Protein AF-0000000074760807 (afdb_homodimer)

Structure (mmCIF, N/CA/C/O backbone):
data_AF-0000000074760807-model_v1
#
loop_
_entity.id
_entity.type
_entity.pdbx_description
1 polymer 'Glutathione S-transferase'
#
loop_
_atom_site.group_PDB
_atom_site.id
_atom_site.type_symbol
_atom_site.label_atom_id
_atom_site.label_alt_id
_atom_site.label_comp_id
_atom_site.label_asym_id
_atom_site.label_entity_id
_atom_site.label_seq_id
_atom_site.pdbx_PDB_ins_code
_atom_site.Cartn_x
_atom_site.Cartn_y
_atom_site.Cartn_z
_atom_site.occupancy
_atom_site.B_iso_or_equiv
_atom_site.auth_seq_id
_atom_site.auth_comp_id
_atom_site.auth_asym_id
_atom_site.auth_atom_id
_atom_site.pdbx_PDB_model_num
ATOM 1 N N . MET A 1 1 ? -28.828 2.734 2.912 1 84.5 1 MET A N 1
ATOM 2 C CA . MET A 1 1 ? -27.984 3.568 3.76 1 84.5 1 MET A CA 1
ATOM 3 C C . MET A 1 1 ? -26.719 2.818 4.176 1 84.5 1 MET A C 1
ATOM 5 O O . MET A 1 1 ? -26.766 1.621 4.465 1 84.5 1 MET A O 1
ATOM 9 N N . LEU A 1 2 ? -25.578 3.553 4.18 1 92.81 2 LEU A N 1
ATOM 10 C CA . LEU A 1 2 ? -24.328 2.916 4.582 1 92.81 2 LEU A CA 1
ATOM 11 C C . LEU A 1 2 ? -24.297 2.686 6.09 1 92.81 2 LEU A C 1
ATOM 13 O O . LEU A 1 2 ? -24.891 3.453 6.852 1 92.81 2 LEU A O 1
ATOM 17 N N . PRO A 1 3 ? -23.641 1.634 6.52 1 93.88 3 PRO A N 1
ATOM 18 C CA . PRO A 1 3 ? -23.453 1.49 7.965 1 93.88 3 PRO A CA 1
ATOM 19 C C . PRO A 1 3 ? -22.75 2.689 8.594 1 93.88 3 PRO A C 1
ATOM 21 O O . PRO A 1 3 ? -22 3.402 7.914 1 93.88 3 PRO A O 1
ATOM 24 N N . THR A 1 4 ? -23.078 2.898 9.875 1 93.88 4 THR A N 1
ATOM 25 C CA . THR A 1 4 ? -22.453 4.012 10.578 1 93.88 4 THR A CA 1
ATOM 26 C C . THR A 1 4 ? -21.547 3.506 11.695 1 93.88 4 THR A C 1
ATOM 28 O O . THR A 1 4 ? -21.953 2.654 12.492 1 93.88 4 THR A O 1
ATOM 31 N N . ALA A 1 5 ? -20.359 4.004 11.727 1 96 5 ALA A N 1
ATOM 32 C CA . ALA A 1 5 ? -19.438 3.664 12.797 1 96 5 ALA A CA 1
ATOM 33 C C . ALA A 1 5 ? -19.953 4.152 14.148 1 96 5 ALA A C 1
ATOM 35 O O . ALA A 1 5 ? -20.516 5.25 14.242 1 96 5 ALA A O 1
ATOM 36 N N . THR A 1 6 ? -19.703 3.348 15.156 1 96.75 6 THR A N 1
ATOM 37 C CA . THR A 1 6 ? -20.062 3.773 16.5 1 96.75 6 THR A CA 1
ATOM 38 C C . THR A 1 6 ? -19.203 4.961 16.938 1 96.75 6 THR A C 1
ATOM 40 O O . THR A 1 6 ? -17.984 4.945 16.766 1 96.75 6 THR A O 1
ATOM 43 N N . GLN A 1 7 ? -19.828 5.914 17.547 1 93.25 7 GLN A N 1
ATOM 44 C CA . GLN A 1 7 ? -19.156 7.133 17.969 1 93.25 7 GLN A CA 1
ATOM 45 C C . GLN A 1 7 ? -18.719 7.043 19.438 1 93.25 7 GLN A C 1
ATOM 47 O O . GLN A 1 7 ? -19.219 6.203 20.188 1 93.25 7 GLN A O 1
ATOM 52 N N . ASN A 1 8 ? -17.766 7.809 19.797 1 91.25 8 ASN A N 1
ATOM 53 C CA . ASN A 1 8 ? -17.328 8.047 21.172 1 91.25 8 ASN A CA 1
ATOM 54 C C . ASN A 1 8 ? -16.703 6.801 21.781 1 91.25 8 ASN A C 1
ATOM 56 O O . ASN A 1 8 ? -16.891 6.516 22.953 1 91.25 8 ASN A O 1
ATOM 60 N N . LEU A 1 9 ? -16.156 5.883 20.984 1 95.12 9 LEU A N 1
ATOM 61 C CA . LEU A 1 9 ? -15.312 4.789 21.469 1 95.12 9 LEU A CA 1
ATOM 62 C C . LEU A 1 9 ? -13.859 5.234 21.609 1 95.12 9 LEU A C 1
ATOM 64 O O . LEU A 1 9 ? -13.336 5.906 20.719 1 95.12 9 LEU A O 1
ATOM 68 N N . SER A 1 10 ? -13.305 4.914 22.781 1 95.81 10 SER A N 1
ATOM 69 C CA . SER A 1 10 ? -11.859 5.102 22.859 1 95.81 10 SER A CA 1
ATOM 70 C C . SER A 1 10 ? -11.125 4.137 21.938 1 95.81 10 SER A C 1
ATOM 72 O O . SER A 1 10 ? -11.641 3.072 21.594 1 95.81 10 SER A O 1
ATOM 74 N N . THR A 1 11 ? -9.914 4.438 21.547 1 95.94 11 THR A N 1
ATOM 75 C CA . THR A 1 11 ? -9.148 3.545 20.688 1 95.94 11 THR A CA 1
ATOM 76 C C . THR A 1 11 ? -8.781 2.26 21.422 1 95.94 11 THR A C 1
ATOM 78 O O . THR A 1 11 ? -8.672 1.197 20.812 1 95.94 11 THR A O 1
ATOM 81 N N . GLU A 1 12 ? -8.625 2.371 22.719 1 96.88 12 GLU A N 1
ATOM 82 C CA . GLU A 1 12 ? -8.414 1.167 23.516 1 96.88 12 GLU A CA 1
ATOM 83 C C . GLU A 1 12 ? -9.625 0.241 23.453 1 96.88 12 GLU A C 1
ATOM 85 O O . GLU A 1 12 ? -9.477 -0.977 23.328 1 96.88 12 GLU A O 1
ATOM 90 N N . ALA A 1 13 ? -10.75 0.873 23.562 1 97.06 13 ALA A N 1
ATOM 91 C CA . ALA A 1 13 ? -11.977 0.088 23.453 1 97.06 13 ALA A CA 1
ATOM 92 C C . ALA A 1 13 ? -12.102 -0.528 22.062 1 97.06 13 ALA A C 1
ATOM 94 O O . ALA A 1 13 ? -12.461 -1.702 21.922 1 97.06 13 ALA A O 1
ATOM 95 N N . MET A 1 14 ? -11.812 0.232 21.047 1 97.25 14 MET A N 1
ATOM 96 C CA . MET A 1 14 ? -11.867 -0.26 19.688 1 97.25 14 MET A CA 1
ATOM 97 C C . MET A 1 14 ? -10.891 -1.408 19.469 1 97.25 14 MET A C 1
ATOM 99 O O . MET A 1 14 ? -11.195 -2.377 18.781 1 97.25 14 MET A O 1
ATOM 103 N N . SER A 1 15 ? -9.734 -1.241 20.078 1 97.56 15 SER A N 1
ATOM 104 C CA . SER A 1 15 ? -8.727 -2.291 19.984 1 97.56 15 SER A CA 1
ATOM 105 C C . SER A 1 15 ? -9.234 -3.598 20.594 1 97.56 15 SER A C 1
ATOM 107 O O . SER A 1 15 ? -9.047 -4.668 20 1 97.56 15 SER A O 1
ATOM 109 N N . LYS A 1 16 ? -9.852 -3.512 21.703 1 96.5 16 LYS A N 1
ATOM 110 C CA . LYS A 1 16 ? -10.406 -4.691 22.344 1 96.5 16 LYS A CA 1
ATOM 111 C C . LYS A 1 16 ? -11.516 -5.312 21.5 1 96.5 16 LYS A C 1
ATOM 113 O O . LYS A 1 16 ? -11.555 -6.531 21.328 1 96.5 16 LYS A O 1
ATOM 118 N N . LEU A 1 17 ? -12.391 -4.477 20.922 1 96.94 17 LEU A N 1
ATOM 119 C CA . LEU A 1 17 ? -13.508 -4.93 20.094 1 96.94 17 LEU A CA 1
ATOM 120 C C . LEU A 1 17 ? -13.008 -5.613 18.828 1 96.94 17 LEU A C 1
ATOM 122 O O . LEU A 1 17 ? -13.602 -6.594 18.375 1 96.94 17 LEU A O 1
ATOM 126 N N . SER A 1 18 ? -11.891 -5.109 18.328 1 95.75 18 SER A N 1
ATOM 127 C CA . SER A 1 18 ? -11.344 -5.629 17.078 1 95.75 18 SER A CA 1
ATOM 128 C C . SER A 1 18 ? -10.734 -7.012 17.266 1 95.75 18 SER A C 1
ATOM 130 O O . SER A 1 18 ? -10.508 -7.738 16.297 1 95.75 18 SER A O 1
ATOM 132 N N . GLN A 1 19 ? -10.492 -7.367 18.484 1 93.12 19 GLN A N 1
ATOM 133 C CA . GLN A 1 19 ? -9.859 -8.648 18.781 1 93.12 19 GLN A CA 1
ATOM 134 C C . GLN A 1 19 ? -10.891 -9.742 19.016 1 93.12 19 GLN A C 1
ATOM 136 O O . GLN A 1 19 ? -10.547 -10.922 19.125 1 93.12 19 GLN A O 1
ATOM 141 N N . ALA A 1 20 ? -12.125 -9.312 18.969 1 90.38 20 ALA A N 1
ATOM 142 C CA . ALA A 1 20 ? -13.188 -10.305 19.156 1 90.38 20 ALA A CA 1
ATOM 143 C C . ALA A 1 20 ? -13.297 -11.242 17.969 1 90.38 20 ALA A C 1
ATOM 145 O O . ALA A 1 20 ? -13.031 -10.844 16.828 1 90.38 20 ALA A O 1
ATOM 146 N N . LYS A 1 21 ? -13.711 -12.562 18.172 1 85.94 21 LYS A N 1
ATOM 147 C CA . LYS A 1 21 ? -13.688 -13.586 17.125 1 85.94 21 LYS A CA 1
ATOM 148 C C . LYS A 1 21 ? -15.047 -13.711 16.453 1 85.94 21 LYS A C 1
ATOM 150 O O . LYS A 1 21 ? -15.164 -14.305 15.375 1 85.94 21 LYS A O 1
ATOM 155 N N . ASP A 1 22 ? -16.062 -13.148 16.984 1 93.56 22 ASP A N 1
ATOM 156 C CA . ASP A 1 22 ? -17.406 -13.398 16.453 1 93.56 22 ASP A CA 1
ATOM 157 C C . ASP A 1 22 ? -17.969 -12.156 15.781 1 93.56 22 ASP A C 1
ATOM 159 O O . ASP A 1 22 ? -19.188 -12.023 15.633 1 93.56 22 ASP A O 1
ATOM 163 N N . ASN A 1 23 ? -17.156 -11.234 15.406 1 97.88 23 ASN A N 1
ATOM 164 C CA . ASN A 1 23 ? -17.625 -10.047 14.688 1 97.88 23 ASN A CA 1
ATOM 165 C C . ASN A 1 23 ? -18.109 -10.391 13.281 1 97.88 23 ASN A C 1
ATOM 167 O O . ASN A 1 23 ? -17.734 -11.438 12.734 1 97.88 23 ASN A O 1
ATOM 171 N N . SER A 1 24 ? -18.984 -9.555 12.734 1 98.25 24 SER A N 1
ATOM 172 C CA . SER A 1 24 ? -19.422 -9.648 11.344 1 98.25 24 SER A CA 1
ATOM 173 C C . SER A 1 24 ? -18.844 -8.516 10.508 1 98.25 24 SER A C 1
ATOM 175 O O . SER A 1 24 ? -18.5 -7.457 11.031 1 98.25 24 SER A O 1
ATOM 177 N N . TYR A 1 25 ? -18.75 -8.742 9.211 1 98.56 25 TYR A N 1
ATOM 178 C CA . TYR A 1 25 ? -18.016 -7.824 8.336 1 98.56 25 TYR A CA 1
ATOM 179 C C . TYR A 1 25 ? -18.875 -7.402 7.152 1 98.56 25 TYR A C 1
ATOM 181 O O . TYR A 1 25 ? -19.391 -8.25 6.418 1 98.56 25 TYR A O 1
ATOM 189 N N . SER A 1 26 ? -19.062 -6.121 7 1 98.5 26 SER A N 1
ATOM 190 C CA . SER A 1 26 ? -19.672 -5.547 5.805 1 98.5 26 SER A CA 1
ATOM 191 C C . SER A 1 26 ? -18.656 -4.758 4.988 1 98.5 26 SER A C 1
ATOM 193 O O . SER A 1 26 ? -17.984 -3.873 5.52 1 98.5 26 SER A O 1
ATOM 195 N N . MET A 1 27 ? -18.531 -5.141 3.738 1 98.62 27 MET A N 1
ATOM 196 C CA . MET A 1 27 ? -17.562 -4.496 2.846 1 98.62 27 MET A CA 1
ATOM 197 C C . MET A 1 27 ? -18.281 -3.645 1.803 1 98.62 27 MET A C 1
ATOM 199 O O . MET A 1 27 ? -19.047 -4.16 0.994 1 98.62 27 MET A O 1
ATOM 203 N N . LEU A 1 28 ? -18.031 -2.363 1.893 1 98.81 28 LEU A N 1
ATOM 204 C CA . LEU A 1 28 ? -18.578 -1.449 0.894 1 98.81 28 LEU A CA 1
ATOM 205 C C . LEU A 1 28 ? -17.688 -1.415 -0.348 1 98.81 28 LEU A C 1
ATOM 207 O O . LEU A 1 28 ? -16.531 -1.003 -0.279 1 98.81 28 LEU A O 1
ATOM 211 N N . TYR A 1 29 ? -18.188 -1.873 -1.482 1 98.62 29 TYR A N 1
ATOM 212 C CA . TYR A 1 29 ? -17.516 -1.825 -2.773 1 98.62 29 TYR A CA 1
ATOM 213 C C . TYR A 1 29 ? -18.516 -1.94 -3.918 1 98.62 29 TYR A C 1
ATOM 215 O O . TYR A 1 29 ? -19.688 -2.227 -3.691 1 98.62 29 TYR A O 1
ATOM 223 N N . PHE A 1 30 ? -18.062 -1.718 -5.145 1 97.88 30 PHE A N 1
ATOM 224 C CA . PHE A 1 30 ? -18.922 -1.819 -6.312 1 97.88 30 PHE A CA 1
ATOM 225 C C . PHE A 1 30 ? -19.312 -3.27 -6.578 1 97.88 30 PHE A C 1
ATOM 227 O O . PHE A 1 30 ? -18.703 -4.188 -6.02 1 97.88 30 PHE A O 1
ATOM 234 N N . GLY A 1 31 ? -20.297 -3.439 -7.426 1 97.38 31 GLY A N 1
ATOM 235 C CA . GLY A 1 31 ? -20.812 -4.766 -7.723 1 97.38 31 GLY A CA 1
ATOM 236 C C . GLY A 1 31 ? -20.094 -5.449 -8.867 1 97.38 31 GLY A C 1
ATOM 237 O O . GLY A 1 31 ? -20.719 -6.09 -9.711 1 97.38 31 GLY A O 1
ATOM 238 N N . PHE A 1 32 ? -18.859 -5.273 -9.055 1 97.69 32 PHE A N 1
ATOM 239 C CA . PHE A 1 32 ? -17.953 -5.98 -9.953 1 97.69 32 PHE A CA 1
ATOM 240 C C . PHE A 1 32 ? -16.656 -6.359 -9.227 1 97.69 32 PHE A C 1
ATOM 242 O O . 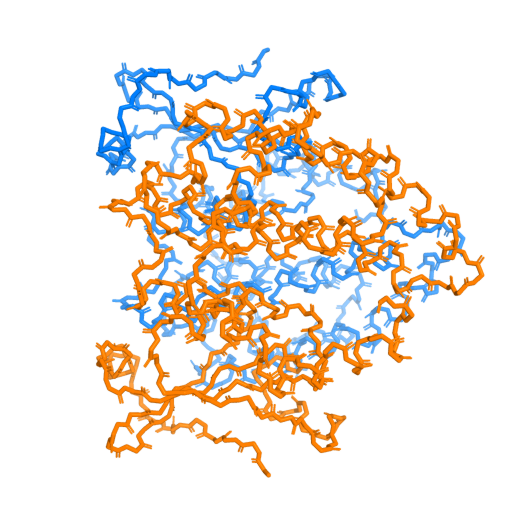PHE A 1 32 ? -16.5 -6.062 -8.039 1 97.69 32 PHE A O 1
ATOM 249 N N . HIS A 1 33 ? -15.758 -7.098 -9.758 1 96.81 33 HIS A N 1
ATOM 250 C CA . HIS A 1 33 ? -14.586 -7.586 -9.039 1 96.81 33 HIS A CA 1
ATOM 251 C C . HIS A 1 33 ? -13.664 -6.438 -8.641 1 96.81 33 HIS A C 1
ATOM 253 O O . HIS A 1 33 ? -13.445 -6.203 -7.453 1 96.81 33 HIS A O 1
ATOM 259 N N . GLY A 1 34 ? -13.227 -5.648 -9.711 1 96.38 34 GLY A N 1
ATOM 260 C CA . GLY A 1 34 ? -12.359 -4.516 -9.406 1 96.38 34 GLY A CA 1
ATOM 261 C C . GLY A 1 34 ? -11.117 -4.91 -8.633 1 96.38 34 GLY A C 1
ATOM 262 O O . GLY A 1 34 ? -10.391 -5.82 -9.039 1 96.38 34 GLY A O 1
ATOM 263 N N . VAL A 1 35 ? -10.875 -4.289 -7.516 1 97.5 35 VAL A N 1
ATOM 264 C CA . VAL A 1 35 ? -9.609 -4.477 -6.812 1 97.5 35 VAL A CA 1
ATOM 265 C C . VAL A 1 35 ? -9.812 -5.43 -5.637 1 97.5 35 VAL A C 1
ATOM 267 O O . VAL A 1 35 ? -8.875 -5.688 -4.871 1 97.5 35 VAL A O 1
ATOM 270 N N . VAL A 1 36 ? -10.969 -6.086 -5.469 1 98.69 36 VAL A N 1
ATOM 271 C CA . VAL A 1 36 ? -11.211 -6.762 -4.195 1 98.69 36 VAL A CA 1
ATOM 272 C C . VAL A 1 36 ? -11.312 -8.266 -4.422 1 98.69 36 VAL A C 1
ATOM 274 O O . VAL A 1 36 ? -11.75 -9.008 -3.533 1 98.69 36 VAL A O 1
ATOM 277 N N . PRO A 1 37 ? -10.93 -8.836 -5.551 1 98.56 37 PRO A N 1
ATOM 278 C CA . PRO A 1 37 ? -11.086 -10.281 -5.688 1 98.56 37 PRO A CA 1
ATOM 279 C C . PRO A 1 37 ? -10.344 -11.062 -4.609 1 98.56 37 PRO A C 1
ATOM 281 O O . PRO A 1 37 ? -10.875 -12.047 -4.078 1 98.56 37 PRO A O 1
ATOM 284 N N . ALA A 1 38 ? -9.117 -10.68 -4.289 1 98.88 38 ALA A N 1
ATOM 285 C CA . ALA A 1 38 ? -8.367 -11.383 -3.244 1 98.88 38 ALA A CA 1
ATOM 286 C C . ALA A 1 38 ? -9.055 -11.234 -1.889 1 98.88 38 ALA A C 1
ATOM 288 O O . ALA A 1 38 ? -9.086 -12.18 -1.097 1 98.88 38 ALA A O 1
ATOM 289 N N . LEU A 1 39 ? -9.578 -10.07 -1.631 1 98.88 39 LEU A N 1
ATOM 290 C CA . LEU A 1 39 ? -10.312 -9.82 -0.392 1 98.88 39 LEU A CA 1
ATOM 291 C C . LEU A 1 39 ? -11.547 -10.711 -0.311 1 98.88 39 LEU A C 1
ATOM 293 O O . LEU A 1 39 ? -11.82 -11.312 0.729 1 98.88 39 LEU A O 1
ATOM 297 N N . ARG A 1 40 ? -12.312 -10.805 -1.402 1 98.69 40 ARG A N 1
ATOM 298 C CA . ARG A 1 40 ? -13.484 -11.672 -1.451 1 98.69 40 ARG A CA 1
ATOM 299 C C . ARG A 1 40 ? -13.102 -13.125 -1.223 1 98.69 40 ARG A C 1
ATOM 301 O O . ARG A 1 40 ? -13.773 -13.844 -0.478 1 98.69 40 ARG A O 1
ATOM 308 N N . THR A 1 41 ? -12 -13.523 -1.861 1 98.75 41 THR A N 1
ATOM 309 C CA . THR A 1 41 ? -11.516 -14.891 -1.694 1 98.75 41 THR A CA 1
ATOM 310 C C . THR A 1 41 ? -11.156 -15.164 -0.237 1 98.75 41 THR A C 1
ATOM 312 O O . THR A 1 41 ? -11.562 -16.172 0.33 1 98.75 41 THR A O 1
ATOM 315 N N . MET A 1 42 ? -10.375 -14.242 0.378 1 98.88 42 MET A N 1
ATOM 316 C CA . MET A 1 42 ? -9.969 -14.406 1.77 1 98.88 42 MET A CA 1
ATOM 317 C C . MET A 1 42 ? -11.18 -14.547 2.684 1 98.88 42 MET A C 1
ATOM 319 O O . MET A 1 42 ? -11.219 -15.43 3.539 1 98.88 42 MET A O 1
ATOM 323 N N . LEU A 1 43 ? -12.219 -13.719 2.492 1 98.5 43 LEU A N 1
ATOM 324 C CA . LEU A 1 43 ? -13.414 -13.773 3.318 1 98.5 43 LEU A CA 1
ATOM 325 C C . LEU A 1 43 ? -14.164 -15.086 3.1 1 98.5 43 LEU A C 1
ATOM 327 O O . LEU A 1 43 ? -14.617 -15.711 4.059 1 98.5 43 LEU A O 1
ATOM 331 N N . ALA A 1 44 ? -14.219 -15.508 1.87 1 98.06 44 ALA A N 1
ATOM 332 C CA . ALA A 1 44 ? -14.945 -16.734 1.528 1 98.06 44 ALA A CA 1
ATOM 333 C C . ALA A 1 44 ? -14.305 -17.953 2.18 1 98.06 44 ALA A C 1
ATOM 335 O O . ALA A 1 44 ? -15 -18.891 2.586 1 98.06 44 ALA A O 1
ATOM 336 N N . ILE A 1 45 ? -12.992 -17.953 2.295 1 98 45 ILE A N 1
ATOM 337 C CA . ILE A 1 45 ? -12.344 -19.188 2.756 1 98 45 ILE A CA 1
ATOM 338 C C . ILE A 1 45 ? -12.062 -19.094 4.254 1 98 45 ILE A C 1
ATOM 340 O O . ILE A 1 45 ? -11.68 -20.078 4.883 1 98 45 ILE A O 1
ATOM 344 N N . SER A 1 46 ? -12.25 -17.922 4.914 1 96.94 46 SER A N 1
ATOM 345 C CA . SER A 1 46 ? -11.945 -17.703 6.32 1 96.94 46 SER A CA 1
ATOM 346 C C . SER A 1 46 ? -13.023 -18.297 7.223 1 96.94 46 SER A C 1
ATOM 348 O O . SER A 1 46 ? -12.781 -18.547 8.406 1 96.94 46 SER A O 1
ATOM 350 N N . GLY A 1 47 ? -14.273 -18.375 6.676 1 92.88 47 GLY A N 1
ATOM 351 C CA . GLY A 1 47 ? -15.406 -18.781 7.5 1 92.88 47 GLY A CA 1
ATOM 352 C C . GLY A 1 47 ? -16.047 -17.625 8.242 1 92.88 47 GLY A C 1
ATOM 353 O O . GLY A 1 47 ? -16.984 -17.828 9.016 1 92.88 47 GLY A O 1
ATOM 354 N N . ALA A 1 48 ? -15.648 -16.469 7.984 1 96.5 48 ALA A N 1
ATOM 355 C CA . ALA A 1 48 ? -16.188 -15.289 8.633 1 96.5 48 ALA A CA 1
ATOM 356 C C . ALA A 1 48 ? -17.625 -15.016 8.164 1 96.5 48 ALA A C 1
ATOM 358 O O . ALA A 1 48 ? -18.016 -15.438 7.074 1 96.5 48 ALA A O 1
ATOM 359 N N . LYS A 1 49 ? -18.453 -14.383 9.047 1 97.56 49 LYS A N 1
ATOM 360 C CA . LYS A 1 49 ? -19.734 -13.805 8.641 1 97.56 49 LYS A CA 1
ATOM 361 C C . LYS A 1 49 ? -19.531 -12.469 7.93 1 97.56 49 LYS A C 1
ATOM 363 O O . LYS A 1 49 ? -19.156 -11.477 8.562 1 97.56 49 LYS A O 1
ATOM 368 N N . TYR A 1 50 ? -19.828 -12.469 6.566 1 98.38 50 TYR A N 1
ATOM 369 C CA . TYR A 1 50 ? -19.547 -11.242 5.82 1 98.38 50 TYR A CA 1
ATOM 370 C C . TYR A 1 50 ? -20.625 -10.961 4.793 1 98.38 50 TYR A C 1
ATOM 372 O O . TYR A 1 50 ? -21.375 -11.867 4.406 1 98.38 50 TYR A O 1
ATOM 380 N N . THR A 1 51 ? -20.719 -9.703 4.438 1 97.69 51 THR A N 1
ATOM 381 C CA . THR A 1 51 ? -21.547 -9.273 3.32 1 97.69 51 THR A CA 1
ATOM 382 C C . THR A 1 51 ? -20.844 -8.172 2.525 1 97.69 51 THR A C 1
ATOM 384 O O . THR A 1 51 ? -20.062 -7.402 3.076 1 97.69 51 THR A O 1
ATOM 387 N N . PHE A 1 52 ? -21.031 -8.164 1.259 1 98 52 PHE A N 1
ATOM 388 C CA . PHE A 1 52 ? -20.672 -7.012 0.439 1 98 52 PHE A CA 1
ATOM 389 C C . PHE A 1 52 ? -21.891 -6.125 0.187 1 98 52 PHE A C 1
ATOM 391 O O . PHE A 1 52 ? -22.953 -6.613 -0.172 1 98 52 PHE A O 1
ATOM 398 N N . ILE A 1 53 ? -21.719 -4.891 0.447 1 98 53 ILE A N 1
ATOM 399 C CA . ILE A 1 53 ? -22.766 -3.9 0.179 1 98 53 ILE A CA 1
ATOM 400 C C . ILE A 1 53 ? -22.312 -2.965 -0.94 1 98 53 ILE A C 1
ATOM 402 O O . ILE A 1 53 ? -21.125 -2.652 -1.051 1 98 53 ILE A O 1
ATOM 406 N N . HIS A 1 54 ? -23.281 -2.537 -1.765 1 98.12 54 HIS A N 1
ATOM 407 C CA . HIS A 1 54 ? -23 -1.723 -2.941 1 98.12 54 HIS A CA 1
ATOM 408 C C . HIS A 1 54 ? -23.656 -0.347 -2.826 1 98.12 54 HIS A C 1
ATOM 410 O O . HIS A 1 54 ? -24.766 -0.22 -2.301 1 98.12 54 HIS A O 1
ATOM 416 N N . PRO A 1 55 ? -22.922 0.643 -3.303 1 97.38 55 PRO A N 1
ATOM 417 C CA . PRO A 1 55 ? -23.547 1.971 -3.242 1 97.38 55 PRO A CA 1
ATOM 418 C C . PRO A 1 55 ? -24.75 2.1 -4.16 1 97.38 55 PRO A C 1
ATOM 420 O O . PRO A 1 55 ? -24.781 1.516 -5.246 1 97.38 55 PRO A O 1
ATOM 423 N N . GLU A 1 56 ? -25.734 2.881 -3.75 1 96.25 56 GLU A N 1
ATOM 424 C CA . GLU A 1 56 ? -26.875 3.236 -4.578 1 96.25 56 GLU A CA 1
ATOM 425 C C . GLU A 1 56 ? -26.594 4.477 -5.418 1 96.25 56 GLU A C 1
ATOM 427 O O . GLU A 1 56 ? -26.906 4.516 -6.609 1 96.25 56 GLU A O 1
ATOM 432 N N . ASN A 1 57 ? -26.078 5.484 -4.793 1 96.81 57 ASN A N 1
ATOM 433 C CA . ASN A 1 57 ? -25.625 6.723 -5.406 1 96.81 57 ASN A CA 1
ATOM 434 C C . ASN A 1 57 ? -24.281 7.164 -4.84 1 96.81 57 ASN A C 1
ATOM 436 O O . ASN A 1 57 ? -24.219 7.926 -3.873 1 96.81 57 ASN A O 1
ATOM 440 N N . TRP A 1 58 ? -23.219 6.719 -5.434 1 96.81 58 TRP A N 1
ATOM 441 C CA . TRP A 1 58 ? -21.875 6.879 -4.891 1 96.81 58 TRP A CA 1
ATOM 442 C C . TRP A 1 58 ? -21.5 8.359 -4.766 1 96.81 58 TRP A C 1
ATOM 444 O O . TRP A 1 58 ? -20.875 8.766 -3.785 1 96.81 58 TRP A O 1
ATOM 454 N N . GLU A 1 59 ? -21.859 9.195 -5.691 1 95.81 59 GLU A N 1
ATOM 455 C CA . GLU A 1 59 ? -21.516 10.609 -5.672 1 95.81 59 GLU A CA 1
ATOM 456 C C . GLU A 1 59 ? -22.047 11.289 -4.414 1 95.81 59 GLU A C 1
ATOM 458 O O . GLU A 1 59 ? -21.438 12.234 -3.906 1 95.81 59 GLU A O 1
ATOM 463 N N . VAL A 1 60 ? -23.094 10.688 -3.891 1 95.88 60 VAL A N 1
ATOM 464 C CA . VAL A 1 60 ? -23.703 11.25 -2.689 1 95.88 60 VAL A CA 1
ATOM 465 C C . VAL A 1 60 ? -23.125 10.562 -1.451 1 95.88 60 VAL A C 1
ATOM 467 O O . VAL A 1 60 ? -22.797 11.227 -0.462 1 95.88 60 VAL A O 1
ATOM 470 N N . GLU A 1 61 ? -22.922 9.266 -1.564 1 97.31 61 GLU A N 1
ATOM 471 C CA . GLU A 1 61 ? -22.578 8.453 -0.402 1 97.31 61 GLU A CA 1
ATOM 472 C C . GLU A 1 61 ? -21.094 8.578 -0.058 1 97.31 61 GLU A C 1
ATOM 474 O O . GLU A 1 61 ? -20.688 8.297 1.071 1 97.31 61 GLU A O 1
ATOM 479 N N . LYS A 1 62 ? -20.281 9.031 -1.065 1 97.25 62 LYS A N 1
ATOM 480 C CA . LYS A 1 62 ? -18.844 9.031 -0.858 1 97.25 62 LYS A CA 1
ATOM 481 C C . LYS A 1 62 ? -18.453 9.961 0.287 1 97.25 62 LYS A C 1
ATOM 483 O O . LYS A 1 62 ? -17.469 9.703 1 1 97.25 62 LYS A O 1
ATOM 488 N N . ASP A 1 63 ? -19.219 10.977 0.596 1 96.5 63 ASP A N 1
ATOM 489 C CA . ASP A 1 63 ? -18.906 11.938 1.649 1 96.5 63 ASP A CA 1
ATOM 490 C C . ASP A 1 63 ? -19.078 11.312 3.031 1 96.5 63 ASP A C 1
ATOM 492 O O . ASP A 1 63 ? -18.594 11.859 4.027 1 96.5 63 ASP A O 1
ATOM 496 N N . GLN A 1 64 ? -19.719 10.172 3.082 1 96.5 64 GLN A N 1
ATOM 497 C CA . GLN A 1 64 ? -19.953 9.484 4.348 1 96.5 64 GLN A CA 1
ATOM 498 C C . GLN A 1 64 ? -18.844 8.484 4.656 1 96.5 64 GLN A C 1
ATOM 500 O O . GLN A 1 64 ? -18.828 7.875 5.723 1 96.5 64 GLN A O 1
ATOM 505 N N . THR A 1 65 ? -17.938 8.32 3.729 1 98.12 65 THR A N 1
ATOM 506 C CA . THR A 1 65 ? -16.844 7.387 3.924 1 98.12 65 THR A CA 1
ATOM 507 C C . THR A 1 65 ? -15.586 8.117 4.402 1 98.12 65 THR A C 1
ATOM 509 O O . THR A 1 65 ? -15.5 9.344 4.301 1 98.12 65 THR A O 1
ATOM 512 N N . PRO A 1 66 ? -14.625 7.414 4.918 1 98.12 66 PRO A N 1
ATOM 513 C CA . PRO A 1 66 ? -13.477 8.07 5.539 1 98.12 66 PRO A CA 1
ATOM 514 C C . PRO A 1 66 ? -12.703 8.961 4.562 1 98.12 66 PRO A C 1
ATOM 516 O O . PRO A 1 66 ? -12.25 10.039 4.938 1 98.12 66 PRO A O 1
ATOM 519 N N . PHE A 1 67 ? -12.562 8.523 3.283 1 98.56 67 PHE A N 1
ATOM 520 C CA . PHE A 1 67 ? -11.664 9.25 2.396 1 98.56 67 PHE A CA 1
ATOM 521 C C . PHE A 1 67 ? -12.32 9.5 1.046 1 98.56 67 PHE A C 1
ATOM 523 O O . PHE A 1 67 ? -11.656 9.891 0.088 1 98.56 67 PHE A O 1
ATOM 530 N N . GLY A 1 68 ? -13.594 9.125 0.896 1 97.69 68 GLY A N 1
ATOM 531 C CA . GLY A 1 68 ? -14.297 9.359 -0.353 1 97.69 68 GLY A CA 1
ATOM 532 C C . GLY A 1 68 ? -14.039 8.289 -1.397 1 97.69 68 GLY A C 1
ATOM 533 O O . GLY A 1 68 ? -14.273 8.508 -2.588 1 97.69 68 GLY A O 1
ATOM 534 N N . HIS A 1 69 ? -13.422 7.227 -1.016 1 96.81 69 HIS A N 1
ATOM 535 C CA . HIS A 1 69 ? -13.25 6.109 -1.94 1 96.81 69 HIS A CA 1
ATOM 536 C C . HIS A 1 69 ? -13.484 4.773 -1.243 1 96.81 69 HIS A C 1
ATOM 538 O O . HIS A 1 69 ? -13.641 4.727 -0.022 1 96.81 69 HIS A O 1
ATOM 544 N N . MET A 1 70 ? -13.656 3.734 -1.989 1 98.06 70 MET A N 1
ATOM 545 C CA . MET A 1 70 ? -13.906 2.359 -1.564 1 98.06 70 MET A CA 1
ATOM 546 C C . MET A 1 70 ? -12.703 1.472 -1.869 1 98.06 70 MET A C 1
ATOM 548 O O . MET A 1 70 ? -11.852 1.824 -2.693 1 98.06 70 MET A O 1
ATOM 552 N N . PRO A 1 71 ? -12.555 0.404 -1.114 1 98.69 71 PRO A N 1
ATOM 553 C CA . PRO A 1 71 ? -13.492 -0.239 -0.19 1 98.69 71 PRO A CA 1
ATOM 554 C C . PRO A 1 71 ? -13.422 0.343 1.22 1 98.69 71 PRO A C 1
ATOM 556 O O . PRO A 1 71 ? -12.43 0.986 1.579 1 98.69 71 PRO A O 1
ATOM 559 N N . VAL A 1 72 ? -14.484 0.197 1.924 1 98.88 72 VAL A N 1
ATOM 560 C CA . VAL A 1 72 ? -14.562 0.509 3.348 1 98.88 72 VAL A CA 1
ATOM 561 C C . VAL A 1 72 ? -15.078 -0.704 4.113 1 98.88 72 VAL A C 1
ATOM 563 O O . VAL A 1 72 ? -16.047 -1.338 3.699 1 98.88 72 VAL A O 1
ATOM 566 N N . LEU A 1 73 ? -14.414 -1.05 5.176 1 98.94 73 LEU A N 1
ATOM 567 C CA . LEU A 1 73 ? -14.82 -2.141 6.055 1 98.94 73 LEU A CA 1
ATOM 568 C C . LEU A 1 73 ? -15.625 -1.613 7.238 1 98.94 73 LEU A C 1
ATOM 570 O O . LEU A 1 73 ? -15.219 -0.651 7.895 1 98.94 73 LEU A O 1
ATOM 574 N N . TYR A 1 74 ? -16.766 -2.184 7.457 1 98.75 74 TYR A N 1
ATOM 575 C CA . TYR A 1 74 ? -17.531 -2.031 8.688 1 98.75 74 TYR A CA 1
ATOM 576 C C . TYR A 1 74 ? -17.562 -3.338 9.477 1 98.75 74 TYR A C 1
ATOM 578 O O . TYR A 1 74 ? -18.188 -4.309 9.047 1 98.75 74 TYR A O 1
ATOM 586 N N . GLU A 1 75 ? -16.859 -3.396 10.547 1 98.75 75 GLU A N 1
ATOM 587 C CA . GLU A 1 75 ? -16.828 -4.559 11.43 1 98.75 75 GLU A CA 1
ATOM 588 C C . GLU A 1 75 ? -17.734 -4.363 12.641 1 98.75 75 GLU A C 1
ATOM 590 O O . GLU A 1 75 ? -17.531 -3.443 13.438 1 98.75 75 GLU A O 1
ATOM 595 N N . THR A 1 76 ? -18.719 -5.199 12.797 1 98.38 76 THR A N 1
ATOM 596 C CA . THR A 1 76 ? -19.719 -5.031 13.836 1 98.38 76 THR A CA 1
ATOM 597 C C . THR A 1 76 ? -19.641 -6.156 14.867 1 98.38 76 THR A C 1
ATOM 599 O O . THR A 1 76 ? -19.578 -7.332 14.5 1 98.38 76 THR A O 1
ATOM 602 N N . THR A 1 77 ? -19.625 -5.801 16.125 1 97.19 77 THR A N 1
ATOM 603 C CA . THR A 1 77 ? -19.562 -6.766 17.219 1 97.19 77 THR A CA 1
ATOM 604 C C . THR A 1 77 ? -20.938 -7.332 17.531 1 97.19 77 THR A C 1
ATOM 606 O O . THR A 1 77 ? -21.953 -6.754 17.156 1 97.19 77 THR A O 1
ATOM 609 N N . PRO A 1 78 ? -20.922 -8.484 18.266 1 95.31 78 PRO A N 1
ATOM 610 C CA . PRO A 1 78 ? -22.219 -9.039 18.672 1 95.31 78 PRO A CA 1
ATOM 611 C C . PRO A 1 78 ? -23 -8.086 19.562 1 95.31 78 PRO A C 1
ATOM 613 O O . PRO A 1 78 ? -24.234 -8.164 19.625 1 95.31 78 PRO A O 1
ATOM 616 N N . THR A 1 79 ? -22.328 -7.137 20.25 1 94.81 79 THR A N 1
ATOM 617 C CA . THR A 1 79 ? -23 -6.207 21.156 1 94.81 79 THR A CA 1
ATOM 618 C C . THR A 1 79 ? -23.438 -4.953 20.406 1 94.81 79 THR A C 1
ATOM 620 O O . THR A 1 79 ? -24.031 -4.051 20.984 1 94.81 79 THR A O 1
ATOM 623 N N . GLY A 1 80 ? -23.109 -4.801 19.188 1 96 80 GLY A N 1
ATOM 624 C CA . GLY A 1 80 ? -23.734 -3.783 18.359 1 96 80 GLY A CA 1
ATOM 625 C C . GLY A 1 80 ? -22.766 -2.672 17.953 1 96 80 GLY A C 1
ATOM 626 O O . GLY A 1 80 ? -23.125 -1.797 17.172 1 96 80 GLY A O 1
ATOM 627 N N . GLU A 1 81 ? -21.516 -2.639 18.484 1 97.75 81 GLU A N 1
ATOM 628 C CA . GLU A 1 81 ? -20.547 -1.623 18.078 1 97.75 81 GLU A CA 1
ATOM 629 C C . GLU A 1 81 ? -20.031 -1.897 16.672 1 97.75 81 GLU A C 1
ATOM 631 O O . GLU A 1 81 ? -19.812 -3.051 16.297 1 97.75 81 GLU A O 1
ATOM 636 N N . THR A 1 82 ? -19.812 -0.837 15.945 1 98.38 82 THR A N 1
ATOM 637 C CA . THR A 1 82 ? -19.297 -0.958 14.586 1 98.38 82 THR A CA 1
ATOM 638 C C . THR A 1 82 ? -18 -0.17 14.422 1 98.38 82 THR A C 1
ATOM 640 O O . THR A 1 82 ? -17.953 1.022 14.734 1 98.38 82 THR A O 1
ATOM 643 N N . LEU A 1 83 ? -17 -0.868 13.992 1 98.44 83 LEU A N 1
ATOM 644 C CA . LEU A 1 83 ? -15.711 -0.265 13.633 1 98.44 83 LEU A CA 1
ATOM 645 C C . LEU A 1 83 ? -15.625 -0.028 12.125 1 98.44 83 LEU A C 1
ATOM 647 O O . LEU A 1 83 ? -16.125 -0.837 11.336 1 98.44 83 LEU A O 1
ATOM 651 N N . GLU A 1 84 ? -15 1.091 11.727 1 98.69 84 GLU A N 1
ATOM 652 C CA . GLU A 1 84 ? -14.836 1.477 10.328 1 98.69 84 GLU A CA 1
ATOM 653 C C . GLU A 1 84 ? -13.367 1.584 9.945 1 98.69 84 GLU A C 1
ATOM 655 O O . GLU A 1 84 ? -12.57 2.162 10.688 1 98.69 84 GLU A O 1
ATOM 660 N N . LEU A 1 85 ? -12.992 0.962 8.883 1 98.81 85 LEU A N 1
ATOM 661 C CA . LEU A 1 85 ? -11.625 0.982 8.391 1 98.81 85 LEU A CA 1
ATOM 662 C C . LEU A 1 85 ? -11.594 1.119 6.867 1 98.81 85 LEU A C 1
ATOM 664 O O . LEU A 1 85 ? -12.367 0.465 6.168 1 98.81 85 LEU A O 1
ATOM 668 N N . ALA A 1 86 ? -10.68 2.008 6.379 1 98.81 86 ALA A N 1
ATOM 669 C CA . ALA A 1 86 ? -10.586 2.229 4.938 1 98.81 86 ALA A CA 1
ATOM 670 C C . ALA A 1 86 ? -9.164 1.993 4.438 1 98.81 86 ALA A C 1
ATOM 672 O O . ALA A 1 86 ? -8.227 1.878 5.234 1 98.81 86 ALA A O 1
ATOM 673 N N . GLU A 1 87 ? -9.016 1.987 3.129 1 98.75 87 GLU A N 1
ATOM 674 C CA . GLU A 1 87 ? -7.812 1.688 2.357 1 98.75 87 GLU A CA 1
ATOM 675 C C . GLU A 1 87 ? -7.648 0.185 2.152 1 98.75 87 GLU A C 1
ATOM 677 O O . GLU A 1 87 ? -7.551 -0.571 3.121 1 98.75 87 GLU A O 1
ATOM 682 N N . LEU A 1 88 ? -7.566 -0.226 0.967 1 98.75 88 LEU A N 1
ATOM 683 C CA . LEU A 1 88 ? -7.637 -1.624 0.555 1 98.75 88 LEU A CA 1
ATOM 684 C C . LEU A 1 88 ? -6.578 -2.455 1.272 1 98.75 88 LEU A C 1
ATOM 686 O O . LEU A 1 88 ? -6.902 -3.422 1.963 1 98.75 88 LEU A O 1
ATOM 690 N N . SER A 1 89 ? -5.316 -1.989 1.158 1 98.81 89 SER A N 1
ATOM 691 C CA . SER A 1 89 ? -4.234 -2.803 1.707 1 98.81 89 SER A CA 1
ATOM 692 C C . SER A 1 89 ? -4.336 -2.908 3.225 1 98.81 89 SER A C 1
ATOM 694 O O . SER A 1 89 ? -4.004 -3.943 3.805 1 98.81 89 SER A O 1
ATOM 696 N N . VAL A 1 90 ? -4.824 -1.845 3.904 1 98.88 90 VAL A N 1
ATOM 697 C CA . VAL A 1 90 ? -4.984 -1.846 5.355 1 98.88 90 VAL A CA 1
ATOM 698 C C . VAL A 1 90 ? -6.059 -2.854 5.758 1 98.88 90 VAL A C 1
ATOM 700 O O . VAL A 1 90 ? -5.848 -3.666 6.66 1 98.88 90 VAL A O 1
ATOM 703 N N . ILE A 1 91 ? -7.168 -2.838 5.008 1 98.94 91 ILE A N 1
ATOM 704 C CA . ILE A 1 91 ? -8.266 -3.768 5.258 1 98.94 91 ILE A CA 1
ATOM 705 C C . ILE A 1 91 ? -7.781 -5.199 5.043 1 98.94 91 ILE A C 1
ATOM 707 O O . ILE A 1 91 ? -8.039 -6.078 5.867 1 98.94 91 ILE A O 1
ATOM 711 N N . GLU A 1 92 ? -7.039 -5.402 3.961 1 98.94 92 GLU A N 1
ATOM 712 C CA . GLU A 1 92 ? -6.586 -6.742 3.596 1 98.94 92 GLU A CA 1
ATOM 713 C C . GLU A 1 92 ? -5.656 -7.32 4.66 1 98.94 92 GLU A C 1
ATOM 715 O O . GLU A 1 92 ? -5.859 -8.445 5.121 1 98.94 92 GLU A O 1
ATOM 720 N N . PHE A 1 93 ? -4.688 -6.578 5.059 1 98.88 93 PHE A N 1
ATOM 721 C CA . PHE A 1 93 ? -3.721 -7.109 6.012 1 98.88 93 PHE A CA 1
ATOM 722 C C . PHE A 1 93 ? -4.332 -7.203 7.406 1 98.88 93 PHE A C 1
ATOM 724 O O . PHE A 1 93 ? -4 -8.109 8.172 1 98.88 93 PHE A O 1
ATOM 731 N N . TYR A 1 94 ? -5.27 -6.305 7.754 1 98.81 94 TYR A N 1
ATOM 732 C CA . TYR A 1 94 ? -6.012 -6.387 9.008 1 98.81 94 TYR A CA 1
ATOM 733 C C . TYR A 1 94 ? -6.781 -7.699 9.102 1 98.81 94 TYR A C 1
ATOM 735 O O . TYR A 1 94 ? -6.629 -8.445 10.07 1 98.81 94 TYR A O 1
ATOM 743 N N . LEU A 1 95 ? -7.539 -8.047 8.086 1 98.75 95 LEU A N 1
ATOM 744 C CA . LEU A 1 95 ? -8.352 -9.266 8.078 1 98.75 95 LEU A CA 1
ATOM 745 C C . LEU A 1 95 ? -7.473 -10.5 7.926 1 98.75 95 LEU A C 1
ATOM 747 O O . LEU A 1 95 ? -7.766 -11.547 8.5 1 98.75 95 LEU A O 1
ATOM 751 N N . ALA A 1 96 ? -6.352 -10.383 7.086 1 98.81 96 ALA A N 1
ATOM 752 C CA . ALA A 1 96 ? -5.43 -11.508 6.957 1 98.81 96 ALA A CA 1
ATOM 753 C C . ALA A 1 96 ? -4.852 -11.898 8.32 1 98.81 96 ALA A C 1
ATOM 755 O O . ALA A 1 96 ? -4.676 -13.086 8.609 1 98.81 96 ALA A O 1
ATOM 756 N N . SER A 1 97 ? -4.508 -10.859 9.094 1 98.12 97 SER A N 1
ATOM 757 C CA . SER A 1 97 ? -4.004 -11.125 10.438 1 98.12 97 SER A CA 1
ATOM 758 C C . SER A 1 97 ? -5.066 -11.781 11.305 1 98.12 97 SER A C 1
ATOM 760 O O . SER A 1 97 ? -4.777 -12.734 12.031 1 98.12 97 SER A O 1
ATOM 762 N N . LYS A 1 98 ? -6.27 -11.375 11.234 1 97.31 98 LYS A N 1
ATOM 763 C CA . LYS A 1 98 ? -7.367 -11.891 12.047 1 97.31 98 LYS A CA 1
ATOM 764 C C . LYS A 1 98 ? -7.691 -13.336 11.695 1 97.31 98 LYS A C 1
ATOM 766 O O . LYS A 1 98 ? -8.016 -14.141 12.57 1 97.31 98 LYS A O 1
ATOM 771 N N . PHE A 1 99 ? -7.582 -13.695 10.453 1 97.88 99 PHE A N 1
ATOM 772 C CA . PHE A 1 99 ? -8.086 -14.984 10 1 97.88 99 PHE A CA 1
ATOM 773 C C . PHE A 1 99 ? -6.945 -15.961 9.758 1 97.88 99 PHE A C 1
ATOM 775 O O . PHE A 1 99 ? -7.16 -17.062 9.242 1 97.88 99 PHE A O 1
ATOM 782 N N . GLY A 1 100 ? -5.703 -15.57 10.039 1 97.44 100 GLY A N 1
ATOM 783 C CA . GLY A 1 100 ? -4.582 -16.5 10.047 1 97.44 100 GLY A CA 1
ATOM 784 C C . GLY A 1 100 ? -3.932 -16.656 8.688 1 97.44 100 GLY A C 1
ATOM 785 O O . GLY A 1 100 ? -3.457 -17.75 8.352 1 97.44 100 GLY A O 1
ATOM 786 N N . PHE A 1 101 ? -3.939 -15.602 7.875 1 98.75 101 PHE A N 1
ATOM 787 C CA . PHE A 1 101 ? -3.359 -15.68 6.539 1 98.75 101 PHE A CA 1
ATOM 788 C C . PHE A 1 101 ? -2.051 -14.898 6.473 1 98.75 101 PHE A C 1
ATOM 790 O O . PHE A 1 101 ? -1.604 -14.516 5.387 1 98.75 101 PHE A O 1
ATOM 797 N N . MET A 1 102 ? -1.485 -14.516 7.684 1 98.69 102 MET A N 1
ATOM 798 C CA . MET A 1 102 ? -0.167 -13.891 7.75 1 98.69 102 MET A CA 1
ATOM 799 C C . MET A 1 102 ? 0.91 -14.93 8.055 1 98.69 102 MET A C 1
ATOM 801 O O . MET A 1 102 ? 0.694 -16.125 7.867 1 98.69 102 MET A O 1
ATOM 805 N N . GLY A 1 103 ? 2.137 -14.469 8.305 1 98.31 103 GLY A N 1
ATOM 806 C CA . GLY A 1 103 ? 3.24 -15.375 8.594 1 98.31 103 GLY A CA 1
ATOM 807 C C . GLY A 1 103 ? 3.227 -15.898 10.016 1 98.31 103 GLY A C 1
ATOM 808 O O . GLY A 1 103 ? 2.385 -15.5 10.82 1 98.31 103 GLY A O 1
ATOM 809 N N . SER A 1 104 ? 4.152 -16.797 10.344 1 97.94 104 SER A N 1
ATOM 810 C CA . SER A 1 104 ? 4.223 -17.453 11.648 1 97.94 104 SER A CA 1
ATOM 811 C C . SER A 1 104 ? 5.125 -16.672 12.602 1 97.94 104 SER A C 1
ATOM 813 O O . SER A 1 104 ? 5.273 -17.047 13.766 1 97.94 104 SER A O 1
ATOM 815 N N . ASN A 1 105 ? 5.812 -15.68 12.148 1 97.62 105 ASN A N 1
ATOM 816 C CA . ASN A 1 105 ? 6.633 -14.773 12.945 1 97.62 105 ASN A CA 1
ATOM 817 C C . ASN A 1 105 ? 6.676 -13.375 12.336 1 97.62 105 ASN A C 1
ATOM 819 O O . ASN A 1 105 ? 6.137 -13.141 11.258 1 97.62 105 ASN A O 1
ATOM 823 N N . ALA A 1 106 ? 7.332 -12.469 13 1 96.88 106 ALA A N 1
ATOM 824 C CA . ALA A 1 106 ? 7.254 -11.055 12.648 1 96.88 106 ALA A CA 1
ATOM 825 C C . ALA A 1 106 ? 7.879 -10.797 11.281 1 96.88 106 ALA A C 1
ATOM 827 O O . ALA A 1 106 ? 7.406 -9.945 10.523 1 96.88 106 ALA A O 1
ATOM 828 N N . TRP A 1 107 ? 8.953 -11.469 10.961 1 98.12 107 TRP A N 1
ATOM 829 C CA . TRP A 1 107 ? 9.602 -11.234 9.672 1 98.12 107 TRP A CA 1
ATOM 830 C C . TRP A 1 107 ? 8.773 -11.812 8.539 1 98.12 107 TRP A C 1
ATOM 832 O O . TRP A 1 107 ? 8.648 -11.203 7.469 1 98.12 107 TRP A O 1
ATOM 842 N N . GLU A 1 108 ? 8.172 -13.031 8.742 1 98.5 108 GLU A N 1
ATOM 843 C CA . GLU A 1 108 ? 7.285 -13.609 7.73 1 98.5 108 GLU A CA 1
ATOM 844 C C . GLU A 1 108 ? 6.102 -12.688 7.441 1 98.5 108 GLU A C 1
ATOM 846 O O . GLU A 1 108 ? 5.637 -12.609 6.305 1 98.5 108 GLU A O 1
ATOM 851 N N . ASP A 1 109 ? 5.652 -12 8.469 1 98.62 109 ASP A N 1
ATOM 852 C CA . ASP A 1 109 ? 4.59 -11.023 8.25 1 98.62 109 ASP A CA 1
ATOM 853 C C . ASP A 1 109 ? 5.023 -9.961 7.242 1 98.62 109 ASP A C 1
ATOM 855 O O . ASP A 1 109 ? 4.246 -9.57 6.367 1 98.62 109 ASP A O 1
ATOM 859 N N . GLN A 1 110 ? 6.254 -9.43 7.344 1 98.75 110 GLN A N 1
ATOM 860 C CA . GLN A 1 110 ? 6.754 -8.43 6.406 1 98.75 110 GLN A CA 1
ATOM 861 C C . GLN A 1 110 ? 6.867 -9.008 4.996 1 98.75 110 GLN A C 1
ATOM 863 O O . GLN A 1 110 ? 6.562 -8.32 4.016 1 98.75 110 GLN A O 1
ATOM 868 N N . LEU A 1 111 ? 7.301 -10.258 4.934 1 98.75 111 LEU A N 1
ATOM 869 C CA . LEU A 1 111 ? 7.43 -10.898 3.627 1 98.75 111 LEU A CA 1
ATOM 870 C C . LEU A 1 111 ? 6.066 -11.07 2.969 1 98.75 111 LEU A C 1
ATOM 872 O O . LEU A 1 111 ? 5.91 -10.82 1.772 1 98.75 111 LEU A O 1
ATOM 876 N N . VAL A 1 112 ? 5.039 -11.477 3.738 1 98.94 112 VAL A N 1
ATOM 877 C CA . VAL A 1 112 ? 3.684 -11.57 3.213 1 98.94 112 VAL A CA 1
ATOM 878 C C . VAL A 1 112 ? 3.25 -10.227 2.639 1 98.94 112 VAL A C 1
ATOM 880 O O . VAL A 1 112 ? 2.756 -10.156 1.511 1 98.94 112 VAL A O 1
ATOM 883 N N . ARG A 1 113 ? 3.51 -9.188 3.406 1 98.94 113 ARG A N 1
ATOM 884 C CA . ARG A 1 113 ? 3.121 -7.855 2.963 1 98.94 113 ARG A CA 1
ATOM 885 C C . ARG A 1 113 ? 3.877 -7.457 1.698 1 98.94 113 ARG A C 1
ATOM 887 O O . ARG A 1 113 ? 3.289 -6.898 0.768 1 98.94 113 ARG A O 1
ATOM 894 N N . SER A 1 114 ? 5.113 -7.719 1.665 1 98.94 114 SER A N 1
ATOM 895 C CA . SER A 1 114 ? 5.961 -7.328 0.541 1 98.94 114 SER A CA 1
ATOM 896 C C . SER A 1 114 ? 5.539 -8.039 -0.741 1 98.94 114 SER A C 1
ATOM 898 O O . SER A 1 114 ? 5.34 -7.395 -1.775 1 98.94 114 SER A O 1
ATOM 900 N N . TYR A 1 115 ? 5.352 -9.367 -0.687 1 98.94 115 TYR A N 1
ATOM 901 C CA . TYR A 1 115 ? 4.957 -10.148 -1.857 1 98.94 115 TYR A CA 1
ATOM 902 C C . TYR A 1 115 ? 3.564 -9.75 -2.328 1 98.94 115 TYR A C 1
ATOM 904 O O . TYR A 1 115 ? 3.32 -9.625 -3.531 1 98.94 115 TYR A O 1
ATOM 912 N N . THR A 1 116 ? 2.662 -9.531 -1.361 1 98.94 116 THR A N 1
ATOM 913 C CA . THR A 1 116 ? 1.301 -9.109 -1.669 1 98.94 116 THR A CA 1
ATOM 914 C C . THR A 1 116 ? 1.3 -7.766 -2.385 1 98.94 116 THR A C 1
ATOM 916 O O . THR A 1 116 ? 0.66 -7.609 -3.428 1 98.94 116 THR A O 1
ATOM 919 N N . THR A 1 117 ? 2.051 -6.832 -1.796 1 98.81 117 THR A N 1
ATOM 920 C CA . THR A 1 117 ? 2.102 -5.477 -2.332 1 98.81 117 THR A CA 1
ATOM 921 C C . THR A 1 117 ? 2.721 -5.469 -3.727 1 98.81 117 THR A C 1
ATOM 923 O O . THR A 1 117 ? 2.254 -4.754 -4.613 1 98.81 117 THR A O 1
ATOM 926 N N . ALA A 1 118 ? 3.695 -6.254 -3.967 1 98.69 118 ALA A N 1
ATOM 927 C CA . ALA A 1 118 ? 4.352 -6.332 -5.27 1 98.69 118 ALA A CA 1
ATOM 928 C C . ALA A 1 118 ? 3.4 -6.887 -6.328 1 98.69 118 ALA A C 1
ATOM 930 O O . ALA A 1 118 ? 3.385 -6.414 -7.469 1 98.69 118 ALA A O 1
ATOM 931 N N . SER A 1 119 ? 2.633 -7.895 -5.977 1 98.69 119 SER A N 1
ATOM 932 C CA . SER A 1 119 ? 1.658 -8.43 -6.922 1 98.69 119 SER A CA 1
ATOM 933 C C . SER A 1 119 ? 0.547 -7.422 -7.203 1 98.69 119 SER A C 1
ATOM 935 O O . SER A 1 119 ? 0.139 -7.246 -8.352 1 98.69 119 SER A O 1
ATOM 937 N N . GLN A 1 120 ? 0.105 -6.781 -6.152 1 98.44 120 GLN A N 1
ATOM 938 C CA . GLN A 1 120 ? -0.916 -5.75 -6.309 1 98.44 120 GLN A CA 1
ATOM 939 C C . GLN A 1 120 ? -0.43 -4.633 -7.227 1 98.44 120 GLN A C 1
ATOM 941 O O . GLN A 1 120 ? -1.217 -4.055 -7.98 1 98.44 120 GLN A O 1
ATOM 946 N N . ALA A 1 121 ? 0.833 -4.34 -7.188 1 97.94 121 ALA A N 1
ATOM 947 C CA . ALA A 1 121 ? 1.412 -3.27 -7.996 1 97.94 121 ALA A CA 1
ATOM 948 C C . ALA A 1 121 ? 1.25 -3.555 -9.484 1 97.94 121 ALA A C 1
ATOM 950 O O . ALA A 1 121 ? 1.065 -2.635 -10.281 1 97.94 121 ALA A O 1
ATOM 951 N N . LEU A 1 122 ? 1.313 -4.84 -9.898 1 98.25 122 LEU A N 1
ATOM 952 C CA . LEU A 1 122 ? 1.102 -5.195 -11.297 1 98.25 122 LEU A CA 1
ATOM 953 C C . LEU A 1 122 ? -0.317 -4.848 -11.734 1 98.25 122 LEU A C 1
ATOM 955 O O . LEU A 1 122 ? -0.516 -4.281 -12.812 1 98.25 122 LEU A O 1
ATOM 959 N N . PHE A 1 123 ? -1.255 -5.191 -10.875 1 98.06 123 PHE A N 1
ATOM 960 C CA . PHE A 1 123 ? -2.646 -4.906 -11.203 1 98.06 123 PHE A CA 1
ATOM 961 C C . PHE A 1 123 ? -2.883 -3.402 -11.297 1 98.06 123 PHE A C 1
ATOM 963 O O . PHE A 1 123 ? -3.592 -2.934 -12.188 1 98.06 123 PHE A O 1
ATOM 970 N N . GLU A 1 124 ? -2.312 -2.703 -10.414 1 96.56 124 GLU A N 1
ATOM 971 C CA . GLU A 1 124 ? -2.467 -1.251 -10.43 1 96.56 124 GLU A CA 1
ATOM 972 C C . GLU A 1 124 ? -1.871 -0.651 -11.703 1 96.56 124 GLU A C 1
ATOM 974 O O . GLU A 1 124 ? -2.428 0.293 -12.266 1 96.56 124 GLU A O 1
ATOM 979 N N . LYS A 1 125 ? -0.722 -1.13 -12.117 1 96 125 LYS A N 1
ATOM 980 C CA . LYS A 1 125 ? -0.134 -0.688 -13.383 1 96 125 LYS A CA 1
ATOM 981 C C . LYS A 1 125 ? -1.086 -0.937 -14.547 1 96 125 LYS A C 1
ATOM 983 O O . LYS A 1 125 ? -1.216 -0.096 -15.438 1 96 125 LYS A O 1
ATOM 988 N N . PHE A 1 126 ? -1.755 -2.127 -14.594 1 97.44 126 PHE A N 1
ATOM 989 C CA . PHE A 1 126 ? -2.732 -2.48 -15.609 1 97.44 126 PHE A CA 1
ATOM 990 C C . PHE A 1 126 ? -3.883 -1.481 -15.633 1 97.44 126 PHE A C 1
ATOM 992 O O . PHE A 1 126 ? -4.242 -0.958 -16.688 1 97.44 126 PHE A O 1
ATOM 999 N N . VAL A 1 127 ? -4.395 -1.15 -14.422 1 95.25 127 VAL A N 1
ATOM 1000 C CA . VAL A 1 127 ? -5.543 -0.257 -14.305 1 95.25 127 VAL A CA 1
ATOM 1001 C C . VAL A 1 127 ? -5.16 1.144 -14.773 1 95.25 127 VAL A C 1
ATOM 1003 O O . VAL A 1 127 ? -5.859 1.743 -15.594 1 95.25 127 VAL A O 1
ATOM 1006 N N . VAL A 1 128 ? -4.023 1.593 -14.367 1 92.12 128 VAL A N 1
ATOM 1007 C CA . VAL A 1 128 ? -3.613 2.973 -14.609 1 92.12 128 VAL A CA 1
ATOM 1008 C C . VAL A 1 128 ? -3.172 3.133 -16.062 1 92.12 128 VAL A C 1
ATOM 1010 O O . VAL A 1 128 ? -3.512 4.121 -16.719 1 92.12 128 VAL A O 1
ATOM 1013 N N . SER A 1 129 ? -2.42 2.18 -16.609 1 93.25 129 SER A N 1
ATOM 1014 C CA . SER A 1 129 ? -1.812 2.357 -17.938 1 93.25 129 SER A CA 1
ATOM 1015 C C . SER A 1 129 ? -2.77 1.944 -19.047 1 93.25 129 SER A C 1
ATOM 1017 O O . SER A 1 129 ? -2.678 2.445 -20.172 1 93.25 129 SER A O 1
ATOM 1019 N N . VAL A 1 130 ? -3.736 1.022 -18.688 1 94.94 130 VAL A N 1
ATOM 1020 C CA . VAL A 1 130 ? -4.574 0.487 -19.75 1 94.94 130 VAL A CA 1
ATOM 1021 C C . VAL A 1 130 ? -6.031 0.884 -19.516 1 94.94 130 VAL A C 1
ATOM 1023 O O . VAL A 1 130 ? -6.59 1.687 -20.266 1 94.94 130 VAL A O 1
ATOM 1026 N N . ILE A 1 131 ? -6.531 0.503 -18.344 1 93.88 131 ILE A N 1
ATOM 1027 C CA . ILE A 1 131 ? -7.969 0.589 -18.125 1 93.88 131 ILE A CA 1
ATOM 1028 C C . ILE A 1 131 ? -8.398 2.055 -18.094 1 93.88 131 ILE A C 1
ATOM 1030 O O . ILE A 1 131 ? -9.453 2.406 -18.641 1 93.88 131 ILE A O 1
ATOM 1034 N N . ARG A 1 132 ? -7.637 2.938 -17.531 1 89.5 132 ARG A N 1
ATOM 1035 C CA . ARG A 1 132 ? -8.016 4.336 -17.359 1 89.5 132 ARG A CA 1
ATOM 1036 C C . ARG A 1 132 ? -7.547 5.184 -18.531 1 89.5 132 ARG A C 1
ATOM 1038 O O . ARG A 1 132 ? -7.785 6.395 -18.562 1 89.5 132 ARG A O 1
ATOM 1045 N N . SER A 1 133 ? -6.891 4.57 -19.516 1 90.25 133 SER A N 1
ATOM 1046 C CA . SER A 1 133 ? -6.41 5.309 -20.672 1 90.25 133 SER A CA 1
ATOM 1047 C C . SER A 1 133 ? -7.531 5.566 -21.672 1 90.25 133 SER A C 1
ATOM 1049 O O . SER A 1 133 ? -8.578 4.922 -21.609 1 90.25 133 SER A O 1
ATOM 1051 N N . PRO A 1 134 ? -7.309 6.613 -22.469 1 88.12 134 PRO A N 1
ATOM 1052 C CA . PRO A 1 134 ? -8.289 6.801 -23.547 1 88.12 134 PRO A CA 1
ATOM 1053 C C . PRO A 1 134 ? -8.492 5.543 -24.375 1 88.12 134 PRO A C 1
ATOM 1055 O O . PRO A 1 134 ? -7.539 4.816 -24.656 1 88.12 134 PRO A O 1
ATOM 1058 N N . LYS A 1 135 ? -9.711 5.336 -24.797 1 90.69 135 LYS A N 1
ATOM 1059 C CA . LYS A 1 135 ? -10.117 4.109 -25.469 1 90.69 135 LYS A CA 1
ATOM 1060 C C . LYS A 1 135 ? -9.273 3.873 -26.734 1 90.69 135 LYS A C 1
ATOM 1062 O O . LYS A 1 135 ? -8.898 2.738 -27.031 1 90.69 135 LYS A O 1
ATOM 1067 N N . GLU A 1 136 ? -8.969 4.945 -27.375 1 93.5 136 GLU A N 1
ATOM 1068 C CA . GLU A 1 136 ? -8.258 4.828 -28.656 1 93.5 136 GLU A CA 1
ATOM 1069 C C . GLU A 1 136 ? -6.828 4.34 -28.438 1 93.5 136 GLU A C 1
ATOM 1071 O O . GLU A 1 136 ? -6.219 3.781 -29.344 1 93.5 136 GLU A O 1
ATOM 1076 N N . LEU A 1 137 ? -6.316 4.438 -27.219 1 93.25 137 LEU A N 1
ATOM 1077 C CA . LEU A 1 137 ? -4.93 4.078 -26.953 1 93.25 137 LEU A CA 1
ATOM 1078 C C . LEU A 1 137 ? -4.844 2.707 -26.281 1 93.25 137 LEU A C 1
ATOM 1080 O O . LEU A 1 137 ? -3.76 2.131 -26.188 1 93.25 137 LEU A O 1
ATOM 1084 N N . GLN A 1 138 ? -5.957 2.111 -25.891 1 93.75 138 GLN A N 1
ATOM 1085 C CA . GLN A 1 138 ? -5.992 0.929 -25.031 1 93.75 138 GLN A CA 1
ATOM 1086 C C . GLN A 1 138 ? -5.352 -0.271 -25.734 1 93.75 138 GLN A C 1
ATOM 1088 O O . GLN A 1 138 ? -4.59 -1.017 -25.109 1 93.75 138 GLN A O 1
ATOM 1093 N N . PRO A 1 139 ? -5.57 -0.442 -27.047 1 94.56 139 PRO A N 1
ATOM 1094 C CA . PRO A 1 139 ? -4.957 -1.613 -27.672 1 94.56 139 PRO A CA 1
ATOM 1095 C C . PRO A 1 139 ? -3.434 -1.571 -27.641 1 94.56 139 PRO A C 1
ATOM 1097 O O . PRO A 1 139 ? -2.793 -2.572 -27.312 1 94.56 139 PRO A O 1
ATOM 1100 N N . GLN A 1 140 ? -2.928 -0.426 -27.906 1 96.25 140 GLN A N 1
ATOM 1101 C CA . GLN A 1 140 ? -1.476 -0.279 -27.906 1 96.25 140 GLN A CA 1
ATOM 1102 C C . GLN A 1 140 ? -0.914 -0.405 -26.5 1 96.25 140 GLN A C 1
ATOM 1104 O O . GLN A 1 140 ? 0.112 -1.056 -26.281 1 96.25 140 GLN A O 1
ATOM 1109 N N . LEU A 1 141 ? -1.541 0.179 -25.562 1 95.44 141 LEU A N 1
ATOM 1110 C CA . LEU A 1 141 ? -1.084 0.152 -24.172 1 95.44 141 LEU A CA 1
ATOM 1111 C C . LEU A 1 141 ? -1.231 -1.244 -23.578 1 95.44 141 LEU A C 1
ATOM 1113 O O . LEU A 1 141 ? -0.406 -1.668 -22.766 1 95.44 141 LEU A O 1
ATOM 1117 N N . MET A 1 142 ? -2.277 -1.935 -24.016 1 96.75 142 MET A N 1
ATOM 1118 C CA . MET A 1 142 ? -2.453 -3.326 -23.625 1 96.75 142 MET A CA 1
ATOM 1119 C C . MET A 1 142 ? -1.299 -4.188 -24.109 1 96.75 142 MET A C 1
ATOM 1121 O O . MET A 1 142 ? -0.742 -4.988 -23.359 1 96.75 142 MET A O 1
ATOM 1125 N N . GLN A 1 143 ? -0.957 -3.994 -25.297 1 97.31 143 GLN A N 1
ATOM 1126 C CA . GLN A 1 143 ? 0.143 -4.762 -25.859 1 97.31 143 GLN A CA 1
ATOM 1127 C C . GLN A 1 143 ? 1.449 -4.488 -25.125 1 97.31 143 GLN A C 1
ATOM 1129 O O . GLN A 1 143 ? 2.195 -5.418 -24.812 1 97.31 143 GLN A O 1
ATOM 1134 N N . ALA A 1 144 ? 1.715 -3.262 -24.844 1 97 144 ALA A N 1
ATOM 1135 C CA . ALA A 1 144 ? 2.928 -2.891 -24.125 1 97 144 ALA A CA 1
ATOM 1136 C C . ALA A 1 144 ? 2.939 -3.498 -22.719 1 97 144 ALA A C 1
ATOM 1138 O O . ALA A 1 144 ? 3.967 -4.004 -22.266 1 97 144 ALA A O 1
ATOM 1139 N N . PHE A 1 145 ? 1.767 -3.406 -22.125 1 97.75 145 PHE A N 1
ATOM 1140 C CA . PHE A 1 145 ? 1.633 -3.979 -20.781 1 97.75 145 PHE A CA 1
ATOM 1141 C C . PHE A 1 145 ? 1.904 -5.477 -20.812 1 97.75 145 PHE A C 1
ATOM 1143 O O . PHE A 1 145 ? 2.709 -5.98 -20.016 1 97.75 145 PHE A O 1
ATOM 1150 N N . VAL A 1 146 ? 1.294 -6.184 -21.703 1 98.12 146 VAL A N 1
ATOM 1151 C CA . VAL A 1 146 ? 1.401 -7.637 -21.797 1 98.12 146 VAL A CA 1
ATOM 1152 C C . VAL A 1 146 ? 2.846 -8.023 -22.109 1 98.12 146 VAL A C 1
ATOM 1154 O O . VAL A 1 146 ? 3.393 -8.945 -21.5 1 98.12 146 VAL A O 1
ATOM 1157 N N . GLU A 1 147 ? 3.52 -7.27 -22.938 1 98.31 147 GLU A N 1
ATOM 1158 C CA . GLU A 1 147 ? 4.828 -7.664 -23.453 1 98.31 147 GLU A CA 1
ATOM 1159 C C . GLU A 1 147 ? 5.941 -7.293 -22.469 1 98.31 147 GLU A C 1
ATOM 1161 O O . GLU A 1 147 ? 7.016 -7.898 -22.5 1 98.31 147 GLU A O 1
ATOM 1166 N N . LYS A 1 148 ? 5.676 -6.383 -21.641 1 97.44 148 LYS A N 1
ATOM 1167 C CA . LYS A 1 148 ? 6.781 -5.887 -20.812 1 97.44 148 LYS A CA 1
ATOM 1168 C C . LYS A 1 148 ? 6.52 -6.133 -19.328 1 97.44 148 LYS A C 1
ATOM 1170 O O . LYS A 1 148 ? 7.359 -6.707 -18.641 1 97.44 148 LYS A O 1
ATOM 1175 N N . GLN A 1 149 ? 5.332 -5.754 -18.875 1 97.94 149 GLN A N 1
ATOM 1176 C CA . GLN A 1 149 ? 5.078 -5.734 -17.438 1 97.94 149 GLN A CA 1
ATOM 1177 C C . GLN A 1 149 ? 4.805 -7.137 -16.906 1 97.94 149 GLN A C 1
ATOM 1179 O O . GLN A 1 149 ? 5.285 -7.508 -15.836 1 97.94 149 GLN A O 1
ATOM 1184 N N . ILE A 1 150 ? 4.031 -7.957 -17.641 1 98.56 150 ILE A N 1
ATOM 1185 C CA . ILE A 1 150 ? 3.658 -9.281 -17.156 1 98.56 150 ILE A CA 1
ATOM 1186 C C . ILE A 1 150 ? 4.902 -10.164 -17.062 1 98.56 150 ILE A C 1
ATOM 1188 O O . ILE A 1 150 ? 5.164 -10.766 -16.016 1 98.56 150 ILE A O 1
ATOM 1192 N N . PRO A 1 151 ? 5.766 -10.203 -18.109 1 98.38 151 PRO A N 1
ATOM 1193 C CA . PRO A 1 151 ? 6.926 -11.086 -18 1 98.38 151 PRO A CA 1
ATOM 1194 C C . PRO A 1 151 ? 7.9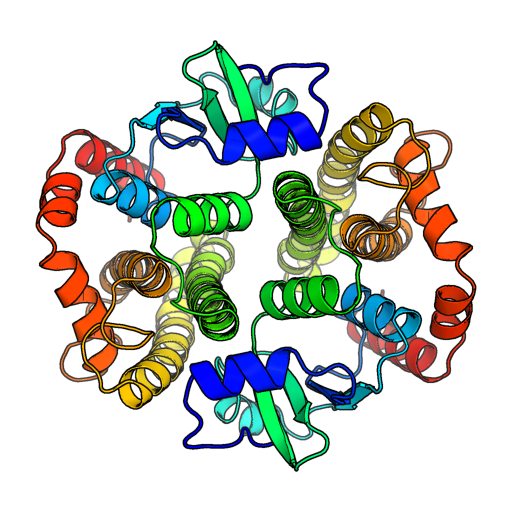26 -10.617 -16.953 1 98.38 151 PRO A C 1
ATOM 1196 O O . PRO A 1 151 ? 8.578 -11.438 -16.297 1 98.38 151 PRO A O 1
ATOM 1199 N N . GLU A 1 152 ? 8.102 -9.32 -16.797 1 98 152 GLU A N 1
ATOM 1200 C CA . GLU A 1 152 ? 8.992 -8.82 -15.758 1 98 152 GLU A CA 1
ATOM 1201 C C . GLU A 1 152 ? 8.5 -9.234 -14.367 1 98 152 GLU A C 1
ATOM 1203 O O . GLU A 1 152 ? 9.281 -9.719 -13.547 1 98 152 GLU A O 1
ATOM 1208 N N . TRP A 1 153 ? 7.23 -8.992 -14.125 1 98.56 153 TRP A N 1
ATOM 1209 C CA . TRP A 1 153 ? 6.637 -9.398 -12.852 1 98.56 153 TRP A CA 1
ATOM 1210 C C . TRP A 1 153 ? 6.809 -10.898 -12.625 1 98.56 153 TRP A C 1
ATOM 1212 O O . TRP A 1 153 ? 7.23 -11.328 -11.555 1 98.56 153 TRP A O 1
ATOM 1222 N N . ALA A 1 154 ? 6.496 -11.734 -13.633 1 98.81 154 ALA A N 1
ATOM 1223 C CA . ALA A 1 154 ? 6.559 -13.195 -13.531 1 98.81 154 ALA A CA 1
ATOM 1224 C C . ALA A 1 154 ? 7.973 -13.656 -13.203 1 98.81 154 ALA A C 1
ATOM 1226 O O . ALA A 1 154 ? 8.164 -14.578 -12.398 1 98.81 154 ALA A O 1
ATOM 1227 N N . LYS A 1 155 ? 8.938 -12.953 -13.781 1 98.38 155 LYS A N 1
ATOM 1228 C CA . LYS A 1 155 ? 10.336 -13.305 -13.57 1 98.38 155 LYS A CA 1
ATOM 1229 C C . LYS A 1 155 ? 10.711 -13.188 -12.094 1 98.38 155 LYS A C 1
ATOM 1231 O O . LYS A 1 155 ? 11.266 -14.125 -11.516 1 98.38 155 LYS A O 1
ATOM 1236 N N . PHE A 1 156 ? 10.375 -12.133 -11.492 1 98.69 156 PHE A N 1
ATOM 1237 C CA . PHE A 1 156 ? 10.773 -11.875 -10.109 1 98.69 156 PHE A CA 1
ATOM 1238 C C . PHE A 1 156 ? 10.016 -12.781 -9.148 1 98.69 156 PHE A C 1
ATOM 1240 O O . PHE A 1 156 ? 10.602 -13.336 -8.219 1 98.69 156 PHE A O 1
ATOM 1247 N N . HIS A 1 157 ? 8.727 -12.984 -9.352 1 98.88 157 HIS A N 1
ATOM 1248 C CA . HIS A 1 157 ? 7.945 -13.82 -8.453 1 98.88 157 HIS A CA 1
ATOM 1249 C C . HIS A 1 157 ? 8.289 -15.289 -8.625 1 98.88 157 HIS A C 1
ATOM 1251 O O . HIS A 1 157 ? 8.281 -16.062 -7.66 1 98.88 157 HIS A O 1
ATOM 1257 N N . GLU A 1 158 ? 8.617 -15.688 -9.875 1 98.88 158 GLU A N 1
ATOM 1258 C CA . GLU A 1 158 ? 9.094 -17.047 -10.117 1 98.88 158 GLU A CA 1
ATOM 1259 C C . GLU A 1 158 ? 10.375 -17.328 -9.328 1 98.88 158 GLU A C 1
ATOM 1261 O O . GLU A 1 158 ? 10.5 -18.375 -8.695 1 98.88 158 GLU A O 1
ATOM 1266 N N . ARG A 1 159 ? 11.266 -16.406 -9.359 1 98.38 159 ARG A N 1
ATOM 1267 C CA . ARG A 1 159 ? 12.523 -16.531 -8.625 1 98.38 159 ARG A CA 1
ATOM 1268 C C . ARG A 1 159 ? 12.273 -16.672 -7.129 1 98.38 159 ARG A C 1
ATOM 1270 O O . ARG A 1 159 ? 12.859 -17.531 -6.477 1 98.38 159 ARG A O 1
ATOM 1277 N N . ILE A 1 160 ? 11.398 -15.891 -6.582 1 98.25 160 ILE A N 1
ATOM 1278 C CA . ILE A 1 160 ? 11.07 -15.891 -5.16 1 98.25 160 ILE A CA 1
ATOM 1279 C C . ILE A 1 160 ? 10.469 -17.234 -4.777 1 98.25 160 ILE A C 1
ATOM 1281 O O . ILE A 1 160 ? 10.844 -17.828 -3.758 1 98.25 160 ILE A O 1
ATOM 1285 N N . LEU A 1 161 ? 9.57 -17.719 -5.582 1 98.81 161 LEU A N 1
ATOM 1286 C CA . LEU A 1 161 ? 8.852 -18.953 -5.285 1 98.81 161 LEU A CA 1
ATOM 1287 C C . LEU A 1 161 ? 9.773 -20.156 -5.43 1 98.81 161 LEU A C 1
ATOM 1289 O O . LEU A 1 161 ? 9.672 -21.125 -4.664 1 98.81 161 LEU A O 1
ATOM 1293 N N . LYS A 1 162 ? 10.711 -20.094 -6.402 1 98.44 162 LYS A N 1
ATOM 1294 C CA . LYS A 1 162 ? 11.703 -21.156 -6.539 1 98.44 162 LYS A CA 1
ATOM 1295 C C . LYS A 1 162 ? 12.594 -21.234 -5.309 1 98.44 162 LYS A C 1
ATOM 1297 O O . LYS A 1 162 ? 12.938 -22.328 -4.855 1 98.44 162 LYS A O 1
ATOM 1302 N N . ALA A 1 163 ? 12.891 -20.125 -4.773 1 96.81 163 ALA A N 1
ATOM 1303 C CA . ALA A 1 163 ? 13.727 -20.078 -3.576 1 96.81 163 ALA A CA 1
ATOM 1304 C C . ALA A 1 163 ? 13.016 -20.703 -2.385 1 96.81 163 ALA A C 1
ATOM 1306 O O . ALA A 1 163 ? 13.664 -21.172 -1.445 1 96.81 163 ALA A O 1
ATOM 1307 N N . ASN A 1 164 ? 11.664 -20.734 -2.385 1 97.31 164 ASN A N 1
ATOM 1308 C CA . ASN A 1 164 ? 10.891 -21.375 -1.325 1 97.31 164 ASN A CA 1
ATOM 1309 C C . ASN A 1 164 ? 10.523 -22.812 -1.692 1 97.31 164 ASN A C 1
ATOM 1311 O O . ASN A 1 164 ? 9.609 -23.391 -1.103 1 97.31 164 ASN A O 1
ATOM 1315 N N . GLY A 1 165 ? 11.008 -23.359 -2.824 1 97.56 165 GLY A N 1
ATOM 1316 C CA . GLY A 1 165 ? 10.859 -24.766 -3.133 1 97.56 165 GLY A CA 1
ATOM 1317 C C . GLY A 1 165 ? 9.773 -25.047 -4.148 1 97.56 165 GLY A C 1
ATOM 1318 O O . GLY A 1 165 ? 9.414 -26.203 -4.379 1 97.56 165 GLY A O 1
ATOM 1319 N N . SER A 1 166 ? 9.148 -24.031 -4.719 1 98.31 166 SER A N 1
ATOM 1320 C CA . SER A 1 166 ? 8.109 -24.172 -5.738 1 98.31 166 SER A CA 1
ATOM 1321 C C . SER A 1 166 ? 6.98 -25.062 -5.254 1 98.31 166 SER A C 1
ATOM 1323 O O . SER A 1 166 ? 6.488 -25.906 -6.008 1 98.31 166 SER A O 1
ATOM 1325 N N . ASN A 1 167 ? 6.59 -24.938 -3.994 1 98.44 167 ASN A N 1
ATOM 1326 C CA . ASN A 1 167 ? 5.656 -25.859 -3.371 1 98.44 167 ASN A CA 1
ATOM 1327 C C . ASN A 1 167 ? 4.238 -25.312 -3.352 1 98.44 167 ASN A C 1
ATOM 1329 O O . ASN A 1 167 ? 3.377 -25.812 -2.625 1 98.44 167 ASN A O 1
ATOM 1333 N N . GLY A 1 168 ? 4.004 -24.172 -4 1 98.75 168 GLY A N 1
ATOM 1334 C CA . GLY A 1 168 ? 2.67 -23.594 -4.098 1 98.75 168 GLY A CA 1
ATOM 1335 C C . GLY A 1 168 ? 2.416 -22.5 -3.086 1 98.75 168 GLY A C 1
ATOM 1336 O O . GLY A 1 168 ? 1.296 -22 -2.977 1 98.75 168 GLY A O 1
ATOM 1337 N N . HIS A 1 169 ? 3.527 -22.125 -2.355 1 98.88 169 HIS A N 1
ATOM 1338 C CA . HIS A 1 169 ? 3.391 -21.094 -1.329 1 98.88 169 HIS A CA 1
ATOM 1339 C C . HIS A 1 169 ? 4.582 -20.141 -1.34 1 98.88 169 HIS A C 1
ATOM 1341 O O . HIS A 1 169 ? 5.707 -20.547 -1.638 1 98.88 169 HIS A O 1
ATOM 1347 N N . TYR A 1 170 ? 4.316 -18.891 -1.003 1 98.81 170 TYR A N 1
ATOM 1348 C CA . TYR A 1 170 ? 5.395 -17.906 -0.895 1 98.81 170 TYR A CA 1
ATOM 1349 C C . TYR A 1 170 ? 6.234 -18.156 0.354 1 98.81 170 TYR A C 1
ATOM 1351 O O . TYR A 1 170 ? 7.438 -17.906 0.36 1 98.81 170 TYR A O 1
ATOM 1359 N N . ILE A 1 171 ? 5.582 -18.562 1.419 1 98.19 171 ILE A N 1
ATOM 1360 C CA . ILE A 1 171 ? 6.246 -18.672 2.711 1 98.19 171 ILE A CA 1
ATOM 1361 C C . ILE A 1 171 ? 6.043 -20.078 3.275 1 98.19 171 ILE A C 1
ATOM 1363 O O . ILE A 1 171 ? 4.914 -20.484 3.576 1 98.19 171 ILE A O 1
ATOM 1367 N N . GLY A 1 172 ? 7.133 -20.75 3.516 1 97.06 172 GLY A N 1
ATOM 1368 C CA . GLY A 1 172 ? 7.039 -22.094 4.062 1 97.06 172 GLY A CA 1
ATOM 1369 C C . GLY A 1 172 ? 6.07 -22.984 3.301 1 97.06 172 GLY A C 1
ATOM 1370 O O . GLY A 1 172 ? 6.152 -23.094 2.076 1 97.06 172 GLY A O 1
ATOM 1371 N N . ASN A 1 173 ? 5.191 -23.672 3.98 1 97.81 173 ASN A N 1
ATOM 1372 C CA . ASN A 1 173 ? 4.199 -24.562 3.393 1 97.81 173 ASN A CA 1
ATOM 1373 C C . ASN A 1 173 ? 2.785 -24.188 3.828 1 97.81 173 ASN A C 1
ATOM 1375 O O . ASN A 1 173 ? 1.918 -25.062 3.939 1 97.81 173 ASN A O 1
ATOM 1379 N N . GLN A 1 174 ? 2.576 -22.938 4.09 1 97.12 174 GLN A N 1
ATOM 1380 C CA . GLN A 1 174 ? 1.271 -22.5 4.578 1 97.12 174 GLN A CA 1
ATOM 1381 C C . GLN A 1 174 ? 0.634 -21.5 3.627 1 97.12 174 GLN A C 1
ATOM 1383 O O . GLN A 1 174 ? 1.335 -20.734 2.969 1 97.12 174 GLN A O 1
ATOM 1388 N N . LEU A 1 175 ? -0.697 -21.516 3.613 1 98.62 175 LEU A N 1
ATOM 1389 C CA . LEU A 1 175 ? -1.447 -20.547 2.83 1 98.62 175 LEU A CA 1
ATOM 1390 C C . LEU A 1 175 ? -1.419 -19.172 3.498 1 98.62 175 LEU A C 1
ATOM 1392 O O . LEU A 1 175 ? -1.849 -19.016 4.645 1 98.62 175 LEU A O 1
ATOM 1396 N N . THR A 1 176 ? -0.81 -18.188 2.871 1 98.88 176 THR A N 1
ATOM 1397 C CA . THR A 1 176 ? -0.832 -16.812 3.354 1 98.88 176 THR A CA 1
ATOM 1398 C C . THR A 1 176 ? -1.567 -15.906 2.369 1 98.88 176 THR A C 1
ATOM 1400 O O . THR A 1 176 ? -1.967 -16.359 1.29 1 98.88 176 THR A O 1
ATOM 1403 N N . PHE A 1 177 ? -1.775 -14.672 2.682 1 98.94 177 PHE A N 1
ATOM 1404 C CA . PHE A 1 177 ? -2.486 -13.734 1.821 1 98.94 177 PHE A CA 1
ATOM 1405 C C . PHE A 1 177 ? -1.671 -13.414 0.574 1 98.94 177 PHE A C 1
ATOM 1407 O O . PHE A 1 177 ? -2.223 -13 -0.448 1 98.94 177 PHE A O 1
ATOM 1414 N N . ALA A 1 178 ? -0.325 -13.555 0.612 1 98.94 178 ALA A N 1
ATOM 1415 C CA . ALA A 1 178 ? 0.501 -13.406 -0.582 1 98.94 178 ALA A CA 1
ATOM 1416 C C . ALA A 1 178 ? 0.084 -14.391 -1.669 1 98.94 178 ALA A C 1
ATOM 1418 O O . ALA A 1 178 ? 0.023 -14.031 -2.848 1 98.94 178 ALA A O 1
ATOM 1419 N N . ASP A 1 179 ? -0.203 -15.625 -1.267 1 98.94 179 ASP A N 1
ATOM 1420 C CA . ASP A 1 179 ? -0.647 -16.641 -2.215 1 98.94 179 ASP A CA 1
ATOM 1421 C C . ASP A 1 179 ? -2 -16.266 -2.822 1 98.94 179 ASP A C 1
ATOM 1423 O O . ASP A 1 179 ? -2.188 -16.359 -4.035 1 98.94 179 ASP A O 1
ATOM 1427 N N . ILE A 1 180 ? -2.906 -15.844 -1.979 1 98.94 180 ILE A N 1
ATOM 1428 C CA . ILE A 1 180 ? -4.266 -15.5 -2.391 1 98.94 180 ILE A CA 1
ATOM 1429 C C . ILE A 1 180 ? -4.23 -14.328 -3.367 1 98.94 180 ILE A C 1
ATOM 1431 O O . ILE A 1 180 ? -4.848 -14.383 -4.434 1 98.94 180 ILE A O 1
ATOM 1435 N N . LYS A 1 181 ? -3.482 -13.281 -3.014 1 98.94 181 LYS A N 1
ATOM 1436 C CA . LYS A 1 181 ? -3.387 -12.086 -3.854 1 98.94 181 LYS A CA 1
ATOM 1437 C C . LYS A 1 181 ? -2.748 -12.414 -5.199 1 98.94 181 LYS A C 1
ATOM 1439 O O . LYS A 1 181 ? -3.281 -12.055 -6.25 1 98.94 181 LYS A O 1
ATOM 1444 N N . THR A 1 182 ? -1.663 -13.117 -5.125 1 98.94 182 THR A N 1
ATOM 1445 C CA . THR A 1 182 ? -0.939 -13.43 -6.352 1 98.94 182 THR A CA 1
ATOM 1446 C C . THR A 1 182 ? -1.789 -14.297 -7.277 1 98.94 182 THR A C 1
ATOM 1448 O O . THR A 1 182 ? -1.859 -14.047 -8.484 1 98.94 182 THR A O 1
ATOM 1451 N N . SER A 1 183 ? -2.443 -15.289 -6.711 1 98.88 183 SER A N 1
ATOM 1452 C CA . SER A 1 183 ? -3.309 -16.141 -7.523 1 98.88 183 SER A CA 1
ATOM 1453 C C . SER A 1 183 ? -4.41 -15.328 -8.195 1 98.88 183 SER A C 1
ATOM 1455 O O . SER A 1 183 ? -4.719 -15.539 -9.367 1 98.88 183 SER A O 1
ATOM 1457 N N . SER A 1 184 ? -5.012 -14.438 -7.438 1 98.56 184 SER A N 1
ATOM 1458 C CA . SER A 1 184 ? -6.066 -13.586 -7.977 1 98.56 184 SER A CA 1
ATOM 1459 C C . SER A 1 184 ? -5.551 -12.734 -9.133 1 98.56 184 SER A C 1
ATOM 1461 O O . SER A 1 184 ? -6.207 -12.609 -10.164 1 98.56 184 SER A O 1
ATOM 1463 N N . ILE A 1 185 ? -4.344 -12.164 -9.031 1 98.56 185 ILE A N 1
ATOM 1464 C CA . ILE A 1 185 ? -3.734 -11.328 -10.055 1 98.56 185 ILE A CA 1
ATOM 1465 C C . ILE A 1 185 ? -3.41 -12.18 -11.289 1 98.56 185 ILE A C 1
ATOM 1467 O O . ILE A 1 185 ? -3.658 -11.758 -12.422 1 98.56 185 ILE A O 1
ATOM 1471 N N . MET A 1 186 ? -2.908 -13.359 -11.039 1 98.56 186 MET A N 1
ATOM 1472 C CA . MET A 1 186 ? -2.592 -14.273 -12.133 1 98.56 186 MET A CA 1
ATOM 1473 C C . MET A 1 186 ? -3.836 -14.594 -12.953 1 98.56 186 MET A C 1
ATOM 1475 O O . MET A 1 186 ? -3.766 -14.688 -14.18 1 98.56 186 MET A O 1
ATOM 1479 N N . GLY A 1 187 ? -4.941 -14.766 -12.25 1 97.06 187 GLY A N 1
ATOM 1480 C CA . GLY A 1 187 ? -6.176 -15.008 -12.977 1 97.06 187 GLY A CA 1
ATOM 1481 C C . GLY A 1 187 ? -6.48 -13.945 -14.016 1 97.06 187 GLY A C 1
ATOM 1482 O O . GLY A 1 187 ? -6.852 -14.266 -15.148 1 97.06 187 GLY A O 1
ATOM 1483 N N . VAL A 1 188 ? -6.297 -12.734 -13.703 1 96.75 188 VAL A N 1
ATOM 1484 C CA . VAL A 1 188 ? -6.551 -11.625 -14.609 1 96.75 188 VAL A CA 1
ATOM 1485 C C . VAL A 1 188 ? -5.488 -11.594 -15.711 1 96.75 188 VAL A C 1
ATOM 1487 O O . VAL A 1 188 ? -5.809 -11.445 -16.891 1 96.75 188 VAL A O 1
ATOM 1490 N N . MET A 1 189 ? -4.203 -11.75 -15.344 1 98.12 189 MET A N 1
ATOM 1491 C CA . MET A 1 189 ? -3.1 -11.664 -16.297 1 98.12 189 MET A CA 1
ATOM 1492 C C . MET A 1 189 ? -3.195 -12.766 -17.344 1 98.12 189 MET A C 1
ATOM 1494 O O . MET A 1 189 ? -2.928 -12.539 -18.531 1 98.12 189 MET A O 1
ATOM 1498 N N . MET A 1 190 ? -3.564 -13.953 -16.875 1 97.19 190 MET A N 1
ATOM 1499 C CA . MET A 1 190 ? -3.654 -15.086 -17.812 1 97.19 190 MET A CA 1
ATOM 1500 C C . MET A 1 190 ? -4.836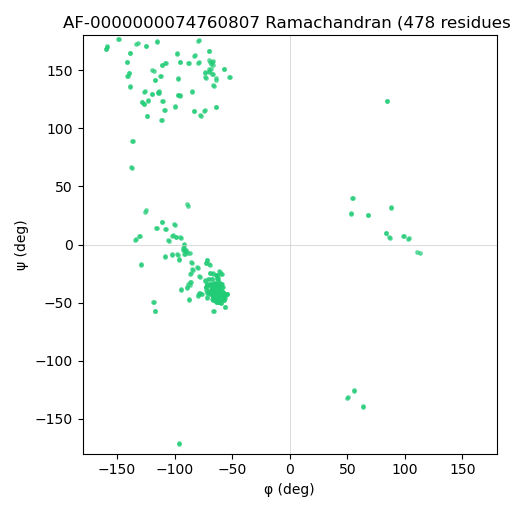 -14.914 -18.75 1 97.19 190 MET A C 1
ATOM 1502 O O . MET A 1 190 ? -4.793 -15.383 -19.891 1 97.19 190 MET A O 1
ATOM 1506 N N . LYS A 1 191 ? -5.852 -14.266 -18.328 1 94.88 191 LYS A N 1
ATOM 1507 C CA . LYS A 1 191 ? -6.969 -13.953 -19.219 1 94.88 191 LYS A CA 1
ATOM 1508 C C . LYS A 1 191 ? -6.543 -12.992 -20.312 1 94.88 191 LYS A C 1
ATOM 1510 O O . LYS A 1 191 ? -7.004 -13.094 -21.453 1 94.88 191 LYS A O 1
ATOM 1515 N N . ILE A 1 192 ? -5.676 -12.086 -19.984 1 94.81 192 ILE A N 1
ATOM 1516 C CA . ILE A 1 192 ? -5.312 -11.023 -20.922 1 94.81 192 ILE A CA 1
ATOM 1517 C C . ILE A 1 192 ? -4.172 -11.5 -21.828 1 94.81 192 ILE A C 1
ATOM 1519 O O . ILE A 1 192 ? -4.117 -11.156 -23 1 94.81 192 ILE A O 1
ATOM 1523 N N . SER A 1 193 ? -3.273 -12.305 -21.312 1 96 193 SER A N 1
ATOM 1524 C CA . SER A 1 193 ? -2.066 -12.641 -22.047 1 96 193 SER A CA 1
ATOM 1525 C C . SER A 1 193 ? -2.098 -14.094 -22.531 1 96 193 SER A C 1
ATOM 1527 O O . SER A 1 193 ? -1.245 -14.508 -23.328 1 96 193 SER A O 1
ATOM 1529 N N . GLY A 1 194 ? -3.078 -14.883 -22.031 1 95.44 194 GLY A N 1
ATOM 1530 C CA . GLY A 1 194 ? -3.014 -16.328 -22.25 1 95.44 194 GLY A CA 1
ATOM 1531 C C . GLY A 1 194 ? -1.816 -16.969 -21.594 1 95.44 194 GLY A C 1
ATOM 1532 O O . GLY A 1 194 ? -1.48 -16.641 -20.453 1 95.44 194 GLY A O 1
ATOM 1533 N N . ASP A 1 195 ? -1.233 -17.859 -22.281 1 95.81 195 ASP A N 1
ATOM 1534 C CA . ASP A 1 195 ? -0.116 -18.609 -21.719 1 95.81 195 ASP A CA 1
ATOM 1535 C C . ASP A 1 195 ? 1.22 -18.078 -22.219 1 95.81 195 ASP A C 1
ATOM 1537 O O . ASP A 1 195 ? 2.254 -18.734 -22.078 1 95.81 195 ASP A O 1
ATOM 1541 N N . LYS A 1 196 ? 1.263 -16.938 -22.734 1 96.94 196 LYS A N 1
ATOM 1542 C CA . LYS A 1 196 ? 2.443 -16.375 -23.391 1 96.94 196 LYS A CA 1
ATOM 1543 C C . LYS A 1 196 ? 3.586 -16.188 -22.391 1 96.94 196 LYS A C 1
ATOM 1545 O O . LYS A 1 196 ? 4.75 -16.422 -22.734 1 96.94 196 LYS A O 1
ATOM 1550 N N . TYR A 1 197 ? 3.197 -15.773 -21.109 1 97.75 197 TYR A N 1
ATOM 1551 C CA . TYR A 1 197 ? 4.266 -15.422 -20.172 1 97.75 197 TYR A CA 1
ATOM 1552 C C . TYR A 1 197 ? 4.086 -16.141 -18.844 1 97.75 197 TYR A C 1
ATOM 1554 O O . TYR A 1 197 ? 5.008 -16.188 -18.031 1 97.75 197 TYR A O 1
ATOM 1562 N N . ILE A 1 198 ? 2.881 -16.625 -18.625 1 98.31 198 ILE A N 1
ATOM 1563 C CA . ILE A 1 198 ? 2.561 -17.391 -17.438 1 98.31 198 ILE A CA 1
ATOM 1564 C C . ILE A 1 198 ? 1.992 -18.75 -17.828 1 98.31 198 ILE A C 1
ATOM 1566 O O . ILE A 1 198 ? 0.892 -18.844 -18.375 1 98.31 198 ILE A O 1
ATOM 1570 N N . SER A 1 199 ? 2.766 -19.781 -17.562 1 98.25 199 SER A N 1
ATOM 1571 C CA . SER A 1 199 ? 2.395 -21.156 -17.922 1 98.25 199 SER A CA 1
ATOM 1572 C C . SER A 1 199 ? 3.18 -22.172 -17.094 1 98.25 199 SER A C 1
ATOM 1574 O O . SER A 1 199 ? 4.137 -21.812 -16.406 1 98.25 199 SER A O 1
ATOM 1576 N N . LYS A 1 200 ? 2.752 -23.438 -17.156 1 98.06 200 LYS A N 1
ATOM 1577 C CA . LYS A 1 200 ? 3.445 -24.5 -16.453 1 98.06 200 LYS A CA 1
ATOM 1578 C C . LYS A 1 200 ? 4.871 -24.672 -16.969 1 98.06 200 LYS A C 1
ATOM 1580 O O . LYS A 1 200 ? 5.766 -25.062 -16.219 1 98.06 200 LYS A O 1
ATOM 1585 N N . GLU A 1 201 ? 5.113 -24.359 -18.203 1 98.06 201 GLU A N 1
ATOM 1586 C CA . GLU A 1 201 ? 6.43 -24.5 -18.812 1 98.06 201 GLU A CA 1
ATOM 1587 C C . GLU A 1 201 ? 7.34 -23.344 -18.438 1 98.06 201 GLU A C 1
ATOM 1589 O O . GLU A 1 201 ? 8.5 -23.547 -18.062 1 98.06 201 GLU A O 1
ATOM 1594 N N . LEU A 1 202 ? 6.867 -22.125 -18.469 1 98.25 202 LEU A N 1
ATOM 1595 C CA . LEU A 1 202 ? 7.691 -20.922 -18.344 1 98.25 202 LEU A CA 1
ATOM 1596 C C . LEU A 1 202 ? 7.844 -20.516 -16.875 1 98.25 202 LEU A C 1
ATOM 1598 O O . LEU A 1 202 ? 8.898 -20.031 -16.469 1 98.25 202 LEU A O 1
ATOM 1602 N N . THR A 1 203 ? 6.727 -20.719 -16.109 1 98.75 203 THR A N 1
ATOM 1603 C CA . THR A 1 203 ? 6.684 -20.266 -14.727 1 98.75 203 THR A CA 1
ATOM 1604 C C . THR A 1 203 ? 6.035 -21.312 -13.836 1 98.75 203 THR A C 1
ATOM 1606 O O . THR A 1 203 ? 4.996 -21.062 -13.219 1 98.75 203 THR A O 1
ATOM 1609 N N . PRO A 1 204 ? 6.707 -22.422 -13.703 1 98.88 204 PRO A N 1
ATOM 1610 C CA . PRO A 1 204 ? 6.098 -23.531 -12.961 1 98.88 204 PRO A CA 1
ATOM 1611 C C . PRO A 1 204 ? 5.867 -23.219 -11.492 1 98.88 204 PRO A C 1
ATOM 1613 O O . PRO A 1 204 ? 4.906 -23.703 -10.891 1 98.88 204 PRO A O 1
ATOM 1616 N N . ALA A 1 205 ? 6.711 -22.438 -10.875 1 98.94 205 ALA A N 1
ATOM 1617 C CA . ALA A 1 205 ? 6.531 -22.125 -9.461 1 98.94 205 ALA A CA 1
ATOM 1618 C C . ALA A 1 205 ? 5.316 -21.219 -9.258 1 98.94 205 ALA A C 1
ATOM 1620 O O . ALA A 1 205 ? 4.547 -21.406 -8.312 1 98.94 205 ALA A O 1
ATOM 1621 N N . LEU A 1 206 ? 5.117 -20.234 -10.125 1 98.94 206 LEU A N 1
ATOM 1622 C CA . LEU A 1 206 ? 3.924 -19.391 -10.086 1 98.94 206 LEU A CA 1
ATOM 1623 C C . LEU A 1 206 ? 2.668 -20.219 -10.312 1 98.94 206 LEU A C 1
ATOM 1625 O O . LEU A 1 206 ? 1.671 -20.062 -9.609 1 98.94 206 LEU A O 1
ATOM 1629 N N . MET A 1 207 ? 2.754 -21.078 -11.32 1 98.88 207 MET A N 1
ATOM 1630 C CA . MET A 1 207 ? 1.595 -21.922 -11.633 1 98.88 207 MET A CA 1
ATOM 1631 C C . MET A 1 207 ? 1.244 -22.828 -10.461 1 98.88 207 MET A C 1
ATOM 1633 O O . MET A 1 207 ? 0.07 -23.109 -10.227 1 98.88 207 MET A O 1
ATOM 1637 N N . ALA A 1 208 ? 2.252 -23.25 -9.695 1 98.94 208 ALA A N 1
ATOM 1638 C CA . ALA A 1 208 ? 1.981 -24.047 -8.508 1 98.94 208 ALA A CA 1
ATOM 1639 C C . ALA A 1 208 ? 1.142 -23.266 -7.5 1 98.94 208 ALA A C 1
ATOM 1641 O O . ALA A 1 208 ? 0.246 -23.828 -6.863 1 98.94 208 ALA A O 1
ATOM 1642 N N . VAL A 1 209 ? 1.409 -21.984 -7.316 1 98.94 209 VAL A N 1
ATOM 1643 C CA . VAL A 1 209 ? 0.613 -21.141 -6.43 1 98.94 209 VAL A CA 1
ATOM 1644 C C . VAL A 1 209 ? -0.826 -21.062 -6.934 1 98.94 209 VAL A C 1
ATOM 1646 O O . VAL A 1 209 ? -1.771 -21.266 -6.164 1 98.94 209 VAL A O 1
ATOM 1649 N N . TYR A 1 210 ? -1 -20.828 -8.219 1 98.81 210 TYR A N 1
ATOM 1650 C CA . TYR A 1 210 ? -2.318 -20.703 -8.836 1 98.81 210 TYR A CA 1
ATOM 1651 C C . TYR A 1 210 ? -3.105 -22 -8.68 1 98.81 210 TYR A C 1
ATOM 1653 O O . TYR A 1 210 ? -4.266 -21.984 -8.266 1 98.81 210 TYR A O 1
ATOM 1661 N N . GLU A 1 211 ? -2.457 -23.078 -8.961 1 98.75 211 GLU A N 1
ATOM 1662 C CA . GLU A 1 211 ? -3.113 -24.391 -8.914 1 98.75 211 GLU A CA 1
ATOM 1663 C C . GLU A 1 211 ? -3.447 -24.781 -7.477 1 98.75 211 GLU A C 1
ATOM 1665 O O . GLU A 1 211 ? -4.461 -25.438 -7.23 1 98.75 211 GLU A O 1
ATOM 1670 N N . THR A 1 212 ? -2.551 -24.484 -6.551 1 98.75 212 THR A N 1
ATOM 1671 C CA . THR A 1 212 ? -2.83 -24.734 -5.141 1 98.75 212 THR A CA 1
ATOM 1672 C C . THR A 1 212 ? -4.102 -24.016 -4.703 1 98.75 212 THR A C 1
ATOM 1674 O O . THR A 1 212 ? -4.949 -24.609 -4.023 1 98.75 212 THR A O 1
ATOM 1677 N N . MET A 1 213 ? -4.277 -22.766 -5.133 1 98.62 213 MET A N 1
ATOM 1678 C CA . MET A 1 213 ? -5.484 -22.016 -4.801 1 98.62 213 MET A CA 1
ATOM 1679 C C . MET A 1 213 ? -6.711 -22.625 -5.465 1 98.62 213 MET A C 1
ATOM 1681 O O . MET A 1 213 ? -7.758 -22.781 -4.832 1 98.62 213 MET A O 1
ATOM 1685 N N . GLU A 1 214 ? -6.566 -23.031 -6.734 1 98.31 214 GLU A N 1
ATOM 1686 C CA . GLU A 1 214 ? -7.68 -23.609 -7.48 1 98.31 214 GLU A CA 1
ATOM 1687 C C . GLU A 1 214 ? -8.141 -24.922 -6.855 1 98.31 214 GLU A C 1
ATOM 1689 O O . GLU A 1 214 ? -9.312 -25.281 -6.957 1 98.31 214 GLU A O 1
ATOM 1694 N N . ALA A 1 215 ? -7.27 -25.562 -6.195 1 98.31 215 ALA A N 1
ATOM 1695 C CA . ALA A 1 215 ? -7.566 -26.859 -5.609 1 98.31 215 ALA A CA 1
ATOM 1696 C C . ALA A 1 215 ? -8.219 -26.719 -4.234 1 98.31 215 ALA A C 1
ATOM 1698 O O . ALA A 1 215 ? -8.711 -27.688 -3.666 1 98.31 215 ALA A O 1
ATOM 1699 N N . ASN A 1 216 ? -8.148 -25.531 -3.65 1 98.31 216 ASN A N 1
ATOM 1700 C CA . ASN A 1 216 ? -8.797 -25.281 -2.367 1 98.31 216 ASN A CA 1
ATOM 1701 C C . ASN A 1 216 ? -10.312 -25.406 -2.473 1 98.31 216 ASN A C 1
ATOM 1703 O O . ASN A 1 216 ? -10.953 -24.656 -3.217 1 98.31 216 ASN A O 1
ATOM 1707 N N . PRO A 1 217 ? -10.93 -26.297 -1.789 1 98.38 217 PRO A N 1
ATOM 1708 C CA . PRO A 1 217 ? -12.367 -26.547 -1.97 1 98.38 217 PRO A CA 1
ATOM 1709 C C . PRO A 1 217 ? -13.227 -25.344 -1.609 1 98.38 217 PRO A C 1
ATOM 1711 O O . PRO A 1 217 ? -14.273 -25.125 -2.215 1 98.38 217 PRO A O 1
ATOM 1714 N N . LYS A 1 218 ? -12.836 -24.641 -0.607 1 98.31 218 LYS A N 1
ATOM 1715 C CA . LYS A 1 218 ? -13.594 -23.453 -0.242 1 98.31 218 LYS A CA 1
ATOM 1716 C C . LYS A 1 218 ? -13.508 -22.391 -1.336 1 98.31 218 LYS A C 1
ATOM 1718 O O . LYS A 1 218 ? -14.484 -21.688 -1.605 1 98.31 218 LYS A O 1
ATOM 1723 N N . TYR A 1 219 ? -12.375 -22.266 -1.927 1 98.5 219 TYR A N 1
ATOM 1724 C CA . TYR A 1 219 ? -12.219 -21.328 -3.037 1 98.5 219 TYR A CA 1
ATOM 1725 C C . TYR A 1 219 ? -13.031 -21.781 -4.246 1 98.5 219 TYR A C 1
ATOM 1727 O O . TYR A 1 219 ? -13.68 -20.953 -4.902 1 98.5 219 TYR A O 1
ATOM 1735 N N . ALA A 1 220 ? -12.922 -23.016 -4.566 1 98.19 220 ALA A N 1
ATOM 1736 C CA . ALA A 1 220 ? -13.711 -23.547 -5.672 1 98.19 220 ALA A CA 1
ATOM 1737 C C . ALA A 1 220 ? -15.195 -23.266 -5.48 1 98.19 220 ALA A C 1
ATOM 1739 O O . ALA A 1 220 ? -15.898 -22.906 -6.43 1 98.19 220 ALA A O 1
ATOM 1740 N N . ALA A 1 221 ? -15.664 -23.453 -4.258 1 98.31 221 ALA A N 1
ATOM 1741 C CA . ALA A 1 221 ? -17.062 -23.172 -3.945 1 98.31 221 ALA A CA 1
ATOM 1742 C C . ALA A 1 221 ? -17.391 -21.688 -4.152 1 98.31 221 ALA A C 1
ATOM 1744 O O . ALA A 1 221 ? -18.438 -21.344 -4.684 1 98.31 221 ALA A O 1
ATOM 1745 N N . TRP A 1 222 ? -16.5 -20.859 -3.725 1 98.31 222 TRP A N 1
ATOM 1746 C CA . TRP A 1 222 ? -16.656 -19.422 -3.916 1 98.31 222 TRP A CA 1
ATOM 1747 C C . TRP A 1 222 ? -16.75 -19.078 -5.398 1 98.31 222 TRP A C 1
ATOM 1749 O O . TRP A 1 222 ? -17.641 -18.328 -5.816 1 98.31 222 TRP A O 1
ATOM 1759 N N . LYS A 1 223 ? -15.859 -19.625 -6.191 1 97.88 223 LYS A N 1
ATOM 1760 C CA . LYS A 1 223 ? -15.828 -19.344 -7.625 1 97.88 223 LYS A CA 1
ATOM 1761 C C . LYS A 1 223 ? -17.109 -19.797 -8.312 1 97.88 223 LYS A C 1
ATOM 1763 O O . LYS A 1 223 ? -17.547 -19.203 -9.289 1 97.88 223 LYS A O 1
ATOM 1768 N N . ALA A 1 224 ? -17.703 -20.828 -7.793 1 98.06 224 ALA A N 1
ATOM 1769 C CA . ALA A 1 224 ? -18.906 -21.406 -8.398 1 98.06 224 ALA A CA 1
ATOM 1770 C C . ALA A 1 224 ? -20.156 -20.703 -7.887 1 98.06 224 ALA A C 1
ATOM 1772 O O . ALA A 1 224 ? -21.266 -21 -8.352 1 98.06 224 ALA A O 1
ATOM 1773 N N . SER A 1 225 ? -20.031 -19.844 -6.934 1 98.12 225 SER A N 1
ATOM 1774 C CA . SER A 1 225 ? -21.188 -19.219 -6.305 1 98.12 225 SER A CA 1
ATOM 1775 C C . SER A 1 225 ? -21.875 -18.25 -7.258 1 98.12 225 SER A C 1
ATOM 1777 O O . SER A 1 225 ? -21.234 -17.719 -8.18 1 98.12 225 SER A O 1
ATOM 1779 N N . GLU A 1 226 ? -23.141 -17.969 -6.984 1 98.12 226 GLU A N 1
ATOM 1780 C CA . GLU A 1 226 ? -23.922 -17.016 -7.762 1 98.12 226 GLU A CA 1
ATOM 1781 C C . GLU A 1 226 ? -23.312 -15.609 -7.652 1 98.12 226 GLU A C 1
ATOM 1783 O O . GLU A 1 226 ? -23.312 -14.859 -8.633 1 98.12 226 GLU A O 1
ATOM 1788 N N . ALA A 1 227 ? -22.859 -15.289 -6.52 1 97.69 227 ALA A N 1
ATOM 1789 C CA . ALA A 1 227 ? -22.281 -13.969 -6.305 1 97.69 227 ALA A CA 1
ATOM 1790 C C . ALA A 1 227 ? -21.031 -13.766 -7.176 1 97.69 227 ALA A C 1
ATOM 1792 O O . ALA A 1 227 ? -20.891 -12.734 -7.824 1 97.69 227 ALA A O 1
ATOM 1793 N N . HIS A 1 228 ? -20.156 -14.727 -7.148 1 98.12 228 HIS A N 1
ATOM 1794 C CA . HIS A 1 228 ? -18.953 -14.633 -7.969 1 98.12 228 HIS A CA 1
ATOM 1795 C C . HIS A 1 228 ? -19.297 -14.508 -9.445 1 98.12 228 HIS A C 1
ATOM 1797 O O . HIS A 1 228 ? -18.688 -13.711 -10.172 1 98.12 228 HIS A O 1
ATOM 1803 N N . GLU A 1 229 ? -20.25 -15.297 -9.867 1 98.06 229 GLU A N 1
ATOM 1804 C CA . GLU A 1 229 ? -20.688 -15.242 -11.258 1 98.06 229 GLU A CA 1
ATOM 1805 C C . GLU A 1 229 ? -21.234 -13.859 -11.602 1 98.06 229 GLU A C 1
ATOM 1807 O O . GLU A 1 229 ? -20.953 -13.328 -12.68 1 98.06 229 GLU A O 1
ATOM 1812 N N . ALA A 1 230 ? -22 -13.328 -10.68 1 98.12 230 ALA A N 1
ATOM 1813 C CA . ALA A 1 230 ? -22.562 -12 -10.914 1 98.12 230 ALA A CA 1
ATOM 1814 C C . ALA A 1 230 ? -21.453 -10.953 -11.039 1 98.12 230 ALA A C 1
ATOM 1816 O O . ALA A 1 230 ? -21.516 -10.078 -11.906 1 98.12 230 ALA A O 1
ATOM 1817 N N . TYR A 1 231 ? -20.438 -10.984 -10.18 1 98.06 231 TYR A N 1
ATOM 1818 C CA . TYR A 1 231 ? -19.312 -10.062 -10.258 1 98.06 231 TYR A CA 1
ATOM 1819 C C . TYR A 1 231 ? -18.547 -10.242 -11.57 1 98.06 231 TYR A C 1
ATOM 1821 O O . TYR A 1 231 ? -18.094 -9.266 -12.164 1 98.06 231 TYR A O 1
ATOM 1829 N N . THR A 1 232 ? -18.391 -11.523 -11.984 1 97.5 232 THR A N 1
ATOM 1830 C CA . THR A 1 232 ? -17.688 -11.828 -13.227 1 97.5 232 THR A CA 1
ATOM 1831 C C . THR A 1 232 ? -18.422 -11.227 -14.422 1 97.5 232 THR A C 1
ATOM 1833 O O . THR A 1 232 ? -17.812 -10.602 -15.281 1 97.5 232 THR A O 1
ATOM 1836 N N . GLU A 1 233 ? -19.719 -11.414 -14.453 1 97.62 233 GLU A N 1
ATOM 1837 C CA . GLU A 1 233 ? -20.531 -10.891 -15.547 1 97.62 233 GLU A CA 1
ATOM 1838 C C . GLU A 1 233 ? -20.5 -9.367 -15.57 1 97.62 233 GLU A C 1
ATOM 1840 O O . GLU A 1 233 ? -20.375 -8.758 -16.641 1 97.62 233 GLU A O 1
ATOM 1845 N N . ALA A 1 234 ? -20.609 -8.766 -14.391 1 97.44 234 ALA A N 1
ATOM 1846 C CA . ALA A 1 234 ? -20.562 -7.305 -14.297 1 97.44 234 ALA A CA 1
ATOM 1847 C C . ALA A 1 234 ? -19.219 -6.77 -14.773 1 97.44 234 ALA A C 1
ATOM 1849 O O . ALA A 1 234 ? -19.156 -5.777 -15.508 1 97.44 234 ALA A O 1
ATOM 1850 N N . THR A 1 235 ? -18.141 -7.422 -14.422 1 96.81 235 THR A N 1
ATOM 1851 C CA . THR A 1 235 ? -16.797 -7.02 -14.82 1 96.81 235 THR A CA 1
ATOM 1852 C C . THR A 1 235 ? -16.625 -7.113 -16.328 1 96.81 235 THR A C 1
ATOM 1854 O O . THR A 1 235 ? -16.062 -6.211 -16.953 1 96.81 235 THR A O 1
ATOM 1857 N N . ARG A 1 236 ? -17.109 -8.25 -16.891 1 94.5 236 ARG A N 1
ATOM 1858 C CA . ARG A 1 236 ? -17.047 -8.445 -18.344 1 94.5 236 ARG A CA 1
ATOM 1859 C C . ARG A 1 236 ? -17.781 -7.336 -19.078 1 94.5 236 ARG A C 1
ATOM 1861 O O . ARG A 1 236 ? -17.297 -6.805 -20.078 1 94.5 236 ARG A O 1
ATOM 1868 N N . LYS A 1 237 ? -18.922 -6.875 -18.625 1 94.19 237 LYS A N 1
ATOM 1869 C CA . LYS A 1 237 ? -19.766 -5.863 -19.266 1 94.19 237 LYS A CA 1
ATOM 1870 C C . LYS A 1 237 ? -19.109 -4.484 -19.188 1 94.19 237 LYS A C 1
ATOM 1872 O O . LYS A 1 237 ? -19.172 -3.705 -20.141 1 94.19 237 LYS A O 1
ATOM 1877 N N . LEU A 1 238 ? -18.422 -4.254 -18.078 1 91.19 238 LEU A N 1
ATOM 1878 C CA . LEU A 1 238 ? -17.891 -2.92 -17.812 1 91.19 238 LEU A CA 1
ATOM 1879 C C . LEU A 1 238 ? -16.531 -2.736 -18.484 1 91.19 238 LEU A C 1
ATOM 1881 O O . LEU A 1 238 ? -16.203 -1.642 -18.938 1 91.19 238 LEU A O 1
ATOM 1885 N N . PHE A 1 239 ? -15.695 -3.828 -18.625 1 86.75 239 PHE A N 1
ATOM 1886 C CA . PHE A 1 239 ? -14.305 -3.637 -19 1 86.75 239 PHE A CA 1
ATOM 1887 C C . PHE A 1 239 ? -13.93 -4.559 -20.156 1 86.75 239 PHE A C 1
ATOM 1889 O O . PHE A 1 239 ? -12.773 -4.57 -20.594 1 86.75 239 PHE A O 1
ATOM 1896 N N . SER A 1 240 ? -14.852 -5.219 -20.703 1 78.56 240 SER A N 1
ATOM 1897 C CA . SER A 1 240 ? -14.633 -6.184 -21.781 1 78.56 240 SER A CA 1
ATOM 1898 C C . SER A 1 240 ? -13.57 -7.211 -21.391 1 78.56 240 SER A C 1
ATOM 1900 O O . SER A 1 240 ? -12.688 -7.52 -22.188 1 78.56 240 SER A O 1
ATOM 1902 N N . LEU A 1 241 ? -13.438 -7.434 -20.125 1 73.19 241 LEU A N 1
ATOM 1903 C CA . LEU A 1 241 ? -12.516 -8.414 -19.562 1 73.19 241 LEU A CA 1
ATOM 1904 C C . LEU A 1 241 ? -13.266 -9.68 -19.141 1 73.19 241 LEU A C 1
ATOM 1906 O O . LEU A 1 241 ? -14.383 -9.594 -18.625 1 73.19 241 LEU A O 1
ATOM 1910 N N . MET B 1 1 ? 28.406 -1.463 -5.887 1 84.62 1 MET B N 1
ATOM 1911 C CA . MET B 1 1 ? 27.672 -2.725 -5.77 1 84.62 1 MET B CA 1
ATOM 1912 C C . MET B 1 1 ? 26.594 -2.635 -4.699 1 84.62 1 MET B C 1
ATOM 1914 O O . MET B 1 1 ? 26.812 -2.039 -3.641 1 84.62 1 MET B O 1
ATOM 1918 N N . LEU B 1 2 ? 25.406 -3.242 -5 1 92.88 2 LEU B N 1
ATOM 1919 C CA . LEU B 1 2 ? 24.328 -3.217 -4.02 1 92.88 2 LEU B CA 1
ATOM 1920 C C . LEU B 1 2 ? 24.625 -4.164 -2.859 1 92.88 2 LEU B C 1
ATOM 1922 O O . LEU B 1 2 ? 25.281 -5.188 -3.043 1 92.88 2 LEU B O 1
ATOM 1926 N N . PRO B 1 3 ? 24.172 -3.822 -1.683 1 93.94 3 PRO B N 1
ATOM 1927 C CA . PRO B 1 3 ? 24.297 -4.797 -0.599 1 93.94 3 PRO B CA 1
ATOM 1928 C C . PRO B 1 3 ? 23.625 -6.133 -0.924 1 93.94 3 PRO B C 1
ATOM 1930 O O . PRO B 1 3 ? 22.703 -6.184 -1.736 1 93.94 3 PRO B O 1
ATOM 1933 N N . THR B 1 4 ? 24.188 -7.176 -0.316 1 93.94 4 THR B N 1
ATOM 1934 C CA . THR B 1 4 ? 23.625 -8.5 -0.543 1 93.94 4 THR B CA 1
ATOM 1935 C C . THR B 1 4 ? 23 -9.055 0.738 1 93.94 4 THR B C 1
ATOM 1937 O O . THR B 1 4 ? 23.625 -9.023 1.8 1 93.94 4 THR B O 1
ATOM 1940 N N . ALA B 1 5 ? 21.812 -9.516 0.618 1 96.12 5 ALA B N 1
ATOM 1941 C CA . ALA B 1 5 ? 21.141 -10.148 1.756 1 96.12 5 ALA B CA 1
ATOM 1942 C C . ALA B 1 5 ? 21.875 -11.422 2.178 1 96.12 5 ALA B C 1
ATOM 1944 O O . ALA B 1 5 ? 22.328 -12.195 1.33 1 96.12 5 ALA B O 1
ATOM 1945 N N . THR B 1 6 ? 21.922 -11.625 3.479 1 96.81 6 THR B N 1
ATOM 1946 C CA . THR B 1 6 ? 22.5 -12.875 3.977 1 96.81 6 THR B CA 1
ATOM 1947 C C . THR B 1 6 ? 21.641 -14.062 3.562 1 96.81 6 THR B C 1
ATOM 1949 O O . THR B 1 6 ? 20.422 -14.031 3.703 1 96.81 6 THR B O 1
ATOM 1952 N N . GLN B 1 7 ? 22.297 -15.109 3.123 1 93.38 7 GLN B N 1
ATOM 1953 C CA . GLN B 1 7 ? 21.609 -16.297 2.643 1 93.38 7 GLN B CA 1
ATOM 1954 C C . GLN B 1 7 ? 21.484 -17.359 3.746 1 93.38 7 GLN B C 1
ATOM 1956 O O . GLN B 1 7 ? 22.203 -17.281 4.75 1 93.38 7 GLN B O 1
ATOM 1961 N N . ASN B 1 8 ? 20.562 -18.219 3.623 1 91.19 8 ASN B N 1
ATOM 1962 C CA . ASN B 1 8 ? 20.391 -19.422 4.43 1 91.19 8 ASN B CA 1
ATOM 1963 C C . ASN B 1 8 ? 20.016 -19.094 5.867 1 91.19 8 ASN B C 1
ATOM 1965 O O . ASN B 1 8 ? 20.469 -19.75 6.809 1 91.19 8 ASN B O 1
ATOM 1969 N N . LEU B 1 9 ? 19.406 -17.938 6.133 1 95.12 9 LEU B N 1
ATOM 1970 C CA . LEU B 1 9 ? 18.781 -17.625 7.418 1 95.12 9 LEU B CA 1
ATOM 1971 C C . LEU B 1 9 ? 17.359 -18.156 7.473 1 95.12 9 LEU B C 1
ATOM 1973 O O . LEU B 1 9 ? 16.594 -18 6.508 1 95.12 9 LEU B O 1
ATOM 1977 N N . SER B 1 10 ? 17.062 -18.828 8.594 1 95.81 10 SER B N 1
ATOM 1978 C CA . SER B 1 10 ? 15.656 -19.141 8.797 1 95.81 10 SER B CA 1
ATOM 1979 C C . SER B 1 10 ? 14.836 -17.875 9.047 1 95.81 10 SER B C 1
ATOM 1981 O O . SER B 1 10 ? 15.375 -16.859 9.508 1 95.81 10 SER B O 1
ATOM 1983 N N . THR B 1 11 ? 13.547 -17.906 8.805 1 96.06 11 THR B N 1
ATOM 1984 C CA . THR B 1 11 ? 12.711 -16.734 9.047 1 96.06 11 THR B CA 1
ATOM 1985 C C . THR B 1 11 ? 12.617 -16.438 10.539 1 96.06 11 THR B C 1
ATOM 1987 O O . THR B 1 11 ? 12.484 -15.281 10.938 1 96.06 11 THR B O 1
ATOM 1990 N N . GLU B 1 12 ? 12.719 -17.469 11.328 1 96.94 12 GLU B N 1
ATOM 1991 C CA . GLU B 1 12 ? 12.773 -17.266 12.773 1 96.94 12 GLU B CA 1
ATOM 1992 C C . GLU B 1 12 ? 14.023 -16.484 13.164 1 96.94 12 GLU B C 1
ATOM 1994 O O . GLU B 1 12 ? 13.961 -15.586 14.008 1 96.94 12 GLU B O 1
ATOM 1999 N N . ALA B 1 13 ? 15.102 -16.891 12.562 1 97.06 13 ALA B N 1
ATOM 2000 C CA . ALA B 1 13 ? 16.344 -16.172 12.82 1 97.06 13 ALA B CA 1
ATOM 2001 C C . ALA B 1 13 ? 16.25 -14.727 12.344 1 97.06 13 ALA B C 1
ATOM 2003 O O . ALA B 1 13 ? 16.672 -13.805 13.039 1 97.06 13 ALA B O 1
ATOM 2004 N N . MET B 1 14 ? 15.688 -14.523 11.18 1 97.38 14 MET B N 1
ATOM 2005 C CA . MET B 1 14 ? 15.508 -13.188 10.641 1 97.38 14 MET B CA 1
ATOM 2006 C C . MET B 1 14 ? 14.609 -12.344 11.539 1 97.38 14 MET B C 1
ATOM 2008 O O . MET B 1 14 ? 14.852 -11.148 11.734 1 97.38 14 MET B O 1
ATOM 2012 N N . SER B 1 15 ? 13.594 -12.992 12.047 1 97.56 15 SER B N 1
ATOM 2013 C CA . SER B 1 15 ? 12.68 -12.305 12.961 1 97.56 15 SER B CA 1
ATOM 2014 C C . SER B 1 15 ? 13.406 -11.82 14.211 1 97.56 15 SER B C 1
ATOM 2016 O O . SER B 1 15 ? 13.203 -10.688 14.648 1 97.56 15 SER B O 1
ATOM 2018 N N . LYS B 1 16 ? 14.266 -12.641 14.773 1 96.75 16 LYS B N 1
ATOM 2019 C CA . LYS B 1 16 ? 15.047 -12.258 15.945 1 96.75 16 LYS B CA 1
ATOM 2020 C C . LYS B 1 16 ? 16.016 -11.125 15.625 1 96.75 16 LYS B C 1
ATOM 2022 O O . LYS B 1 16 ? 16.125 -10.164 16.391 1 96.75 16 LYS B O 1
ATOM 2027 N N . LEU B 1 17 ? 16.656 -11.188 14.43 1 96.94 17 LEU B N 1
ATOM 2028 C CA . LEU B 1 17 ? 17.625 -10.18 14 1 96.94 17 LEU B CA 1
ATOM 2029 C C . LEU B 1 17 ? 16.938 -8.836 13.773 1 96.94 17 LEU B C 1
ATOM 2031 O O . LEU B 1 17 ? 17.516 -7.789 14.062 1 96.94 17 LEU B O 1
ATOM 2035 N N . SER B 1 18 ? 15.688 -8.898 13.305 1 95.75 18 SER B N 1
ATOM 2036 C CA . SER B 1 18 ? 14.945 -7.684 12.977 1 95.75 18 SER B CA 1
ATOM 2037 C C . SER B 1 18 ? 14.523 -6.941 14.234 1 95.75 18 SER B C 1
ATOM 2039 O O . SER B 1 18 ? 14.164 -5.762 14.18 1 95.75 18 SER B O 1
ATOM 2041 N N . GLN B 1 19 ? 14.578 -7.602 15.336 1 93.12 19 GLN B N 1
ATOM 2042 C CA . GLN B 1 19 ? 14.133 -7.004 16.594 1 93.12 19 GLN B CA 1
ATOM 2043 C C . GLN B 1 19 ? 15.297 -6.344 17.328 1 93.12 19 GLN B C 1
ATOM 2045 O O . GLN B 1 19 ? 15.094 -5.66 18.328 1 93.12 19 GLN B O 1
ATOM 2050 N N . ALA B 1 20 ? 16.438 -6.504 16.734 1 90.31 20 ALA B N 1
ATOM 2051 C CA . ALA B 1 20 ? 17.594 -5.898 17.375 1 90.31 20 ALA B CA 1
ATOM 2052 C C . ALA B 1 20 ? 17.547 -4.375 17.266 1 90.31 20 ALA B C 1
ATOM 2054 O O . ALA B 1 20 ? 17.016 -3.83 16.297 1 90.31 20 ALA B O 1
ATOM 2055 N N . LYS B 1 21 ? 18.125 -3.598 18.281 1 85.94 21 LYS B N 1
ATOM 2056 C CA . LYS B 1 21 ? 17.984 -2.146 18.375 1 85.94 21 LYS B CA 1
ATOM 2057 C C . LYS B 1 21 ? 19.188 -1.441 17.734 1 85.94 21 LYS B C 1
ATOM 2059 O O . LYS B 1 21 ? 19.125 -0.241 17.469 1 85.94 21 LYS B O 1
ATOM 2064 N N . ASP B 1 22 ? 20.234 -2.119 17.453 1 93.5 22 ASP B N 1
ATOM 2065 C CA . ASP B 1 22 ? 21.453 -1.441 17.016 1 93.5 22 ASP B CA 1
ATOM 2066 C C . ASP B 1 22 ? 21.75 -1.738 15.555 1 93.5 22 ASP B C 1
ATOM 2068 O O . ASP B 1 22 ? 22.891 -1.615 15.117 1 93.5 22 ASP B O 1
ATOM 2072 N N . ASN B 1 23 ? 20.812 -2.168 14.805 1 97.94 23 ASN B N 1
ATOM 2073 C CA . ASN B 1 23 ? 21 -2.402 13.375 1 97.94 23 ASN B CA 1
ATOM 2074 C C . ASN B 1 23 ? 21.234 -1.098 12.617 1 97.94 23 ASN B C 1
ATOM 2076 O O . ASN B 1 23 ? 20.844 -0.025 13.094 1 97.94 23 ASN B O 1
ATOM 2080 N N . SER B 1 24 ? 21.906 -1.188 11.477 1 98.25 24 SER B N 1
ATOM 2081 C CA . SER B 1 24 ? 22.062 -0.071 10.555 1 98.25 24 SER B CA 1
ATOM 2082 C C . SER B 1 24 ? 21.219 -0.27 9.297 1 98.25 24 SER B C 1
ATOM 2084 O O . SER B 1 24 ? 20.906 -1.402 8.93 1 98.25 24 SER B O 1
ATOM 2086 N N . TYR B 1 25 ? 20.891 0.813 8.633 1 98.56 25 TYR B N 1
ATOM 2087 C CA . TYR B 1 25 ? 19.922 0.764 7.543 1 98.56 25 TYR B CA 1
ATOM 2088 C C . TYR B 1 25 ? 20.484 1.42 6.285 1 98.56 25 TYR B C 1
ATOM 2090 O O . TYR B 1 25 ? 20.922 2.572 6.324 1 98.56 25 TYR B O 1
ATOM 2098 N N . SER B 1 26 ? 20.531 0.681 5.207 1 98.5 26 SER B N 1
ATOM 2099 C CA . SER B 1 26 ? 20.828 1.222 3.885 1 98.5 26 SER B CA 1
ATOM 2100 C C . SER B 1 26 ? 19.594 1.192 2.984 1 98.5 26 SER B C 1
ATOM 2102 O O . SER B 1 26 ? 18.953 0.149 2.826 1 98.5 26 SER B O 1
ATOM 2104 N N . MET B 1 27 ? 19.25 2.354 2.479 1 98.56 27 MET B N 1
ATOM 2105 C CA . MET B 1 27 ? 18.078 2.488 1.619 1 98.56 27 MET B CA 1
ATOM 2106 C C . MET B 1 27 ? 18.5 2.734 0.171 1 98.56 27 MET B C 1
ATOM 2108 O O . MET B 1 27 ? 19.125 3.742 -0.134 1 98.56 27 MET B O 1
ATOM 2112 N N . LEU B 1 28 ? 18.156 1.776 -0.656 1 98.81 28 LEU B N 1
ATOM 2113 C CA . LEU B 1 28 ? 18.406 1.935 -2.086 1 98.81 28 LEU B CA 1
ATOM 2114 C C . LEU B 1 28 ? 17.281 2.742 -2.744 1 98.81 28 LEU B C 1
ATOM 2116 O O . LEU B 1 28 ? 16.141 2.311 -2.764 1 98.81 28 LEU B O 1
ATOM 2120 N N . TYR B 1 29 ? 17.578 3.918 -3.248 1 98.62 29 TYR B N 1
ATOM 2121 C CA . TYR B 1 29 ? 16.656 4.773 -3.99 1 98.62 29 TYR B CA 1
ATOM 2122 C C . TYR B 1 29 ? 17.422 5.777 -4.848 1 98.62 29 TYR B C 1
ATOM 2124 O O . TYR B 1 29 ? 18.641 5.91 -4.723 1 98.62 29 TYR B O 1
ATOM 2132 N N . PHE B 1 30 ? 16.719 6.484 -5.73 1 97.88 30 PHE B N 1
ATOM 2133 C CA . PHE B 1 30 ? 17.344 7.484 -6.59 1 97.88 30 PHE B CA 1
ATOM 2134 C C . PHE B 1 30 ? 17.781 8.695 -5.777 1 97.88 30 PHE B C 1
ATOM 2136 O O . PHE B 1 30 ? 17.375 8.859 -4.625 1 97.88 30 PHE B O 1
ATOM 2143 N N . GLY B 1 31 ? 18.594 9.516 -6.398 1 97.38 31 GLY B N 1
ATOM 2144 C CA . GLY B 1 31 ? 19.156 10.672 -5.723 1 97.38 31 GLY B CA 1
ATOM 2145 C C . GLY B 1 31 ? 18.281 11.906 -5.828 1 97.38 31 GLY B C 1
ATOM 2146 O O . GLY B 1 31 ? 18.781 13.016 -6.027 1 97.38 31 GLY B O 1
ATOM 2147 N N . PHE B 1 32 ? 17.031 11.82 -5.855 1 97.69 32 PHE B N 1
ATOM 2148 C CA . PHE B 1 32 ? 16.031 12.875 -5.738 1 97.69 32 PHE B CA 1
ATOM 2149 C C . PHE B 1 32 ? 14.953 12.492 -4.73 1 97.69 32 PHE B C 1
ATOM 2151 O O . PHE B 1 32 ? 15.008 11.406 -4.145 1 97.69 32 PHE B O 1
ATOM 2158 N N . HIS B 1 33 ? 14.031 13.297 -4.363 1 96.75 33 HIS B N 1
ATOM 2159 C CA . HIS B 1 33 ? 13.078 13 -3.305 1 96.75 33 HIS B CA 1
ATOM 2160 C C . HIS B 1 33 ? 12.156 11.852 -3.701 1 96.75 33 HIS B C 1
ATOM 2162 O O . HIS B 1 33 ? 12.156 10.805 -3.055 1 96.75 33 HIS B O 1
ATOM 2168 N N . GLY B 1 34 ? 11.438 12.062 -4.887 1 96.38 34 GLY B N 1
ATOM 2169 C CA . GLY B 1 34 ? 10.555 11 -5.34 1 96.38 34 GLY B CA 1
ATOM 2170 C C . GLY B 1 34 ? 9.523 10.594 -4.301 1 96.38 34 GLY B C 1
ATOM 2171 O O . GLY B 1 34 ? 8.82 11.445 -3.756 1 96.38 34 GLY B O 1
ATOM 2172 N N . VAL B 1 35 ? 9.461 9.344 -3.967 1 97.56 35 VAL B N 1
ATOM 2173 C CA . VAL B 1 35 ? 8.383 8.844 -3.117 1 97.56 35 VAL B CA 1
ATOM 2174 C C . VAL B 1 35 ? 8.891 8.656 -1.691 1 97.56 35 VAL B C 1
ATOM 2176 O O . VAL B 1 35 ? 8.156 8.195 -0.816 1 97.56 35 VAL B O 1
ATOM 2179 N N . VAL B 1 36 ? 10.117 9.07 -1.332 1 98.69 36 VAL B N 1
ATOM 2180 C CA . VAL B 1 36 ? 10.664 8.617 -0.058 1 98.69 36 VAL B CA 1
ATOM 2181 C C . VAL B 1 36 ? 10.859 9.812 0.875 1 98.69 36 VAL B C 1
ATOM 2183 O O . VAL B 1 36 ? 11.523 9.703 1.906 1 98.69 36 VAL B O 1
ATOM 2186 N N . PRO B 1 37 ? 10.312 10.984 0.624 1 98.56 37 PRO B N 1
ATOM 2187 C CA . PRO B 1 37 ? 10.562 12.078 1.561 1 98.56 37 PRO B CA 1
ATOM 2188 C C . PRO B 1 37 ? 10.125 11.75 2.986 1 98.56 37 PRO B C 1
ATOM 2190 O O . PRO B 1 37 ? 10.828 12.078 3.943 1 98.56 37 PRO B O 1
ATOM 2193 N N . ALA B 1 38 ? 8.945 11.156 3.158 1 98.88 38 ALA B N 1
ATOM 2194 C CA . ALA B 1 38 ? 8.492 10.797 4.5 1 98.88 38 ALA B CA 1
ATOM 2195 C C . ALA B 1 38 ? 9.422 9.773 5.141 1 98.88 38 ALA B C 1
ATOM 2197 O O . ALA B 1 38 ? 9.695 9.836 6.34 1 98.88 38 ALA B O 1
ATOM 2198 N N . LEU B 1 39 ? 9.883 8.836 4.352 1 98.88 39 LEU B N 1
ATOM 2199 C CA . LEU B 1 39 ? 10.82 7.832 4.836 1 98.88 39 LEU B CA 1
ATOM 2200 C C . LEU B 1 39 ? 12.125 8.477 5.281 1 98.88 39 LEU B C 1
ATOM 2202 O O . LEU B 1 39 ? 12.656 8.156 6.352 1 98.88 39 LEU B O 1
ATOM 2206 N N . ARG B 1 40 ? 12.664 9.398 4.492 1 98.69 40 ARG B N 1
ATOM 2207 C CA . ARG B 1 40 ? 13.867 10.133 4.855 1 98.69 40 ARG B CA 1
ATOM 2208 C C . ARG B 1 40 ? 13.664 10.914 6.152 1 98.69 40 ARG B C 1
ATOM 2210 O O . ARG B 1 40 ? 14.539 10.914 7.023 1 98.69 40 ARG B O 1
ATOM 2217 N N . THR B 1 41 ? 12.508 11.547 6.238 1 98.75 41 THR B N 1
ATOM 2218 C CA . THR B 1 41 ? 12.188 12.305 7.441 1 98.75 41 THR B CA 1
ATOM 2219 C C . THR B 1 41 ? 12.148 11.398 8.664 1 98.75 41 THR B C 1
ATOM 2221 O O . THR B 1 41 ? 12.75 11.703 9.695 1 98.75 41 THR B O 1
ATOM 2224 N N . MET B 1 42 ? 11.438 10.266 8.555 1 98.88 42 MET B N 1
ATOM 2225 C CA . MET B 1 42 ? 11.328 9.32 9.664 1 98.88 42 MET B CA 1
ATOM 2226 C C . MET B 1 42 ? 12.703 8.852 10.117 1 98.88 42 MET B C 1
ATOM 2228 O O . MET B 1 42 ? 12.992 8.828 11.312 1 98.88 42 MET B O 1
ATOM 2232 N N . LEU B 1 43 ? 13.609 8.516 9.188 1 98.5 43 LEU B N 1
ATOM 2233 C CA . LEU B 1 43 ? 14.945 8.062 9.523 1 98.5 43 LEU B CA 1
ATOM 2234 C C . LEU B 1 43 ? 15.75 9.172 10.195 1 98.5 43 LEU B C 1
ATOM 2236 O O . LEU B 1 43 ? 16.438 8.938 11.188 1 98.5 43 LEU B O 1
ATOM 2240 N N . ALA B 1 44 ? 15.602 10.359 9.688 1 98.06 44 ALA B N 1
ATOM 2241 C CA . ALA B 1 44 ? 16.344 11.5 10.219 1 98.06 44 ALA B CA 1
ATOM 2242 C C . ALA B 1 44 ? 15.953 11.797 11.664 1 98.06 44 ALA B C 1
ATOM 2244 O O . ALA B 1 44 ? 16.797 12.188 12.469 1 98.06 44 ALA B O 1
ATOM 2245 N N . ILE B 1 45 ? 14.695 11.609 11.992 1 98 45 ILE B N 1
ATOM 2246 C CA . ILE B 1 45 ? 14.266 12.047 13.32 1 98 45 ILE B CA 1
ATOM 2247 C C . ILE B 1 45 ? 14.281 10.867 14.281 1 98 45 ILE B C 1
ATOM 2249 O O . ILE B 1 45 ? 14.125 11.039 15.492 1 98 45 ILE B O 1
ATOM 2253 N N . SER B 1 46 ? 14.484 9.617 13.828 1 97 46 SER B N 1
ATOM 2254 C CA . SER B 1 46 ? 14.445 8.414 14.648 1 97 46 SER B CA 1
ATOM 2255 C C . SER B 1 46 ? 15.734 8.242 15.445 1 97 46 SER B C 1
ATOM 2257 O O . SER B 1 46 ? 15.758 7.539 16.453 1 97 46 SER B O 1
ATOM 2259 N N . GLY B 1 47 ? 16.859 8.797 14.898 1 92.94 47 GLY B N 1
ATOM 2260 C CA . GLY B 1 47 ? 18.156 8.57 15.5 1 92.94 47 GLY B CA 1
ATOM 2261 C C . GLY B 1 47 ? 18.828 7.305 15.008 1 92.94 47 GLY B C 1
ATOM 2262 O O . GLY B 1 47 ? 19.922 6.953 15.469 1 92.94 47 GLY B O 1
ATOM 2263 N N . ALA B 1 48 ? 18.266 6.68 14.094 1 96.5 48 ALA B N 1
ATOM 2264 C CA . ALA B 1 48 ? 18.828 5.449 13.539 1 96.5 48 ALA B CA 1
ATOM 2265 C C . ALA B 1 48 ? 20.109 5.73 12.758 1 96.5 48 ALA B C 1
ATOM 2267 O O . ALA B 1 48 ? 20.312 6.844 12.273 1 96.5 48 ALA B O 1
ATOM 2268 N N . LYS B 1 49 ? 21.047 4.734 12.711 1 97.56 49 LYS B N 1
ATOM 2269 C CA . LYS B 1 49 ? 22.172 4.742 11.773 1 97.56 49 LYS B CA 1
ATOM 2270 C C . LYS B 1 49 ? 21.719 4.34 10.375 1 97.56 49 LYS B C 1
ATOM 2272 O O . LYS B 1 49 ? 21.406 3.174 10.125 1 97.56 49 LYS B O 1
ATOM 2277 N N . TYR B 1 50 ? 21.734 5.363 9.422 1 98.38 50 TYR B N 1
ATOM 2278 C CA . TYR B 1 50 ? 21.188 5.055 8.102 1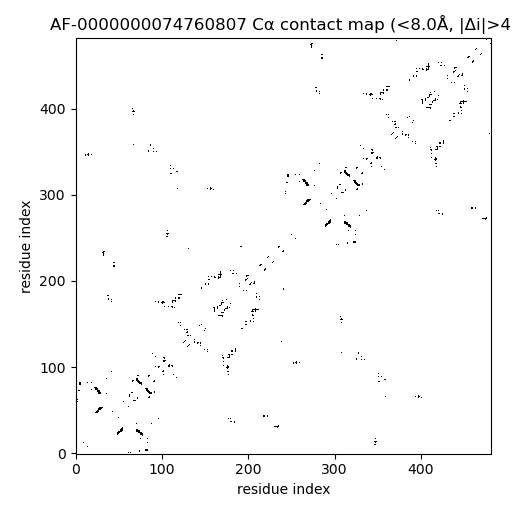 98.38 50 TYR B CA 1
ATOM 2279 C C . TYR B 1 50 ? 22.031 5.715 7.004 1 98.38 50 TYR B C 1
ATOM 2281 O O . TYR B 1 50 ? 22.75 6.676 7.262 1 98.38 50 TYR B O 1
ATOM 2289 N N . THR B 1 51 ? 21.922 5.121 5.84 1 97.69 51 THR B N 1
ATOM 2290 C CA . THR B 1 51 ? 22.469 5.723 4.629 1 97.69 51 THR B CA 1
ATOM 2291 C C . THR B 1 51 ? 21.547 5.496 3.443 1 97.69 51 THR B C 1
ATOM 2293 O O . THR B 1 51 ? 20.828 4.496 3.395 1 97.69 51 THR B O 1
ATOM 2296 N N . PHE B 1 52 ? 21.469 6.434 2.568 1 98 52 PHE B N 1
ATOM 2297 C CA . PHE B 1 52 ? 20.844 6.223 1.266 1 98 52 PHE B CA 1
ATOM 2298 C C . PHE B 1 52 ? 21.906 5.91 0.21 1 98 52 PHE B C 1
ATOM 2300 O O . PHE B 1 52 ? 22.922 6.594 0.124 1 98 52 PHE B O 1
ATOM 2307 N N . ILE B 1 53 ? 21.688 4.871 -0.483 1 98 53 ILE B N 1
ATOM 2308 C CA . ILE B 1 53 ? 22.562 4.492 -1.591 1 98 53 ILE B CA 1
ATOM 2309 C C . ILE B 1 53 ? 21.812 4.637 -2.912 1 98 53 ILE B C 1
ATOM 2311 O O . ILE B 1 53 ? 20.609 4.398 -2.977 1 98 53 ILE B O 1
ATOM 2315 N N . HIS B 1 54 ? 22.547 5.035 -3.961 1 98.12 54 HIS B N 1
ATOM 2316 C CA . HIS B 1 54 ? 21.969 5.316 -5.266 1 98.12 54 HIS B CA 1
ATOM 2317 C C . HIS B 1 54 ? 22.5 4.363 -6.328 1 98.12 54 HIS B C 1
ATOM 2319 O O . HIS B 1 54 ? 23.688 3.998 -6.305 1 98.12 54 HIS B O 1
ATOM 2325 N N . PRO B 1 55 ? 21.609 3.973 -7.203 1 97.31 55 PRO B N 1
ATOM 2326 C CA . PRO B 1 55 ? 22.109 3.084 -8.258 1 97.31 55 PRO B CA 1
ATOM 2327 C C . PRO B 1 55 ? 23.094 3.773 -9.195 1 97.31 55 PRO B C 1
ATOM 2329 O O . PRO B 1 55 ? 22.953 4.965 -9.484 1 97.31 55 PRO B O 1
ATOM 2332 N N . GLU B 1 56 ? 24.078 3.031 -9.703 1 96.19 56 GLU B N 1
ATOM 2333 C CA . GLU B 1 56 ? 25 3.5 -10.734 1 96.19 56 GLU B CA 1
ATOM 2334 C C . GLU B 1 56 ? 24.438 3.248 -12.133 1 96.19 56 GLU B C 1
ATOM 2336 O O . GLU B 1 56 ? 24.5 4.117 -13 1 96.19 56 GLU B O 1
ATOM 2341 N N . ASN B 1 57 ? 23.953 2.07 -12.359 1 96.75 57 ASN B N 1
ATOM 2342 C CA . ASN B 1 57 ? 23.281 1.641 -13.578 1 96.75 57 ASN B CA 1
ATOM 2343 C C . ASN B 1 57 ? 22.031 0.807 -13.258 1 96.75 57 ASN B C 1
ATOM 2345 O O . ASN B 1 57 ? 22.109 -0.421 -13.18 1 96.75 57 ASN B O 1
ATOM 2349 N N . TRP B 1 58 ? 20.922 1.451 -13.109 1 96.81 58 TRP B N 1
ATOM 2350 C CA . TRP B 1 58 ? 19.719 0.824 -1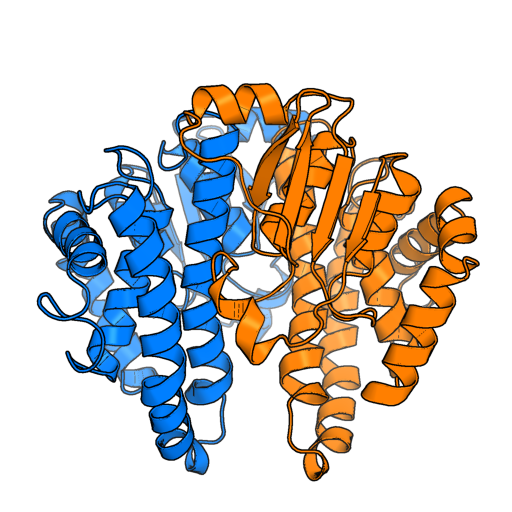2.609 1 96.81 58 TRP B CA 1
ATOM 2351 C C . TRP B 1 58 ? 19.25 -0.295 -13.531 1 96.81 58 TRP B C 1
ATOM 2353 O O . TRP B 1 58 ? 18.797 -1.347 -13.07 1 96.81 58 TRP B O 1
ATOM 2363 N N . GLU B 1 59 ? 19.359 -0.148 -14.82 1 95.81 59 GLU B N 1
ATOM 2364 C CA . GLU B 1 59 ? 18.891 -1.147 -15.781 1 95.81 59 GLU B CA 1
ATOM 2365 C C . GLU B 1 59 ? 19.594 -2.482 -15.562 1 95.81 59 GLU B C 1
ATOM 2367 O O . GLU B 1 59 ? 19.016 -3.543 -15.812 1 95.81 59 GLU B O 1
ATOM 2372 N N . VAL B 1 60 ? 20.781 -2.375 -14.984 1 95.81 60 VAL B N 1
ATOM 2373 C CA . VAL B 1 60 ? 21.562 -3.58 -14.727 1 95.81 60 VAL B CA 1
ATOM 2374 C C . VAL B 1 60 ? 21.312 -4.074 -13.305 1 95.81 60 VAL B C 1
ATOM 2376 O O . VAL B 1 60 ? 21.125 -5.273 -13.086 1 95.81 60 VAL B O 1
ATOM 2379 N N . GLU B 1 61 ? 21.188 -3.129 -12.391 1 97.31 61 GLU B N 1
ATOM 2380 C CA . GLU B 1 61 ? 21.156 -3.459 -10.969 1 97.31 61 GLU B CA 1
ATOM 2381 C C . GLU B 1 61 ? 19.766 -3.926 -10.539 1 97.31 61 GLU B C 1
ATOM 2383 O O . GLU B 1 61 ? 19.625 -4.602 -9.523 1 97.31 61 GLU B O 1
ATOM 2388 N N . LYS B 1 62 ? 18.75 -3.574 -11.367 1 97.25 62 LYS B N 1
ATOM 2389 C CA . LYS B 1 62 ? 17.375 -3.854 -10.938 1 97.25 62 LYS B CA 1
ATOM 2390 C C . LYS B 1 62 ? 17.141 -5.355 -10.789 1 97.25 62 LYS B C 1
ATOM 2392 O O . LYS B 1 62 ? 16.359 -5.785 -9.938 1 97.25 62 LYS B O 1
ATOM 2397 N N . ASP B 1 63 ? 17.859 -6.207 -11.484 1 96.5 63 ASP B N 1
ATOM 2398 C CA . ASP B 1 63 ? 17.688 -7.652 -11.438 1 96.5 63 ASP B CA 1
ATOM 2399 C C . ASP B 1 63 ? 18.188 -8.227 -10.117 1 96.5 63 ASP B C 1
ATOM 2401 O O . ASP B 1 63 ? 17.875 -9.367 -9.766 1 96.5 63 ASP B O 1
ATOM 2405 N N . GLN B 1 64 ? 18.922 -7.426 -9.375 1 96.44 64 GLN B N 1
ATOM 2406 C CA . GLN B 1 64 ? 19.469 -7.863 -8.094 1 96.44 64 GLN B CA 1
ATOM 2407 C C . GLN B 1 64 ? 18.531 -7.512 -6.941 1 96.44 64 GLN B C 1
ATOM 2409 O O . GLN B 1 64 ? 18.797 -7.867 -5.793 1 96.44 64 GLN B O 1
ATOM 2414 N N . THR B 1 65 ? 17.469 -6.812 -7.25 1 98.12 65 THR B N 1
ATOM 2415 C CA . THR B 1 65 ? 16.516 -6.418 -6.215 1 98.12 65 THR B CA 1
ATOM 2416 C C . THR B 1 65 ? 15.336 -7.375 -6.184 1 98.12 65 THR B C 1
ATOM 2418 O O . THR B 1 65 ? 15.125 -8.148 -7.121 1 98.12 65 THR B O 1
ATOM 2421 N N . PRO B 1 66 ? 14.555 -7.352 -5.148 1 98.12 66 PRO B N 1
ATOM 2422 C CA . PRO B 1 66 ? 13.5 -8.352 -4.988 1 98.12 66 PRO B CA 1
ATOM 2423 C C . PRO B 1 66 ? 12.469 -8.305 -6.117 1 98.12 66 PRO B C 1
ATOM 2425 O O . PRO B 1 66 ? 12 -9.352 -6.566 1 98.12 66 PRO B O 1
ATOM 2428 N N . PHE B 1 67 ? 12.141 -7.086 -6.613 1 98.56 67 PHE B N 1
ATOM 2429 C CA . PHE B 1 67 ? 11.016 -7.008 -7.539 1 98.56 67 PHE B CA 1
ATOM 2430 C C . PHE B 1 67 ? 11.359 -6.137 -8.742 1 98.56 67 PHE B C 1
ATOM 2432 O O . PHE B 1 67 ? 10.484 -5.766 -9.516 1 98.56 67 PHE B O 1
ATOM 2439 N N . GLY B 1 68 ? 12.602 -5.672 -8.805 1 97.69 68 GLY B N 1
ATOM 2440 C CA . GLY B 1 68 ? 13.016 -4.859 -9.938 1 97.69 68 GLY B CA 1
ATOM 2441 C C . GLY B 1 68 ? 12.648 -3.396 -9.797 1 97.69 68 GLY B C 1
ATOM 2442 O O . GLY B 1 68 ? 12.617 -2.656 -10.781 1 97.69 68 GLY B O 1
ATOM 2443 N N . HIS B 1 69 ? 12.211 -3.004 -8.641 1 96.94 69 HIS B N 1
ATOM 2444 C CA . HIS B 1 69 ? 11.953 -1.59 -8.398 1 96.94 69 HIS B CA 1
ATOM 2445 C C . HIS B 1 69 ? 12.438 -1.175 -7.012 1 96.94 69 HIS B C 1
ATOM 2447 O O . HIS B 1 69 ? 12.852 -2.021 -6.215 1 96.94 69 HIS B O 1
ATOM 2453 N N . MET B 1 70 ? 12.555 0.099 -6.77 1 98.06 70 MET B N 1
ATOM 2454 C CA . MET B 1 70 ? 13.008 0.737 -5.539 1 98.06 70 MET B CA 1
ATOM 2455 C C . MET B 1 70 ? 11.859 1.464 -4.848 1 98.06 70 MET B C 1
ATOM 2457 O O . MET B 1 70 ? 10.836 1.756 -5.473 1 98.06 70 MET B O 1
ATOM 2461 N N . PRO B 1 71 ? 11.961 1.626 -3.553 1 98.69 71 PRO B N 1
ATOM 2462 C CA . PRO B 1 71 ? 13.117 1.467 -2.666 1 98.69 71 PRO B CA 1
ATOM 2463 C C . PRO B 1 71 ? 13.273 0.036 -2.156 1 98.69 71 PRO B C 1
ATOM 2465 O O . PRO B 1 71 ? 12.328 -0.748 -2.197 1 98.69 71 PRO B O 1
ATOM 2468 N N . VAL B 1 72 ? 14.461 -0.281 -1.799 1 98.94 72 VAL B N 1
ATOM 2469 C CA . VAL B 1 72 ? 14.797 -1.527 -1.115 1 98.94 72 VAL B CA 1
ATOM 2470 C C . VAL B 1 72 ? 15.562 -1.223 0.168 1 98.94 72 VAL B C 1
ATOM 2472 O O . VAL B 1 72 ? 16.5 -0.414 0.165 1 98.94 72 VAL B O 1
ATOM 2475 N N . LEU B 1 73 ? 15.148 -1.817 1.246 1 98.94 73 LEU B N 1
ATOM 2476 C CA . LEU B 1 73 ? 15.82 -1.686 2.537 1 98.94 73 LEU B CA 1
ATOM 2477 C C . LEU B 1 73 ? 16.797 -2.834 2.764 1 98.94 73 LEU B C 1
ATOM 2479 O O . LEU B 1 73 ? 16.438 -4 2.574 1 98.94 73 LEU B O 1
ATOM 2483 N N . TYR B 1 74 ? 18 -2.508 3.088 1 98.75 74 TYR B N 1
ATOM 2484 C CA . TYR B 1 74 ? 18.984 -3.445 3.629 1 98.75 74 TYR B CA 1
ATOM 2485 C C . TYR B 1 74 ? 19.297 -3.133 5.09 1 98.75 74 TYR B C 1
ATOM 2487 O O . TYR B 1 74 ? 19.891 -2.104 5.395 1 98.75 74 TYR B O 1
ATOM 2495 N N . GLU B 1 75 ? 18.828 -3.945 5.984 1 98.75 75 GLU B N 1
ATOM 2496 C CA . GLU B 1 75 ? 19.078 -3.812 7.418 1 98.75 75 GLU B CA 1
ATOM 2497 C C . GLU B 1 75 ? 20.188 -4.75 7.875 1 98.75 75 GLU B C 1
ATOM 2499 O O . GLU B 1 75 ? 20.062 -5.969 7.762 1 98.75 75 GLU B O 1
ATOM 2504 N N . THR B 1 76 ? 21.25 -4.211 8.383 1 98.38 76 THR B N 1
ATOM 2505 C CA . THR B 1 76 ? 22.422 -4.996 8.734 1 98.38 76 THR B CA 1
ATOM 2506 C C . THR B 1 76 ? 22.641 -4.996 10.25 1 98.38 76 THR B C 1
ATOM 2508 O O . THR B 1 76 ? 22.625 -3.943 10.883 1 98.38 76 THR B O 1
ATOM 2511 N N . THR B 1 77 ? 22.859 -6.164 10.82 1 97.19 77 THR B N 1
ATOM 2512 C CA . THR B 1 77 ? 23.078 -6.32 12.25 1 97.19 77 THR B CA 1
ATOM 2513 C C . THR B 1 77 ? 24.547 -6.051 12.602 1 97.19 77 THR B C 1
ATOM 2515 O O . THR B 1 77 ? 25.406 -6.074 11.727 1 97.19 77 THR B O 1
ATOM 2518 N N . PRO B 1 78 ? 24.766 -5.809 13.914 1 95.25 78 PRO B N 1
ATOM 2519 C CA . PRO B 1 78 ? 26.156 -5.629 14.344 1 95.25 78 PRO B CA 1
ATOM 2520 C C . PRO B 1 78 ? 27.016 -6.855 14.062 1 95.25 78 PRO B C 1
ATOM 2522 O O . PRO B 1 78 ? 28.234 -6.738 13.914 1 95.25 78 PRO B O 1
ATOM 2525 N N . THR B 1 79 ? 26.422 -8.055 13.938 1 94.75 79 THR B N 1
ATOM 2526 C CA . THR B 1 79 ? 27.172 -9.289 13.711 1 94.75 79 THR B CA 1
ATOM 2527 C C . THR B 1 79 ? 27.344 -9.547 12.219 1 94.75 79 THR B C 1
ATOM 2529 O O . THR B 1 79 ? 27.969 -10.531 11.82 1 94.75 79 THR B O 1
ATOM 2532 N N . GLY B 1 80 ? 26.781 -8.773 11.391 1 95.88 80 GLY B N 1
ATOM 2533 C CA . GLY B 1 80 ? 27.125 -8.797 9.977 1 95.88 80 GLY B CA 1
ATOM 2534 C C . GLY B 1 80 ? 26.016 -9.344 9.102 1 95.88 80 GLY B C 1
ATOM 2535 O O . GLY B 1 80 ? 26.125 -9.328 7.871 1 95.88 80 GLY B O 1
ATOM 2536 N N . GLU B 1 81 ? 24.891 -9.867 9.664 1 97.75 81 GLU B N 1
ATOM 2537 C CA . GLU B 1 81 ? 23.781 -10.344 8.844 1 97.75 81 GLU B CA 1
ATOM 2538 C C . GLU B 1 81 ? 23 -9.172 8.234 1 97.75 81 GLU B C 1
ATOM 2540 O O . GLU B 1 81 ? 22.812 -8.141 8.883 1 97.75 81 GLU B O 1
ATOM 2545 N N . THR B 1 82 ? 22.547 -9.375 7.031 1 98.38 82 THR B N 1
ATOM 2546 C CA . THR B 1 82 ? 21.797 -8.344 6.332 1 98.38 82 THR B CA 1
ATOM 2547 C C . THR B 1 82 ? 20.422 -8.867 5.914 1 98.38 82 THR B C 1
ATOM 2549 O O . THR B 1 82 ? 20.328 -9.906 5.254 1 98.38 82 THR B O 1
ATOM 2552 N N . LEU B 1 83 ? 19.422 -8.172 6.344 1 98.44 83 LEU B N 1
ATOM 2553 C CA . LEU B 1 83 ? 18.047 -8.422 5.926 1 98.44 83 LEU B CA 1
ATOM 2554 C C . LEU B 1 83 ? 17.641 -7.488 4.789 1 98.44 83 LEU B C 1
ATOM 2556 O O . LEU B 1 83 ? 18.031 -6.32 4.773 1 98.44 83 LEU B O 1
ATOM 2560 N N . GLU B 1 84 ? 16.844 -8.008 3.84 1 98.69 84 GLU B N 1
ATOM 2561 C CA . GLU B 1 84 ? 16.375 -7.258 2.678 1 98.69 84 GLU B CA 1
ATOM 2562 C C . GLU B 1 84 ? 14.852 -7.18 2.645 1 98.69 84 GLU B C 1
ATOM 2564 O O . GLU B 1 84 ? 14.172 -8.188 2.865 1 98.69 84 GLU B O 1
ATOM 2569 N N . LEU B 1 85 ? 14.328 -6.016 2.479 1 98.81 85 LEU B N 1
ATOM 2570 C CA . LEU B 1 85 ? 12.891 -5.789 2.42 1 98.81 85 LEU B CA 1
ATOM 2571 C C . LEU B 1 85 ? 12.547 -4.777 1.335 1 98.81 85 LEU B C 1
ATOM 2573 O O . LEU B 1 85 ? 13.219 -3.752 1.198 1 98.81 85 LEU B O 1
ATOM 2577 N N . ALA B 1 86 ? 11.469 -5.102 0.55 1 98.81 86 ALA B N 1
ATOM 2578 C CA . ALA B 1 86 ? 11.078 -4.211 -0.538 1 98.81 86 ALA B CA 1
ATOM 2579 C C . ALA B 1 86 ? 9.609 -3.807 -0.408 1 98.81 86 ALA B C 1
ATOM 2581 O O . ALA B 1 86 ? 8.867 -4.387 0.386 1 98.81 86 ALA B O 1
ATOM 2582 N N . GLU B 1 87 ? 9.211 -2.863 -1.231 1 98.75 87 GLU B N 1
ATOM 2583 C CA . GLU B 1 87 ? 7.906 -2.203 -1.273 1 98.75 87 GLU B CA 1
ATOM 2584 C C . GLU B 1 87 ? 7.844 -1.05 -0.276 1 98.75 87 GLU B C 1
ATOM 2586 O O . GLU B 1 87 ? 8.008 -1.254 0.929 1 98.75 87 GLU B O 1
ATOM 2591 N N . LEU B 1 88 ? 7.562 0.089 -0.723 1 98.75 88 LEU B N 1
ATOM 2592 C CA . LEU B 1 88 ? 7.672 1.344 0.014 1 98.75 88 LEU B CA 1
ATOM 2593 C C . LEU B 1 88 ? 6.855 1.29 1.301 1 98.75 88 LEU B C 1
ATOM 2595 O O . LEU B 1 88 ? 7.395 1.483 2.393 1 98.75 88 LEU B O 1
ATOM 2599 N N . SER B 1 89 ? 5.555 0.944 1.132 1 98.81 89 SER B N 1
ATOM 2600 C CA . SER B 1 89 ? 4.68 0.999 2.301 1 98.81 89 SER B CA 1
ATOM 2601 C C . SER B 1 89 ? 5.098 -0.027 3.35 1 98.81 89 SER B C 1
ATOM 2603 O O . SER B 1 89 ? 4.984 0.225 4.551 1 98.81 89 SER B O 1
ATOM 2605 N N . VAL B 1 90 ? 5.609 -1.192 2.922 1 98.88 90 VAL B N 1
ATOM 2606 C CA . VAL B 1 90 ? 6.055 -2.236 3.84 1 98.88 90 VAL B CA 1
ATOM 2607 C C . VAL B 1 90 ? 7.27 -1.75 4.625 1 98.88 90 VAL B C 1
ATOM 2609 O O . VAL B 1 90 ? 7.316 -1.876 5.848 1 98.88 90 VAL B O 1
ATOM 2612 N N . ILE B 1 91 ? 8.211 -1.128 3.9 1 98.94 91 ILE B N 1
ATOM 2613 C CA . ILE B 1 91 ? 9.406 -0.582 4.52 1 98.94 91 ILE B CA 1
ATOM 2614 C C . ILE B 1 91 ? 9.023 0.507 5.52 1 98.94 91 ILE B C 1
ATOM 2616 O O . ILE B 1 91 ? 9.523 0.523 6.648 1 98.94 91 ILE B O 1
ATOM 2620 N N . GLU B 1 92 ? 8.102 1.368 5.113 1 98.94 92 GLU B N 1
ATOM 2621 C CA . GLU B 1 92 ? 7.707 2.502 5.941 1 98.94 92 GLU B CA 1
ATOM 2622 C C . GLU B 1 92 ? 7.062 2.033 7.246 1 98.94 92 GLU B C 1
ATOM 2624 O O . GLU B 1 92 ? 7.449 2.479 8.328 1 98.94 92 GLU B O 1
ATOM 2629 N N . PHE B 1 93 ? 6.141 1.155 7.156 1 98.88 93 PHE B N 1
ATOM 2630 C CA . PHE B 1 93 ? 5.434 0.736 8.359 1 98.88 93 PHE B CA 1
ATOM 2631 C C . PHE B 1 93 ? 6.316 -0.163 9.219 1 98.88 93 PHE B C 1
ATOM 2633 O O . PHE B 1 93 ? 6.227 -0.142 10.445 1 98.88 93 PHE B O 1
ATOM 2640 N N . TYR B 1 94 ? 7.227 -0.943 8.602 1 98.81 94 TYR B N 1
ATOM 2641 C CA . TYR B 1 94 ? 8.203 -1.736 9.336 1 98.81 94 TYR B CA 1
ATOM 2642 C C . TYR B 1 94 ? 9.094 -0.848 10.203 1 98.81 94 TYR B C 1
ATOM 2644 O O . TYR B 1 94 ? 9.203 -1.062 11.406 1 98.81 94 TYR B O 1
ATOM 2652 N N . LEU B 1 95 ? 9.656 0.188 9.648 1 98.75 95 LEU B N 1
ATOM 2653 C CA . LEU B 1 95 ? 10.555 1.088 10.367 1 98.75 95 LEU B CA 1
ATOM 2654 C C . LEU B 1 95 ? 9.773 1.958 11.344 1 98.75 95 LEU B C 1
ATOM 2656 O O . LEU B 1 95 ? 10.273 2.273 12.43 1 98.75 95 LEU B O 1
ATOM 2660 N N . ALA B 1 96 ? 8.508 2.393 10.938 1 98.81 96 ALA B N 1
ATOM 2661 C CA . ALA B 1 96 ? 7.68 3.164 11.859 1 98.81 96 ALA B CA 1
ATOM 2662 C C . ALA B 1 96 ? 7.422 2.387 13.148 1 98.81 96 ALA B C 1
ATOM 2664 O O . ALA B 1 96 ? 7.418 2.963 14.234 1 98.81 96 ALA B O 1
ATOM 2665 N N . SER B 1 97 ? 7.152 1.092 12.953 1 98.12 97 SER B N 1
ATOM 2666 C CA . SER B 1 97 ? 6.953 0.247 14.125 1 98.12 97 SER B CA 1
ATOM 2667 C C . SER B 1 97 ? 8.227 0.152 14.961 1 98.12 97 SER B C 1
ATOM 2669 O O . SER B 1 97 ? 8.172 0.239 16.188 1 98.12 97 SER B O 1
ATOM 2671 N N . LYS B 1 98 ? 9.344 0.031 14.375 1 97.25 98 LYS B N 1
ATOM 2672 C CA . LYS B 1 98 ? 10.625 -0.117 15.062 1 97.25 98 LYS B CA 1
ATOM 2673 C C . LYS B 1 98 ? 10.992 1.156 15.82 1 97.25 98 LYS B C 1
ATOM 2675 O O . LYS B 1 98 ? 11.555 1.093 16.922 1 97.25 98 LYS B O 1
ATOM 2680 N N . PHE B 1 99 ? 10.664 2.287 15.297 1 97.88 99 PHE B N 1
ATOM 2681 C CA . PHE B 1 99 ? 11.188 3.537 15.844 1 97.88 99 PHE B CA 1
ATOM 2682 C C . PHE B 1 99 ? 10.109 4.273 16.625 1 97.88 99 PHE B C 1
ATOM 2684 O O . PHE B 1 99 ? 10.312 5.414 17.047 1 97.88 99 PHE B O 1
ATOM 2691 N N . GLY B 1 100 ? 8.922 3.701 16.781 1 97.44 100 GLY B N 1
ATOM 2692 C CA . GLY B 1 100 ? 7.914 4.227 17.688 1 97.44 100 GLY B CA 1
ATOM 2693 C C . GLY B 1 100 ? 7.02 5.27 17.047 1 97.44 100 GLY B C 1
ATOM 2694 O O . GLY B 1 100 ? 6.578 6.211 17.719 1 97.44 100 GLY B O 1
ATOM 2695 N N . PHE B 1 101 ? 6.762 5.145 15.742 1 98.75 101 PHE B N 1
ATOM 2696 C CA . PHE B 1 101 ? 5.934 6.117 15.039 1 98.75 101 PHE B CA 1
ATOM 2697 C C . PHE B 1 101 ? 4.578 5.52 14.688 1 98.75 101 PHE B C 1
ATOM 2699 O O . PHE B 1 101 ? 3.893 6.008 13.781 1 98.75 101 PHE B O 1
ATOM 2706 N N . MET B 1 102 ? 4.234 4.336 15.312 1 98.69 102 MET B N 1
ATOM 2707 C CA . MET B 1 102 ? 2.904 3.746 15.164 1 98.69 102 MET B CA 1
ATOM 2708 C C . MET B 1 102 ? 2.004 4.129 16.328 1 98.69 102 MET B C 1
ATOM 2710 O O . MET B 1 102 ? 2.279 5.102 17.047 1 98.69 102 MET B O 1
ATOM 2714 N N . GLY B 1 103 ? 0.821 3.518 16.422 1 98.31 103 GLY B N 1
ATOM 2715 C CA . GLY B 1 103 ? -0.12 3.82 17.484 1 98.31 103 GLY B CA 1
ATOM 2716 C C . GLY B 1 103 ? 0.223 3.135 18.797 1 98.31 103 GLY B C 1
ATOM 2717 O O . GLY B 1 103 ? 1.167 2.346 18.859 1 98.31 103 GLY B O 1
ATOM 2718 N N . SER B 1 104 ? -0.526 3.43 19.844 1 97.94 104 SER B N 1
ATOM 2719 C CA . SER B 1 104 ? -0.277 2.908 21.188 1 97.94 104 SER B CA 1
ATOM 2720 C C . SER B 1 104 ? -1.038 1.609 21.422 1 97.94 104 SER B C 1
ATOM 2722 O O . SER B 1 104 ? -0.916 0.998 22.484 1 97.94 104 SER B O 1
ATOM 2724 N N . ASN B 1 105 ? -1.904 1.194 20.547 1 97.62 105 ASN B N 1
ATOM 2725 C CA . ASN B 1 105 ? -2.623 -0.075 20.562 1 97.62 105 ASN B CA 1
ATOM 2726 C C . ASN B 1 105 ? -2.91 -0.583 19.156 1 97.62 105 ASN B C 1
ATOM 2728 O O . ASN B 1 105 ? -2.623 0.104 18.172 1 97.62 105 ASN B O 1
ATOM 2732 N N . ALA B 1 106 ? -3.492 -1.738 19.062 1 96.94 106 ALA B N 1
ATOM 2733 C CA . ALA B 1 106 ? -3.611 -2.432 17.781 1 96.94 106 ALA B CA 1
ATOM 2734 C C . ALA B 1 106 ? -4.52 -1.663 16.828 1 96.94 106 ALA B C 1
ATOM 2736 O O . ALA B 1 106 ? -4.281 -1.644 15.617 1 96.94 106 ALA B O 1
ATOM 2737 N N . TRP B 1 107 ? -5.566 -1.066 17.328 1 98.19 107 TRP B N 1
ATOM 2738 C CA . TRP B 1 107 ? -6.473 -0.346 16.438 1 98.19 107 TRP B CA 1
ATOM 2739 C C . TRP B 1 107 ? -5.844 0.956 15.953 1 98.19 107 TRP B C 1
ATOM 2741 O O . TRP B 1 107 ? -5.996 1.334 14.789 1 98.19 107 TRP B O 1
ATOM 2751 N N . GLU B 1 108 ? -5.109 1.68 16.859 1 98.5 108 GLU B N 1
ATOM 2752 C CA . GLU B 1 108 ? -4.402 2.889 16.438 1 98.5 108 GLU B CA 1
ATOM 2753 C C . GLU B 1 108 ? -3.387 2.584 15.344 1 98.5 108 GLU B C 1
ATOM 2755 O O . GLU B 1 108 ? -3.17 3.404 14.453 1 98.5 108 GLU B O 1
ATOM 2760 N N . ASP B 1 109 ? -2.795 1.409 15.422 1 98.62 109 ASP B N 1
ATOM 2761 C CA . ASP B 1 109 ? -1.891 1.004 14.352 1 98.62 109 ASP B CA 1
ATOM 2762 C C . ASP B 1 109 ? -2.609 0.985 13 1 98.62 109 ASP B C 1
ATOM 2764 O O . ASP B 1 109 ? -2.059 1.433 11.992 1 98.62 109 ASP B O 1
ATOM 2768 N N . GLN B 1 110 ? -3.834 0.445 12.93 1 98.75 110 GLN B N 1
ATOM 2769 C CA . GLN B 1 110 ? -4.598 0.408 11.688 1 98.75 110 GLN B CA 1
ATOM 2770 C C . GLN B 1 110 ? -4.941 1.816 11.211 1 98.75 110 GLN B C 1
ATOM 2772 O O . GLN B 1 110 ? -4.898 2.098 10.008 1 98.75 110 GLN B O 1
ATOM 2777 N N . LEU B 1 111 ? -5.262 2.668 12.172 1 98.75 111 LEU B N 1
ATOM 2778 C CA . LEU B 1 111 ? -5.594 4.043 11.812 1 98.75 111 LEU B CA 1
ATOM 2779 C C . LEU B 1 111 ? -4.379 4.762 11.234 1 98.75 111 LEU B C 1
ATOM 2781 O O . LEU B 1 111 ? -4.488 5.48 10.234 1 98.75 111 LEU B O 1
ATOM 2785 N N . VAL B 1 112 ? -3.193 4.566 11.82 1 98.94 112 VAL B N 1
ATOM 2786 C CA . VAL B 1 112 ? -1.967 5.141 11.273 1 98.94 112 VAL B CA 1
ATOM 2787 C C . VAL B 1 112 ? -1.776 4.688 9.828 1 98.94 112 VAL B C 1
ATOM 2789 O O . VAL B 1 112 ? -1.524 5.508 8.945 1 98.94 112 VAL B O 1
ATOM 2792 N N . ARG B 1 113 ? -1.962 3.402 9.625 1 98.94 113 ARG B N 1
ATOM 2793 C CA . ARG B 1 113 ? -1.791 2.855 8.289 1 98.94 113 ARG B CA 1
ATOM 2794 C C . ARG B 1 113 ? -2.816 3.441 7.32 1 98.94 113 ARG B C 1
ATOM 2796 O O . ARG B 1 11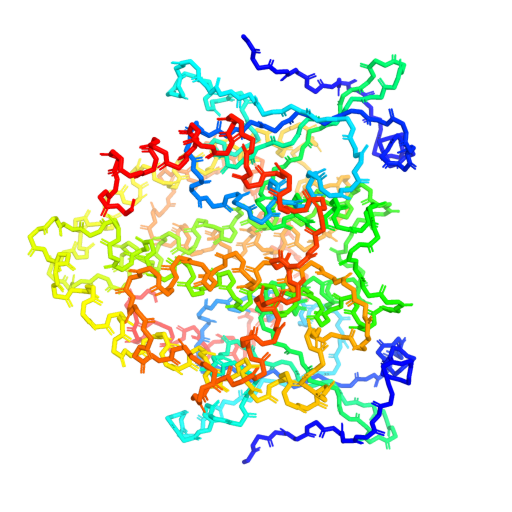3 ? -2.48 3.795 6.188 1 98.94 113 ARG B O 1
ATOM 2803 N N . SER B 1 114 ? -4.012 3.531 7.742 1 98.94 114 SER B N 1
ATOM 2804 C CA . SER B 1 114 ? -5.098 4.012 6.895 1 98.94 114 SER B CA 1
ATOM 2805 C C . SER B 1 114 ? -4.87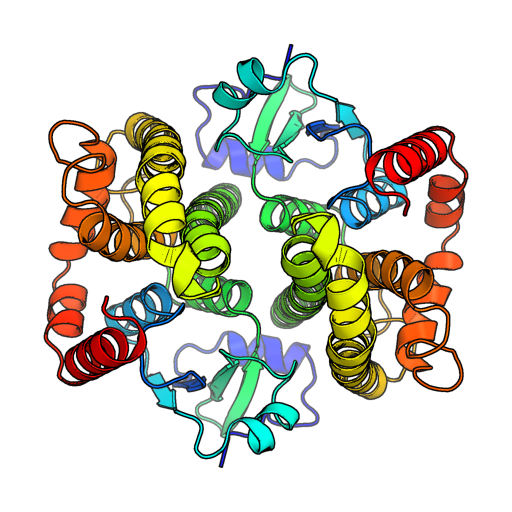9 5.469 6.488 1 98.94 114 SER B C 1
ATOM 2807 O O . SER B 1 114 ? -4.949 5.809 5.309 1 98.94 114 SER B O 1
ATOM 2809 N N . TYR B 1 115 ? -4.57 6.344 7.461 1 98.94 115 TYR B N 1
ATOM 2810 C CA . TYR B 1 115 ? -4.352 7.762 7.184 1 98.94 115 TYR B CA 1
ATOM 2811 C C . TYR B 1 115 ? -3.119 7.961 6.309 1 98.94 115 TYR B C 1
ATOM 2813 O O . TYR B 1 115 ? -3.135 8.773 5.383 1 98.94 115 TYR B O 1
ATOM 2821 N N . THR B 1 116 ? -2.062 7.188 6.602 1 98.94 116 THR B N 1
ATOM 2822 C CA . THR B 1 116 ? -0.832 7.246 5.816 1 98.94 116 THR B CA 1
ATOM 2823 C C . THR B 1 116 ? -1.095 6.859 4.367 1 98.94 116 THR B C 1
ATOM 2825 O O . THR B 1 116 ? -0.69 7.57 3.445 1 98.94 116 THR B O 1
ATOM 2828 N N . THR B 1 117 ? -1.794 5.738 4.223 1 98.81 117 THR B N 1
ATOM 2829 C CA . THR B 1 117 ? -2.072 5.207 2.893 1 98.81 117 THR B CA 1
ATOM 2830 C C . THR B 1 117 ? -2.955 6.164 2.1 1 98.81 117 THR B C 1
ATOM 2832 O O . THR B 1 117 ? -2.736 6.375 0.905 1 98.81 117 THR B O 1
ATOM 2835 N N . ALA B 1 118 ? -3.887 6.781 2.709 1 98.69 118 ALA B N 1
ATOM 2836 C CA . ALA B 1 118 ? -4.777 7.73 2.045 1 98.69 118 ALA B CA 1
ATOM 2837 C C . ALA B 1 118 ? -4.016 8.961 1.567 1 98.69 118 ALA B C 1
ATOM 2839 O O . ALA B 1 118 ? -4.273 9.477 0.476 1 98.69 118 ALA B O 1
ATOM 2840 N N . SER B 1 119 ? -3.109 9.445 2.377 1 98.69 119 SER B N 1
ATOM 2841 C CA . SER B 1 119 ? -2.299 10.586 1.954 1 98.69 119 SER B CA 1
ATOM 2842 C C . SER B 1 119 ? -1.36 10.203 0.815 1 98.69 119 SER B C 1
ATOM 2844 O O . SER B 1 119 ? -1.204 10.961 -0.147 1 98.69 119 SER B O 1
ATOM 2846 N N . GLN B 1 120 ? -0.77 9.039 0.942 1 98.44 120 GLN B N 1
ATOM 2847 C CA . GLN B 1 120 ? 0.104 8.547 -0.118 1 98.44 120 GLN B CA 1
ATOM 2848 C C . GLN B 1 120 ? -0.651 8.422 -1.438 1 98.44 120 GLN B C 1
ATOM 2850 O O . GLN B 1 120 ? -0.084 8.648 -2.508 1 98.44 120 GLN B O 1
ATOM 2855 N N . ALA B 1 121 ? -1.904 8.086 -1.367 1 97.94 121 ALA B N 1
ATOM 2856 C CA . ALA B 1 121 ? -2.725 7.898 -2.561 1 97.94 121 ALA B CA 1
ATOM 2857 C C . ALA B 1 121 ? -2.838 9.195 -3.357 1 97.94 121 ALA B C 1
ATOM 2859 O O . ALA B 1 121 ? -2.898 9.172 -4.59 1 97.94 121 ALA B O 1
ATOM 2860 N N . LEU B 1 122 ? -2.863 10.359 -2.676 1 98.25 122 LEU B N 1
ATOM 2861 C CA . LEU B 1 122 ? -2.906 11.641 -3.373 1 98.25 122 LEU B CA 1
ATOM 2862 C C . LEU B 1 122 ? -1.642 11.852 -4.199 1 98.25 122 LEU B C 1
ATOM 2864 O O . LEU B 1 122 ? -1.714 12.266 -5.355 1 98.25 122 LEU B O 1
ATOM 2868 N N . PHE B 1 123 ? -0.52 11.547 -3.574 1 98 123 PHE B N 1
ATOM 2869 C CA . PHE B 1 123 ? 0.747 11.711 -4.277 1 98 123 PHE B CA 1
ATOM 2870 C C . PHE B 1 123 ? 0.823 10.781 -5.484 1 98 123 PHE B C 1
ATOM 2872 O O . PHE B 1 123 ? 1.294 11.18 -6.551 1 98 123 PHE B O 1
ATOM 2879 N N . GLU B 1 124 ? 0.372 9.602 -5.297 1 96.56 124 GLU B N 1
ATOM 2880 C CA . GLU B 1 124 ? 0.39 8.648 -6.402 1 96.56 124 GLU B CA 1
ATOM 2881 C C . GLU B 1 124 ? -0.499 9.117 -7.551 1 96.56 124 GLU B C 1
ATOM 2883 O O . GLU B 1 124 ? -0.154 8.938 -8.719 1 96.56 124 GLU B O 1
ATOM 2888 N N . LYS B 1 125 ? -1.654 9.656 -7.238 1 96 125 LYS B N 1
ATOM 2889 C CA . LYS B 1 125 ? -2.52 10.227 -8.266 1 96 125 LYS B CA 1
ATOM 2890 C C . LYS B 1 125 ? -1.803 11.328 -9.039 1 96 125 LYS B C 1
ATOM 2892 O O . LYS B 1 125 ? -1.925 11.422 -10.266 1 96 125 LYS B O 1
ATOM 2897 N N . PHE B 1 126 ? -1.058 12.195 -8.344 1 97.38 126 PHE B N 1
ATOM 2898 C CA . PHE B 1 126 ? -0.279 13.266 -8.945 1 97.38 126 PHE B CA 1
ATOM 2899 C C . PHE B 1 126 ? 0.756 12.711 -9.914 1 97.38 126 PHE B C 1
ATOM 2901 O O . PHE B 1 126 ? 0.85 13.156 -11.062 1 97.38 126 PHE B O 1
ATOM 2908 N N . VAL B 1 127 ? 1.47 11.664 -9.461 1 95.31 127 VAL B N 1
ATOM 2909 C CA . VAL B 1 127 ? 2.537 11.078 -10.266 1 95.31 127 VAL B CA 1
ATOM 2910 C C . VAL B 1 127 ? 1.946 10.438 -11.523 1 95.31 127 VAL B C 1
ATOM 2912 O O . VAL B 1 127 ? 2.414 10.695 -12.633 1 95.31 127 VAL B O 1
ATOM 2915 N N . VAL B 1 128 ? 0.874 9.734 -11.367 1 92.12 128 VAL B N 1
ATOM 2916 C CA . VAL B 1 128 ? 0.306 8.945 -12.453 1 92.12 128 VAL B CA 1
ATOM 2917 C C . VAL B 1 128 ? -0.429 9.859 -13.43 1 92.12 128 VAL B C 1
ATOM 2919 O O . VAL B 1 128 ? -0.314 9.703 -14.648 1 92.12 128 VAL B O 1
ATOM 2922 N N . SER B 1 129 ? -1.196 10.828 -12.938 1 93.25 129 SER B N 1
ATOM 2923 C CA . SER B 1 129 ? -2.068 11.609 -13.805 1 93.25 129 SER B CA 1
ATOM 2924 C C . SER B 1 129 ? -1.323 12.789 -14.422 1 93.25 129 SER B C 1
ATOM 2926 O O . SER B 1 129 ? -1.684 13.266 -15.5 1 93.25 129 SER B O 1
ATOM 2928 N N . VAL B 1 130 ? -0.22 13.242 -13.711 1 94.94 130 VAL B N 1
ATOM 2929 C CA . VAL B 1 130 ? 0.431 14.461 -14.18 1 94.94 130 VAL B CA 1
ATOM 2930 C C . VAL B 1 130 ? 1.862 14.148 -14.609 1 94.94 130 VAL B C 1
ATOM 2932 O O . VAL B 1 130 ? 2.186 14.195 -15.797 1 94.94 130 VAL B O 1
ATOM 2935 N N . ILE B 1 131 ? 2.621 13.594 -13.688 1 93.81 131 ILE B N 1
ATOM 2936 C CA . ILE B 1 131 ? 4.062 13.492 -13.883 1 93.81 131 ILE B CA 1
ATOM 2937 C C . ILE B 1 131 ? 4.359 12.523 -15.023 1 93.81 131 ILE B C 1
ATOM 2939 O O . ILE B 1 131 ? 5.246 12.773 -15.844 1 93.81 131 ILE B O 1
ATOM 2943 N N . ARG B 1 132 ? 3.648 11.445 -15.148 1 89.44 132 ARG B N 1
ATOM 2944 C CA . ARG B 1 132 ? 3.93 10.398 -16.125 1 89.44 132 ARG B CA 1
ATOM 2945 C C . ARG B 1 132 ? 3.16 10.633 -17.422 1 89.44 132 ARG B C 1
ATOM 2947 O O . ARG B 1 132 ? 3.279 9.852 -18.359 1 89.44 132 ARG B O 1
ATOM 2954 N N . SER B 1 133 ? 2.375 11.711 -17.469 1 90.19 133 SER B N 1
ATOM 2955 C CA . SER B 1 133 ? 1.608 12.016 -18.672 1 90.19 133 SER B CA 1
ATOM 2956 C C . SER B 1 133 ? 2.484 12.664 -19.734 1 90.19 133 SER B C 1
ATOM 2958 O O . SER B 1 133 ? 3.576 13.156 -19.438 1 90.19 133 SER B O 1
ATOM 2960 N N . PRO B 1 134 ? 2.01 12.523 -20.984 1 88.06 134 PRO B N 1
ATOM 2961 C CA . PRO B 1 134 ? 2.734 13.266 -22.016 1 88.06 134 PRO B CA 1
ATOM 2962 C C . PRO B 1 134 ? 2.879 14.75 -21.688 1 88.06 134 PRO B C 1
ATOM 2964 O O . PRO B 1 134 ? 1.949 15.359 -21.156 1 88.06 134 PRO B O 1
ATOM 2967 N N . LYS B 1 135 ? 3.992 15.312 -22.062 1 90.75 135 LYS B N 1
ATOM 2968 C CA . LYS B 1 135 ? 4.355 16.672 -21.688 1 90.75 135 LYS B CA 1
ATOM 2969 C C . LYS B 1 135 ? 3.303 17.672 -22.172 1 90.75 135 LYS B C 1
ATOM 2971 O O . LYS B 1 135 ? 2.973 18.625 -21.453 1 90.75 135 LYS B O 1
ATOM 2976 N N . GLU B 1 136 ? 2.787 17.391 -23.297 1 93.5 136 GLU B N 1
ATOM 2977 C CA . GLU B 1 136 ? 1.849 18.344 -23.906 1 93.5 136 GLU B CA 1
ATOM 2978 C C . GLU B 1 136 ? 0.537 18.391 -23.125 1 93.5 136 GLU B C 1
ATOM 2980 O O . GLU B 1 136 ? -0.198 19.375 -23.203 1 93.5 136 GLU B O 1
ATOM 2985 N N . LEU B 1 137 ? 0.276 17.406 -22.297 1 93.12 137 LEU B N 1
ATOM 2986 C CA . LEU B 1 137 ? -0.991 17.312 -21.578 1 93.12 137 LEU B CA 1
ATOM 2987 C C . LEU B 1 137 ? -0.825 17.75 -20.125 1 93.12 137 LEU B C 1
ATOM 2989 O O . LEU B 1 137 ? -1.813 17.969 -19.422 1 93.12 137 LEU B O 1
ATOM 2993 N N . GLN B 1 138 ? 0.405 17.969 -19.656 1 93.69 138 GLN B N 1
ATOM 2994 C CA . GLN B 1 138 ? 0.71 18.156 -18.234 1 93.69 138 GLN B CA 1
ATOM 2995 C C . GLN B 1 138 ? 0.049 19.422 -17.688 1 93.69 138 GLN B C 1
ATOM 2997 O O . GLN B 1 138 ? -0.507 19.406 -16.594 1 93.69 138 GLN B O 1
ATOM 3002 N N . PRO B 1 139 ? 0.008 20.516 -18.453 1 94.62 139 PRO B N 1
ATOM 3003 C CA . PRO B 1 139 ? -0.614 21.703 -17.891 1 94.62 139 PRO B CA 1
ATOM 3004 C C . PRO B 1 139 ? -2.1 21.516 -17.594 1 94.62 139 PRO B C 1
ATOM 3006 O O . PRO B 1 139 ? -2.57 21.891 -16.516 1 94.62 139 PRO B O 1
ATOM 3009 N N . GLN B 1 140 ? -2.748 20.891 -18.516 1 96.12 140 GLN B N 1
ATOM 3010 C CA . GLN B 1 140 ? -4.176 20.656 -18.328 1 96.12 140 GLN B CA 1
ATOM 3011 C C . GLN B 1 140 ? -4.426 19.656 -17.203 1 96.12 140 GLN B C 1
ATOM 3013 O O . GLN B 1 140 ? -5.328 19.844 -16.391 1 96.12 140 GLN B O 1
ATOM 3018 N N . LEU B 1 141 ? -3.674 18.641 -17.156 1 95.38 141 LEU B N 1
ATOM 3019 C CA . LEU B 1 141 ? -3.834 17.609 -16.141 1 95.38 141 LEU B CA 1
ATOM 3020 C C . LEU B 1 141 ? -3.451 18.141 -14.758 1 95.38 141 LEU B C 1
ATOM 3022 O O . LEU B 1 141 ? -4.055 17.75 -13.758 1 95.38 141 LEU B O 1
ATOM 3026 N N . MET B 1 142 ? -2.451 19.031 -14.758 1 96.75 142 MET B N 1
ATOM 3027 C CA . MET B 1 142 ? -2.076 19.688 -13.508 1 96.75 142 MET B CA 1
ATOM 3028 C C . MET B 1 142 ? -3.229 20.531 -12.977 1 96.75 142 MET B C 1
ATOM 3030 O O . MET B 1 142 ? -3.549 20.469 -11.789 1 96.75 142 MET B O 1
ATOM 3034 N N . GLN B 1 143 ? -3.82 21.219 -13.812 1 97.25 143 GLN B N 1
ATOM 3035 C CA . GLN B 1 143 ? -4.941 22.062 -13.406 1 97.25 143 GLN B CA 1
ATOM 3036 C C . GLN B 1 143 ? -6.09 21.219 -12.859 1 97.25 143 GLN B C 1
ATOM 3038 O O . GLN B 1 143 ? -6.672 21.547 -11.82 1 97.25 143 GLN B O 1
ATOM 3043 N N . ALA B 1 144 ? -6.406 20.156 -13.523 1 97 144 ALA B N 1
ATOM 3044 C CA . ALA B 1 144 ? -7.477 19.266 -13.078 1 97 144 ALA B CA 1
ATOM 3045 C C . ALA B 1 144 ? -7.152 18.656 -11.719 1 97 144 ALA B C 1
ATOM 3047 O O . ALA B 1 144 ? -8.016 18.578 -10.844 1 97 144 ALA B O 1
ATOM 3048 N N . PHE B 1 145 ? -5.898 18.266 -11.617 1 97.81 145 PHE B N 1
ATOM 3049 C CA . PHE B 1 145 ? -5.449 17.688 -10.359 1 97.81 145 PHE B CA 1
ATOM 3050 C C . PHE B 1 145 ? -5.586 18.688 -9.227 1 97.81 145 PHE B C 1
ATOM 3052 O O . PHE B 1 145 ? -6.168 18.391 -8.18 1 97.81 145 PHE B O 1
ATOM 3059 N N . VAL B 1 146 ? -5.098 19.875 -9.414 1 98.12 146 VAL B N 1
ATOM 3060 C CA . VAL B 1 146 ? -5.094 20.922 -8.398 1 98.12 146 VAL B CA 1
ATOM 3061 C C . VAL B 1 146 ? -6.531 21.281 -8.023 1 98.12 146 VAL B C 1
ATOM 3063 O O . VAL B 1 146 ? -6.859 21.406 -6.844 1 98.12 146 VAL B O 1
ATOM 3066 N N . GLU B 1 147 ? -7.422 21.312 -8.977 1 98.31 147 GLU B N 1
ATOM 3067 C CA . GLU B 1 147 ? -8.766 21.844 -8.766 1 98.31 147 GLU B CA 1
ATOM 3068 C C . GLU B 1 147 ? -9.688 20.781 -8.18 1 98.31 147 GLU B C 1
ATOM 3070 O O . GLU B 1 147 ? -10.688 21.109 -7.535 1 98.31 147 GLU B O 1
ATOM 3075 N N . LYS B 1 148 ? -9.352 19.578 -8.344 1 97.38 148 LYS B N 1
ATOM 3076 C CA . LYS B 1 148 ? -10.305 18.547 -7.949 1 97.38 148 LYS B CA 1
ATOM 3077 C C . LYS B 1 148 ? -9.734 17.656 -6.852 1 97.38 148 LYS B C 1
ATOM 3079 O O . LYS B 1 148 ? -10.359 17.469 -5.809 1 97.38 148 LYS B O 1
ATOM 3084 N N . GLN B 1 149 ? -8.516 17.172 -7.07 1 97.88 149 GLN B N 1
ATOM 3085 C CA . GLN B 1 149 ? -7.98 16.125 -6.195 1 97.88 149 GLN B CA 1
ATOM 3086 C C . GLN B 1 149 ? -7.48 16.719 -4.879 1 97.88 149 GLN B C 1
ATOM 3088 O O . GLN B 1 149 ? -7.695 16.141 -3.812 1 97.88 149 GLN B O 1
ATOM 3093 N N . ILE B 1 150 ? -6.801 17.875 -4.906 1 98.56 150 ILE B N 1
ATOM 3094 C CA . ILE B 1 150 ? -6.223 18.453 -3.701 1 98.56 150 ILE B CA 1
ATOM 3095 C C . ILE B 1 150 ? -7.34 18.875 -2.746 1 98.56 150 ILE B C 1
ATOM 3097 O O . ILE B 1 150 ? -7.332 18.5 -1.571 1 98.56 150 ILE B O 1
ATOM 3101 N N . PRO B 1 151 ? -8.383 19.594 -3.24 1 98.38 151 PRO B N 1
ATOM 3102 C CA . PRO B 1 151 ? -9.422 20.016 -2.293 1 98.38 151 PRO B CA 1
ATOM 3103 C C . PRO B 1 151 ? -10.227 18.828 -1.746 1 98.38 151 PRO B C 1
ATOM 3105 O O . PRO B 1 151 ? -10.656 18.859 -0.59 1 98.38 151 PRO B O 1
ATOM 3108 N N . GLU B 1 152 ? -10.484 17.828 -2.559 1 98 152 GLU B N 1
ATOM 3109 C CA . GLU B 1 152 ? -11.188 16.656 -2.062 1 98 152 GLU B CA 1
ATOM 3110 C C . GLU B 1 152 ? -10.398 15.961 -0.955 1 98 152 GLU B C 1
ATOM 3112 O O . GLU B 1 152 ? -10.953 15.625 0.092 1 98 152 GLU B O 1
ATOM 3117 N N . TRP B 1 153 ? -9.125 15.734 -1.217 1 98.56 153 TRP B N 1
ATOM 3118 C CA . TRP B 1 153 ? -8.258 15.141 -0.209 1 98.56 153 TRP B CA 1
ATOM 3119 C C . TRP B 1 153 ? -8.242 15.977 1.066 1 98.56 153 TRP B C 1
ATOM 3121 O O . TRP B 1 153 ? -8.406 15.438 2.166 1 98.56 153 TRP B O 1
ATOM 3131 N N . ALA B 1 154 ? -8.07 17.297 0.956 1 98.81 154 ALA B N 1
ATOM 3132 C CA . ALA B 1 154 ? -7.98 18.203 2.098 1 98.81 154 ALA B CA 1
ATOM 3133 C C . ALA B 1 154 ? -9.25 18.156 2.938 1 98.81 154 ALA B C 1
ATOM 3135 O O . ALA B 1 154 ? -9.195 18.172 4.168 1 98.81 154 ALA B O 1
ATOM 3136 N N . LYS B 1 155 ? -10.375 18.016 2.234 1 98.38 155 LYS B N 1
ATOM 3137 C CA . LYS B 1 155 ? -11.664 17.969 2.914 1 98.38 155 LYS B CA 1
ATOM 3138 C C . LYS B 1 155 ? -11.742 16.781 3.867 1 98.38 155 LYS B C 1
ATOM 3140 O O . LYS B 1 155 ? -12.086 16.953 5.043 1 98.38 155 LYS B O 1
ATOM 3145 N N . PHE B 1 156 ? -11.391 15.656 3.418 1 98.69 156 PHE B N 1
ATOM 3146 C CA . PHE B 1 156 ? -11.523 14.438 4.211 1 98.69 156 PHE B CA 1
ATOM 3147 C C . PHE B 1 156 ? -10.508 14.422 5.348 1 98.69 156 PHE B C 1
ATOM 3149 O O . PHE B 1 156 ? -10.844 14.062 6.48 1 98.69 156 PHE B O 1
ATOM 3156 N N . HIS B 1 157 ? -9.281 14.82 5.105 1 98.88 157 HIS B N 1
ATOM 3157 C CA . HIS B 1 157 ? -8.258 14.797 6.145 1 98.88 157 HIS B CA 1
ATOM 3158 C C . HIS B 1 157 ? -8.5 15.891 7.18 1 98.88 157 HIS B C 1
ATOM 3160 O O . HIS B 1 157 ? -8.227 15.703 8.367 1 98.88 157 HIS B O 1
ATOM 3166 N N . GLU B 1 158 ? -9.031 17.047 6.715 1 98.88 158 GLU B N 1
ATOM 3167 C CA . GLU B 1 158 ? -9.422 18.094 7.648 1 98.88 158 GLU B CA 1
ATOM 3168 C C . GLU B 1 158 ? -10.484 17.609 8.625 1 98.88 158 GLU B C 1
ATOM 3170 O O . GLU B 1 158 ? -10.391 17.844 9.828 1 98.88 158 GLU B O 1
ATOM 3175 N N . ARG B 1 159 ? -11.453 16.906 8.102 1 98.38 159 ARG B N 1
ATOM 3176 C CA . ARG B 1 159 ? -12.523 16.359 8.922 1 98.38 159 ARG B CA 1
ATOM 3177 C C . ARG B 1 159 ? -11.969 15.383 9.953 1 98.38 159 ARG B C 1
ATOM 3179 O O . ARG B 1 159 ? -12.336 15.438 11.133 1 98.38 159 ARG B O 1
ATOM 3186 N N . ILE B 1 160 ? -11.07 14.531 9.586 1 98.25 160 ILE B N 1
ATOM 3187 C CA . ILE B 1 160 ? -10.469 13.523 10.445 1 98.25 160 ILE B CA 1
ATOM 3188 C C . ILE B 1 160 ? -9.68 14.211 11.562 1 98.25 160 ILE B C 1
ATOM 3190 O O . ILE B 1 160 ? -9.789 13.836 12.727 1 98.25 160 ILE B O 1
ATOM 3194 N N . LEU B 1 161 ? -8.922 15.203 11.195 1 98.81 161 LEU B N 1
ATOM 3195 C CA . LEU B 1 161 ? -8.055 15.891 12.148 1 98.81 161 LEU B CA 1
ATOM 3196 C C . LEU B 1 161 ? -8.875 16.734 13.117 1 98.81 161 LEU B C 1
ATOM 3198 O O . LEU B 1 161 ? -8.531 16.844 14.297 1 98.81 161 LEU B O 1
ATOM 3202 N N . LYS B 1 162 ? -9.984 17.312 12.617 1 98.5 162 LYS B N 1
ATOM 3203 C CA . LYS B 1 162 ? -10.883 18.047 13.508 1 98.5 162 LYS B CA 1
ATOM 3204 C C . LYS B 1 162 ? -11.508 17.125 14.547 1 98.5 162 LYS B C 1
ATOM 3206 O O . LYS B 1 162 ? -11.656 17.5 15.711 1 98.5 162 LYS B O 1
ATOM 3211 N N . ALA B 1 163 ? -11.789 15.945 14.148 1 96.81 163 ALA B N 1
ATOM 3212 C CA . ALA B 1 163 ? -12.375 14.969 15.062 1 96.81 163 ALA B CA 1
ATOM 3213 C C . ALA B 1 163 ? -11.391 14.594 16.156 1 96.81 163 ALA B C 1
ATOM 3215 O O . ALA B 1 163 ? -11.797 14.172 17.25 1 96.81 163 ALA B O 1
ATOM 3216 N N . ASN B 1 164 ? -10.07 14.727 15.906 1 97.31 164 ASN B N 1
ATOM 3217 C CA . ASN B 1 164 ? -9.055 14.453 16.922 1 97.31 164 ASN B CA 1
ATOM 3218 C C . ASN B 1 164 ? -8.633 15.727 17.641 1 97.31 164 ASN B C 1
ATOM 3220 O O . ASN B 1 164 ? -7.566 15.773 18.266 1 97.31 164 ASN B O 1
ATOM 3224 N N . GLY B 1 165 ? -9.266 16.891 17.406 1 97.62 165 GLY B N 1
ATOM 3225 C CA . GLY B 1 165 ? -9.062 18.078 18.203 1 97.62 165 GLY B CA 1
ATOM 3226 C C . GLY B 1 165 ? -8.18 19.109 17.531 1 97.62 165 GLY B C 1
ATOM 3227 O O . GLY B 1 165 ? -7.773 20.094 18.156 1 97.62 165 GLY B O 1
ATOM 3228 N N . SER B 1 166 ? -7.781 18.891 16.281 1 98.25 166 SER B N 1
ATOM 3229 C CA . SER B 1 166 ? -6.961 19.812 15.508 1 98.25 166 SER B CA 1
ATOM 3230 C C . SER B 1 166 ? -5.68 20.172 16.25 1 98.25 166 SER B C 1
ATOM 3232 O O . SER B 1 166 ? -5.273 21.344 16.281 1 98.25 166 SER B O 1
ATOM 3234 N N . ASN B 1 167 ? -5.066 19.203 16.906 1 98.44 167 ASN B N 1
ATOM 3235 C CA . ASN B 1 167 ? -3.945 19.453 17.812 1 98.44 167 ASN B CA 1
ATOM 3236 C C . ASN B 1 167 ? -2.605 19.188 17.125 1 98.44 167 ASN B C 1
ATOM 3238 O O . ASN B 1 167 ? -1.576 19.078 17.797 1 98.44 167 ASN B O 1
ATOM 3242 N N . GLY B 1 168 ? -2.602 18.906 15.828 1 98.75 168 GLY B N 1
ATOM 3243 C CA . GLY B 1 168 ? -1.371 18.719 15.078 1 98.75 168 GLY B CA 1
ATOM 3244 C C . GLY B 1 168 ? -1.013 17.25 14.891 1 98.75 168 GLY B C 1
ATOM 3245 O O . GLY B 1 168 ? 0.06 16.938 14.375 1 98.75 168 GLY B O 1
ATOM 3246 N N . HIS B 1 169 ? -1.991 16.359 15.312 1 98.88 169 HIS B N 1
ATOM 3247 C CA . HIS B 1 169 ? -1.744 14.93 15.203 1 98.88 169 HIS B CA 1
ATOM 3248 C C . HIS B 1 169 ? -2.992 14.188 14.734 1 98.88 169 HIS B C 1
ATOM 3250 O O . HIS B 1 169 ? -4.113 14.586 15.055 1 98.88 169 HIS B O 1
ATOM 3256 N N . TYR B 1 170 ? -2.773 13.117 13.984 1 98.81 170 TYR B N 1
ATOM 3257 C CA . TYR B 1 170 ? -3.891 12.281 13.562 1 98.81 170 TYR B CA 1
ATOM 3258 C C . TYR B 1 170 ? -4.441 11.469 14.727 1 98.81 170 TYR B C 1
ATOM 3260 O O . TYR B 1 170 ? -5.641 11.18 14.781 1 98.81 170 TYR B O 1
ATOM 3268 N N . ILE B 1 171 ? -3.566 11.016 15.594 1 98.19 171 ILE B N 1
ATOM 3269 C CA . ILE B 1 171 ? -3.953 10.094 16.656 1 98.19 171 ILE B CA 1
ATOM 3270 C C . ILE B 1 171 ? -3.512 10.648 18.016 1 98.19 171 ILE B C 1
ATOM 3272 O O . ILE B 1 171 ? -2.314 10.797 18.266 1 98.19 171 ILE B O 1
ATOM 3276 N N . GLY B 1 172 ? -4.465 10.844 18.891 1 97.06 172 GLY B N 1
ATOM 3277 C CA . GLY B 1 172 ? -4.145 11.359 20.203 1 97.06 172 GLY B CA 1
ATOM 3278 C C . GLY B 1 172 ? -3.273 12.602 20.156 1 97.06 172 GLY B C 1
ATOM 3279 O O . GLY B 1 172 ? -3.594 13.57 19.469 1 97.06 172 GLY B O 1
ATOM 3280 N N . ASN B 1 173 ? -2.211 12.641 20.906 1 97.81 173 ASN B N 1
ATOM 3281 C CA . ASN B 1 173 ? -1.28 13.766 20.969 1 97.81 173 ASN B CA 1
ATOM 3282 C C . ASN B 1 173 ? 0.154 13.32 20.703 1 97.81 173 ASN B C 1
ATOM 3284 O O . ASN B 1 173 ? 1.102 13.922 21.203 1 97.81 173 ASN B O 1
ATOM 3288 N N . GLN B 1 174 ? 0.296 12.289 19.953 1 97.06 174 GLN B N 1
ATOM 3289 C CA . GLN B 1 174 ? 1.627 11.75 19.688 1 97.06 174 GLN B CA 1
ATOM 3290 C C . GLN B 1 174 ? 1.966 11.82 18.203 1 97.06 174 GLN B C 1
ATOM 3292 O O . GLN B 1 174 ? 1.08 11.711 17.344 1 97.06 174 GLN B O 1
ATOM 3297 N N . LEU B 1 175 ? 3.27 11.969 17.922 1 98.62 175 LEU B N 1
ATOM 3298 C CA . LEU B 1 175 ? 3.756 11.945 16.547 1 98.62 175 LEU B CA 1
ATOM 3299 C C . LEU B 1 175 ? 3.74 10.523 15.992 1 98.62 175 LEU B C 1
ATOM 3301 O O . LEU B 1 175 ? 4.375 9.625 16.547 1 98.62 175 LEU B O 1
ATOM 3305 N N . THR B 1 176 ? 2.941 10.273 14.992 1 98.88 176 THR B N 1
ATOM 3306 C CA . THR B 1 176 ? 2.938 8.992 14.297 1 98.88 176 THR B CA 1
ATOM 3307 C C . THR B 1 176 ? 3.379 9.164 12.844 1 98.88 176 THR B C 1
ATOM 3309 O O . THR B 1 176 ? 3.59 10.281 12.383 1 98.88 176 THR B O 1
ATOM 3312 N N . PHE B 1 177 ? 3.535 8.109 12.094 1 98.94 177 PHE B N 1
ATOM 3313 C CA . PHE B 1 177 ? 3.977 8.164 10.711 1 98.94 177 PHE B CA 1
ATOM 3314 C C . PHE B 1 177 ? 2.902 8.789 9.828 1 98.94 177 PHE B C 1
ATOM 3316 O O . PHE B 1 177 ? 3.199 9.305 8.742 1 98.94 177 PHE B O 1
ATOM 3323 N N . ALA B 1 178 ? 1.609 8.742 10.227 1 98.94 178 ALA B N 1
ATOM 3324 C CA . ALA B 1 178 ? 0.55 9.438 9.5 1 98.94 178 ALA B CA 1
ATOM 3325 C C . ALA B 1 178 ? 0.828 10.938 9.422 1 98.94 178 ALA B C 1
ATOM 3327 O O . ALA B 1 178 ? 0.62 11.562 8.383 1 98.94 178 ALA B O 1
ATOM 3328 N N . ASP B 1 179 ? 1.291 11.5 10.523 1 98.94 179 ASP B N 1
ATOM 3329 C CA . ASP B 1 179 ? 1.625 12.922 10.555 1 98.94 179 ASP B CA 1
ATOM 3330 C C . ASP B 1 179 ? 2.791 13.234 9.625 1 98.94 179 ASP B C 1
ATOM 3332 O O . ASP B 1 179 ? 2.742 14.203 8.859 1 98.94 179 ASP B O 1
ATOM 3336 N N . ILE B 1 180 ? 3.814 12.406 9.68 1 98.94 180 ILE B N 1
ATOM 3337 C CA . ILE B 1 180 ? 5.027 12.594 8.891 1 98.94 180 ILE B CA 1
ATOM 3338 C C . ILE B 1 180 ? 4.691 12.508 7.406 1 98.94 180 ILE B C 1
ATOM 3340 O O . ILE B 1 180 ? 5.086 13.383 6.625 1 98.94 180 ILE B O 1
ATOM 3344 N N . LYS B 1 181 ? 3.939 11.484 7.02 1 98.94 181 LYS B N 1
ATOM 3345 C CA . LYS B 1 181 ? 3.572 11.281 5.621 1 98.94 181 LYS B CA 1
ATOM 3346 C C . LYS B 1 181 ? 2.709 12.43 5.109 1 98.94 181 LYS B C 1
ATOM 3348 O O . LYS B 1 181 ? 2.99 13.008 4.051 1 98.94 181 LYS B O 1
ATOM 3353 N N . THR B 1 182 ? 1.725 12.758 5.891 1 98.94 182 THR B N 1
ATOM 3354 C CA . THR B 1 182 ? 0.801 13.797 5.461 1 98.94 182 THR B CA 1
ATOM 3355 C C . THR B 1 182 ? 1.522 15.133 5.32 1 98.94 182 THR B C 1
ATOM 3357 O O . THR B 1 182 ? 1.326 15.852 4.336 1 98.94 182 THR B O 1
ATOM 3360 N N . SER B 1 183 ? 2.361 15.445 6.277 1 98.88 183 SER B N 1
ATOM 3361 C CA . SER B 1 183 ? 3.119 16.688 6.195 1 98.88 183 SER B CA 1
ATOM 3362 C C . SER B 1 183 ? 3.99 16.719 4.945 1 98.88 183 SER B C 1
ATOM 3364 O O . SER B 1 183 ? 4.074 17.75 4.273 1 98.88 183 SER B O 1
ATOM 3366 N N . SER B 1 184 ? 4.656 15.625 4.664 1 98.56 184 SER B N 1
ATOM 3367 C CA . SER B 1 184 ? 5.5 15.539 3.479 1 98.56 184 SER B CA 1
ATOM 3368 C C . SER B 1 184 ? 4.688 15.758 2.205 1 98.56 184 SER B C 1
ATOM 3370 O O . SER B 1 184 ? 5.113 16.5 1.312 1 98.56 184 SER B O 1
ATOM 3372 N N . ILE B 1 185 ? 3.484 15.188 2.107 1 98.56 185 ILE B N 1
ATOM 3373 C CA . ILE B 1 185 ? 2.607 15.32 0.948 1 98.56 185 ILE B CA 1
ATOM 3374 C C . ILE B 1 185 ? 2.123 16.766 0.83 1 98.56 185 ILE B C 1
ATOM 3376 O O . ILE B 1 185 ? 2.102 17.328 -0.266 1 98.56 185 ILE B O 1
ATOM 3380 N N . MET B 1 186 ? 1.778 17.344 1.956 1 98.5 186 MET B N 1
ATOM 3381 C CA . MET B 1 186 ? 1.335 18.734 1.978 1 98.5 186 MET B CA 1
ATOM 3382 C C . MET B 1 186 ? 2.414 19.656 1.419 1 98.5 186 MET B C 1
ATOM 3384 O O . MET B 1 186 ? 2.109 20.609 0.702 1 98.5 186 MET B O 1
ATOM 3388 N N . GLY B 1 187 ? 3.658 19.344 1.776 1 97 187 GLY B N 1
ATOM 3389 C CA . GLY B 1 187 ? 4.738 20.156 1.233 1 97 187 GLY B CA 1
ATOM 3390 C C . GLY B 1 187 ? 4.73 20.219 -0.282 1 97 187 GLY B C 1
ATOM 3391 O O . GLY B 1 187 ? 4.895 21.297 -0.864 1 97 187 GLY B O 1
ATOM 3392 N N . VAL B 1 188 ? 4.508 19.156 -0.92 1 96.69 188 VAL B N 1
ATOM 3393 C CA . VAL B 1 188 ? 4.473 19.094 -2.377 1 96.69 188 VAL B CA 1
ATOM 3394 C C . VAL B 1 188 ? 3.215 19.781 -2.898 1 96.69 188 VAL B C 1
ATOM 3396 O O . VAL B 1 188 ? 3.277 20.578 -3.84 1 96.69 188 VAL B O 1
ATOM 3399 N N . MET B 1 189 ? 2.043 19.5 -2.297 1 98.12 189 MET B N 1
ATOM 3400 C CA . MET B 1 189 ? 0.768 20.031 -2.764 1 98.12 189 MET B CA 1
ATOM 3401 C C . MET B 1 189 ? 0.749 21.562 -2.658 1 98.12 189 MET B C 1
ATOM 3403 O O . MET B 1 189 ? 0.225 22.234 -3.541 1 98.12 189 MET B O 1
ATOM 3407 N N . MET B 1 190 ? 1.304 22.062 -1.568 1 97.19 190 MET B N 1
ATOM 3408 C CA . MET B 1 190 ? 1.305 23.516 -1.366 1 97.19 190 MET B CA 1
ATOM 3409 C C . MET B 1 190 ? 2.252 24.188 -2.346 1 97.19 190 MET B C 1
ATOM 3411 O O . MET B 1 190 ? 2.02 25.344 -2.744 1 97.19 190 MET B O 1
ATOM 3415 N N . LYS B 1 191 ? 3.275 23.531 -2.746 1 94.81 191 LYS B N 1
ATOM 3416 C CA . LYS B 1 191 ? 4.156 24.062 -3.777 1 94.81 191 LYS B CA 1
ATOM 3417 C C . LYS B 1 191 ? 3.434 24.172 -5.117 1 94.81 191 LYS B C 1
ATOM 3419 O O . LYS B 1 191 ? 3.666 25.125 -5.875 1 94.81 191 LYS B O 1
ATOM 3424 N N . ILE B 1 192 ? 2.562 23.25 -5.395 1 94.75 192 ILE B N 1
ATOM 3425 C CA . ILE B 1 192 ? 1.927 23.188 -6.703 1 94.75 192 ILE B CA 1
ATOM 3426 C C . ILE B 1 192 ? 0.672 24.062 -6.715 1 94.75 192 ILE B C 1
ATOM 3428 O O . ILE B 1 192 ? 0.342 24.672 -7.734 1 94.75 192 ILE B O 1
ATOM 3432 N N . SER B 1 193 ? -0.025 24.141 -5.605 1 95.94 193 SER B N 1
ATOM 3433 C CA . SER B 1 193 ? -1.322 24.812 -5.605 1 95.94 193 SER B CA 1
ATOM 3434 C C . SER B 1 193 ? -1.26 26.141 -4.871 1 95.94 193 SER B C 1
ATOM 3436 O O . SER B 1 193 ? -2.215 26.922 -4.906 1 95.94 193 SER B O 1
ATOM 3438 N N . GLY B 1 194 ? -0.134 26.422 -4.16 1 95.31 194 GLY B N 1
ATOM 3439 C CA . GLY B 1 194 ? -0.114 27.547 -3.244 1 95.31 194 GLY B CA 1
ATOM 3440 C C . GLY B 1 194 ? -1.092 27.391 -2.096 1 95.31 194 GLY B C 1
ATOM 3441 O O . GLY B 1 194 ? -1.228 26.312 -1.524 1 95.31 194 GLY B O 1
ATOM 3442 N N . ASP B 1 195 ? -1.717 28.453 -1.771 1 95.81 195 ASP B N 1
ATOM 3443 C CA . ASP B 1 195 ? -2.627 28.453 -0.629 1 95.81 195 ASP B CA 1
ATOM 3444 C C . ASP B 1 195 ? -4.078 28.328 -1.084 1 95.81 195 ASP B C 1
ATOM 3446 O O . ASP B 1 195 ? -5 28.578 -0.305 1 95.81 195 ASP B O 1
ATOM 3450 N N . LYS B 1 196 ? -4.328 27.938 -2.238 1 96.94 196 LYS B N 1
ATOM 3451 C CA . LYS B 1 196 ? -5.66 27.922 -2.834 1 96.94 196 LYS B CA 1
ATOM 3452 C C . LYS B 1 196 ? -6.59 26.969 -2.094 1 96.94 196 LYS B C 1
ATOM 3454 O O . LYS B 1 196 ? -7.773 27.266 -1.905 1 96.94 196 LYS B O 1
ATOM 3459 N N . TYR B 1 197 ? -5.988 25.781 -1.648 1 97.75 197 TYR B N 1
ATOM 3460 C CA . TYR B 1 197 ? -6.871 24.781 -1.079 1 97.75 197 TYR B CA 1
ATOM 3461 C C . TYR B 1 197 ? -6.363 24.312 0.278 1 97.75 197 TYR B C 1
ATOM 3463 O O . TYR B 1 197 ? -7.094 23.656 1.033 1 97.75 197 TYR B O 1
ATOM 3471 N N . ILE B 1 198 ? -5.109 24.594 0.538 1 98.31 198 ILE B N 1
ATOM 3472 C CA . ILE B 1 198 ? -4.484 24.266 1.815 1 98.31 198 ILE B CA 1
ATOM 3473 C C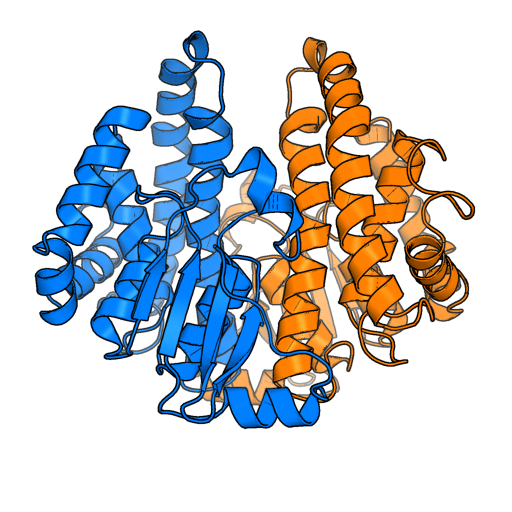 . ILE B 1 198 ? -3.893 25.531 2.441 1 98.31 198 ILE B C 1
ATOM 3475 O O . ILE B 1 198 ? -2.924 26.094 1.924 1 98.31 198 ILE B O 1
ATOM 3479 N N . SER B 1 199 ? -4.504 25.969 3.516 1 98.19 199 SER B N 1
ATOM 3480 C CA . SER B 1 199 ? -4.094 27.188 4.215 1 98.19 199 SER B CA 1
ATOM 3481 C C . SER B 1 199 ? -4.609 27.203 5.648 1 98.19 199 SER B C 1
ATOM 3483 O O . SER B 1 199 ? -5.438 26.359 6.023 1 98.19 199 SER B O 1
ATOM 3485 N N . LYS B 1 200 ? -4.102 28.141 6.445 1 98 200 LYS B N 1
ATOM 3486 C CA . LYS B 1 200 ? -4.543 28.281 7.828 1 98 200 LYS B CA 1
ATOM 3487 C C . LYS B 1 200 ? -6.023 28.641 7.895 1 98 200 LYS B C 1
ATOM 3489 O O . LYS B 1 200 ? -6.715 28.281 8.852 1 98 200 LYS B O 1
ATOM 3494 N N . GLU B 1 201 ? -6.523 29.312 6.914 1 98 201 GLU B N 1
ATOM 3495 C CA . GLU B 1 201 ? -7.918 29.734 6.875 1 98 201 GLU B CA 1
ATOM 3496 C C . GLU B 1 201 ? -8.836 28.594 6.453 1 98 201 GLU B C 1
ATOM 3498 O O . GLU B 1 201 ? -9.875 28.359 7.074 1 98 201 GLU B O 1
ATOM 3503 N N . LEU B 1 202 ? -8.484 27.828 5.453 1 98.19 202 LEU B N 1
ATOM 3504 C CA . LEU B 1 202 ? -9.359 26.844 4.824 1 98.19 202 LEU B CA 1
ATOM 3505 C C . LEU B 1 202 ? -9.25 25.5 5.512 1 98.19 202 LEU B C 1
ATOM 3507 O O . LEU B 1 202 ? -10.234 24.766 5.621 1 98.19 202 LEU B O 1
ATOM 3511 N N . THR B 1 203 ? -7.996 25.172 5.934 1 98.75 203 THR B N 1
ATOM 3512 C CA . THR B 1 203 ? -7.711 23.844 6.496 1 98.75 203 THR B CA 1
ATOM 3513 C C . THR B 1 203 ? -6.812 23.969 7.723 1 98.75 203 THR B C 1
ATOM 3515 O O . THR B 1 203 ? -5.695 23.438 7.73 1 98.75 203 THR B O 1
ATOM 3518 N N . PRO B 1 204 ? -7.34 24.578 8.758 1 98.88 204 PRO B N 1
ATOM 3519 C CA . PRO B 1 204 ? -6.504 24.844 9.93 1 98.88 204 PRO B CA 1
ATOM 3520 C C . PRO B 1 204 ? -6.012 23.562 10.609 1 98.88 204 PRO B C 1
ATOM 3522 O O . PRO B 1 204 ? -4.91 23.547 11.164 1 98.88 204 PRO B O 1
ATOM 3525 N N . ALA B 1 205 ? -6.777 22.516 10.617 1 98.94 205 ALA B N 1
ATOM 3526 C CA . ALA B 1 205 ? -6.348 21.281 11.273 1 98.94 205 ALA B CA 1
ATOM 3527 C C . ALA B 1 205 ? -5.199 20.625 10.508 1 98.94 205 ALA B C 1
ATOM 3529 O O . ALA B 1 205 ? -4.246 20.125 11.109 1 98.94 205 ALA B O 1
ATOM 3530 N N . LEU B 1 206 ? -5.266 20.609 9.172 1 98.94 206 LEU B N 1
ATOM 3531 C CA . LEU B 1 206 ? -4.168 20.109 8.344 1 98.94 206 LEU B CA 1
ATOM 3532 C C . LEU B 1 206 ? -2.916 20.953 8.547 1 98.94 206 LEU B C 1
ATOM 3534 O O . LEU B 1 206 ? -1.815 20.422 8.695 1 98.94 206 LEU B O 1
ATOM 3538 N N . MET B 1 207 ? -3.117 22.266 8.547 1 98.88 207 MET B N 1
ATOM 3539 C CA . MET B 1 207 ? -1.978 23.172 8.719 1 98.88 207 MET B CA 1
ATOM 3540 C C . MET B 1 207 ? -1.32 22.953 10.078 1 98.88 207 MET B C 1
ATOM 3542 O O . MET B 1 207 ? -0.102 23.078 10.211 1 98.88 207 MET B O 1
ATOM 3546 N N . ALA B 1 208 ? -2.113 22.594 11.078 1 98.94 208 ALA B N 1
ATOM 3547 C CA . ALA B 1 208 ? -1.542 22.297 12.391 1 98.94 208 ALA B CA 1
ATOM 3548 C C . ALA B 1 208 ? -0.588 21.109 12.312 1 98.94 208 ALA B C 1
ATOM 3550 O O . ALA B 1 208 ? 0.463 21.109 12.953 1 98.94 208 ALA B O 1
ATOM 3551 N N . VAL B 1 209 ? -0.933 20.062 11.547 1 98.94 209 VAL B N 1
ATOM 3552 C CA . VAL B 1 209 ? -0.051 18.922 11.352 1 98.94 209 VAL B CA 1
ATOM 3553 C C . VAL B 1 209 ? 1.246 19.375 10.688 1 98.94 209 VAL B C 1
ATOM 3555 O O . VAL B 1 209 ? 2.338 19.031 11.141 1 98.94 209 VAL B O 1
ATOM 3558 N N . TYR B 1 210 ? 1.133 20.172 9.625 1 98.81 210 TYR B N 1
ATOM 3559 C CA . TYR B 1 210 ? 2.285 20.656 8.875 1 98.81 210 TYR B CA 1
ATOM 3560 C C . TYR B 1 210 ? 3.199 21.484 9.766 1 98.81 210 TYR B C 1
ATOM 3562 O O . TYR B 1 210 ? 4.414 21.281 9.797 1 98.81 210 TYR B O 1
ATOM 3570 N N . GLU B 1 211 ? 2.617 22.359 10.508 1 98.75 211 GLU B N 1
ATOM 3571 C CA . GLU B 1 211 ? 3.383 23.266 11.359 1 98.75 211 GLU B CA 1
ATOM 3572 C C . GLU B 1 211 ? 4.031 22.516 12.516 1 98.75 211 GLU B C 1
ATOM 3574 O O . GLU B 1 211 ? 5.125 22.859 12.961 1 98.75 211 GLU B O 1
ATOM 3579 N N . THR B 1 212 ? 3.314 21.562 13.094 1 98.75 212 THR B N 1
ATOM 3580 C CA . THR B 1 212 ? 3.889 20.719 14.141 1 98.75 212 THR B CA 1
ATOM 3581 C C . THR B 1 212 ? 5.156 20.031 13.648 1 98.75 212 THR B C 1
ATOM 3583 O O . THR B 1 212 ? 6.168 20 14.344 1 98.75 212 THR B O 1
ATOM 3586 N N . MET B 1 213 ? 5.129 19.5 12.398 1 98.62 213 MET B N 1
ATOM 3587 C CA . MET B 1 213 ? 6.305 18.859 11.828 1 98.62 213 MET B CA 1
ATOM 3588 C C . MET B 1 213 ? 7.422 19.875 11.602 1 98.62 213 MET B C 1
ATOM 3590 O O . MET B 1 213 ? 8.586 19.609 11.922 1 98.62 213 MET B O 1
ATOM 3594 N N . GLU B 1 214 ? 7.078 21.062 11.102 1 98.25 214 GLU B N 1
ATOM 3595 C CA . GLU B 1 214 ? 8.062 22.109 10.812 1 98.25 214 GLU B CA 1
ATOM 3596 C C . GLU B 1 214 ? 8.758 22.578 12.086 1 98.25 214 GLU B C 1
ATOM 3598 O O . GLU B 1 214 ? 9.914 23 12.055 1 98.25 214 GLU B O 1
ATOM 3603 N N . ALA B 1 215 ? 8.094 22.453 13.156 1 98.25 215 ALA B N 1
ATOM 3604 C CA . ALA B 1 215 ? 8.609 22.922 14.43 1 98.25 215 ALA B CA 1
ATOM 3605 C C . ALA B 1 215 ? 9.508 21.875 15.086 1 98.25 215 ALA B C 1
ATOM 3607 O O . ALA B 1 215 ? 10.195 22.172 16.078 1 98.25 215 ALA B O 1
ATOM 3608 N N . ASN B 1 216 ? 9.453 20.641 14.625 1 98.25 216 ASN B N 1
ATOM 3609 C CA . ASN B 1 216 ? 10.32 19.594 15.148 1 98.25 216 ASN B CA 1
ATOM 3610 C C . ASN B 1 216 ? 11.789 19.891 14.867 1 98.25 216 ASN B C 1
ATOM 3612 O O . ASN B 1 216 ? 12.203 19.984 13.711 1 98.25 216 ASN B O 1
ATOM 3616 N N . PRO B 1 217 ? 12.617 20.047 15.836 1 98.38 217 PRO B N 1
ATOM 3617 C CA . PRO B 1 217 ? 14 20.469 15.617 1 98.38 217 PRO B CA 1
ATOM 3618 C C . PRO B 1 217 ? 14.805 19.469 14.797 1 98.38 217 PRO B C 1
ATOM 3620 O O . PRO B 1 217 ? 15.688 19.859 14.031 1 98.38 217 PRO B O 1
ATOM 3623 N N . LYS B 1 218 ? 14.57 18.234 15.016 1 98.31 218 LYS B N 1
ATOM 3624 C CA . LYS B 1 218 ? 15.273 17.219 14.227 1 98.31 218 LYS B CA 1
ATOM 3625 C C . LYS B 1 218 ? 14.875 17.297 12.758 1 98.31 218 LYS B C 1
ATOM 3627 O O . LYS B 1 218 ? 15.711 17.094 11.867 1 98.31 218 LYS B O 1
ATOM 3632 N N . TYR B 1 219 ? 13.633 17.547 12.5 1 98.5 219 TYR B N 1
ATOM 3633 C CA . TYR B 1 219 ? 13.18 17.719 11.125 1 98.5 219 TYR B CA 1
ATOM 3634 C C . TYR B 1 219 ? 13.773 18.969 10.5 1 98.5 219 TYR B C 1
ATOM 3636 O O . TYR B 1 219 ? 14.195 18.953 9.344 1 98.5 219 TYR B O 1
ATOM 3644 N N . ALA B 1 220 ? 13.719 20.047 11.219 1 98.19 220 ALA B N 1
ATOM 3645 C CA . ALA B 1 220 ? 14.312 21.281 10.734 1 98.19 220 ALA B CA 1
ATOM 3646 C C . ALA B 1 220 ? 15.773 21.078 10.359 1 98.19 220 ALA B C 1
ATOM 3648 O O . ALA B 1 220 ? 16.234 21.594 9.336 1 98.19 220 ALA B O 1
ATOM 3649 N N . ALA B 1 221 ? 16.5 20.344 11.195 1 98.31 221 ALA B N 1
ATOM 3650 C CA . ALA B 1 221 ? 17.891 20.047 10.914 1 98.31 221 ALA B CA 1
ATOM 3651 C C . ALA B 1 221 ? 18.031 19.234 9.641 1 98.31 221 ALA B C 1
ATOM 3653 O O . ALA B 1 221 ? 18.922 19.469 8.828 1 98.31 221 ALA B O 1
ATOM 3654 N N . TRP B 1 222 ? 17.188 18.266 9.484 1 98.31 222 TRP B N 1
ATOM 3655 C CA . TRP B 1 222 ? 17.172 17.453 8.273 1 98.31 222 TRP B CA 1
ATOM 3656 C C . TRP B 1 222 ? 16.938 18.312 7.039 1 98.31 222 TRP B C 1
ATOM 3658 O O . TRP B 1 222 ? 17.656 18.188 6.043 1 98.31 222 TRP B O 1
ATOM 3668 N N . LYS B 1 223 ? 15.953 19.188 7.098 1 97.88 223 LYS B N 1
ATOM 3669 C CA . LYS B 1 223 ? 15.609 20.031 5.965 1 97.88 223 LYS B CA 1
ATOM 3670 C C . LYS B 1 223 ? 16.766 20.969 5.602 1 97.88 223 LYS B C 1
ATOM 3672 O O . LYS B 1 223 ? 16.938 21.312 4.434 1 97.88 223 LYS B O 1
ATOM 3677 N N . ALA B 1 224 ? 17.547 21.312 6.559 1 98.06 224 ALA B N 1
ATOM 3678 C CA . ALA B 1 224 ? 18.656 22.25 6.352 1 98.06 224 ALA B CA 1
ATOM 3679 C C . ALA B 1 224 ? 19.922 21.531 5.926 1 98.06 224 ALA B C 1
ATOM 3681 O O . ALA B 1 224 ? 20.938 22.156 5.613 1 98.06 224 ALA B O 1
ATOM 3682 N N . SER B 1 225 ? 19.906 20.234 5.953 1 98.06 225 SER B N 1
ATOM 3683 C CA . SER B 1 225 ? 21.094 19.453 5.672 1 98.06 225 SER B CA 1
ATOM 3684 C C . SER B 1 225 ? 21.5 19.547 4.199 1 98.06 225 SER B C 1
ATOM 3686 O O . SER B 1 225 ? 20.656 19.828 3.344 1 98.06 225 SER B O 1
ATOM 3688 N N . GLU B 1 226 ? 22.766 19.281 3.922 1 98.06 226 GLU B N 1
ATOM 3689 C CA . GLU B 1 226 ? 23.281 19.266 2.555 1 98.06 226 GLU B CA 1
ATOM 3690 C C . GLU B 1 226 ? 22.594 18.188 1.72 1 98.06 226 GLU B C 1
ATOM 3692 O O . GLU B 1 226 ? 22.312 18.391 0.537 1 98.06 226 GLU B O 1
ATOM 3697 N N . ALA B 1 227 ? 22.328 17.109 2.322 1 97.69 227 ALA B N 1
ATOM 3698 C CA . ALA B 1 227 ? 21.688 16 1.61 1 97.69 227 ALA B CA 1
ATOM 3699 C C . ALA B 1 227 ? 20.281 16.406 1.145 1 97.69 227 ALA B C 1
ATOM 3701 O O . ALA B 1 227 ? 19.922 16.156 -0.008 1 97.69 227 ALA B O 1
ATOM 3702 N N . HIS B 1 228 ? 19.516 16.953 2.041 1 98.12 228 HIS B N 1
ATOM 3703 C CA . HIS B 1 228 ? 18.172 17.375 1.677 1 98.12 228 HIS B CA 1
ATOM 3704 C C . HIS B 1 228 ? 18.219 18.406 0.548 1 98.12 228 HIS B C 1
ATOM 3706 O O . HIS B 1 228 ? 17.406 18.344 -0.379 1 98.12 228 HIS B O 1
ATOM 3712 N N . GLU B 1 229 ? 19.125 19.328 0.67 1 98 229 GLU B N 1
ATOM 3713 C CA . GLU B 1 229 ? 19.281 20.344 -0.37 1 98 229 GLU B CA 1
ATOM 3714 C C . GLU B 1 229 ? 19.609 19.703 -1.716 1 98 229 GLU B C 1
ATOM 3716 O O . GLU B 1 229 ? 19.078 20.109 -2.75 1 98 229 GLU B O 1
ATOM 3721 N N . ALA B 1 230 ? 20.484 18.734 -1.669 1 98.12 230 ALA B N 1
ATOM 3722 C CA . ALA B 1 230 ? 20.875 18.047 -2.9 1 98.12 230 ALA B CA 1
ATOM 3723 C C . ALA B 1 230 ? 19.672 17.328 -3.523 1 98.12 230 ALA B C 1
ATOM 3725 O O . ALA B 1 230 ? 19.484 17.391 -4.738 1 98.12 230 ALA B O 1
ATOM 3726 N N . TYR B 1 231 ? 18.859 16.625 -2.734 1 98.06 231 TYR B N 1
ATOM 3727 C CA . TYR B 1 231 ? 17.656 15.969 -3.227 1 98.06 231 TYR B CA 1
ATOM 3728 C C . TYR B 1 231 ? 16.672 16.969 -3.805 1 98.06 231 TYR B C 1
ATOM 3730 O O . TYR B 1 231 ? 16.031 16.703 -4.816 1 98.06 231 TYR B O 1
ATOM 3738 N N . THR B 1 232 ? 16.531 18.125 -3.1 1 97.5 232 THR B N 1
ATOM 3739 C CA . THR B 1 232 ? 15.633 19.188 -3.547 1 97.5 232 THR B CA 1
ATOM 3740 C C . THR B 1 232 ? 16.047 19.719 -4.91 1 97.5 232 THR B C 1
ATOM 3742 O O . THR B 1 232 ? 15.227 19.875 -5.809 1 97.5 232 THR B O 1
ATOM 3745 N N . GLU B 1 233 ? 17.328 20 -5.055 1 97.56 233 GLU B N 1
ATOM 3746 C CA . GLU B 1 233 ? 17.859 20.5 -6.316 1 97.56 233 GLU B CA 1
ATOM 3747 C C . GLU B 1 233 ? 17.688 19.484 -7.438 1 97.56 233 GLU B C 1
ATOM 3749 O O . GLU B 1 233 ? 17.297 19.844 -8.555 1 97.56 233 GLU B O 1
ATOM 3754 N N . ALA B 1 234 ? 17.984 18.234 -7.137 1 97.44 234 ALA B N 1
ATOM 3755 C CA . ALA B 1 234 ? 17.828 17.188 -8.133 1 97.44 234 ALA B CA 1
ATOM 3756 C C . ALA B 1 234 ? 16.375 17.047 -8.57 1 97.44 234 ALA B C 1
ATOM 3758 O O . ALA B 1 234 ? 16.078 16.891 -9.758 1 97.44 234 ALA B O 1
ATOM 3759 N N . THR B 1 235 ? 15.445 17.141 -7.637 1 96.81 235 THR B N 1
ATOM 3760 C CA . THR B 1 235 ? 14.016 17.031 -7.918 1 96.81 235 THR B CA 1
ATOM 3761 C C . THR B 1 235 ? 13.562 18.188 -8.805 1 96.81 235 THR B C 1
ATOM 3763 O O . THR B 1 235 ? 12.805 17.984 -9.758 1 96.81 235 THR B O 1
ATOM 3766 N N . ARG B 1 236 ? 14.023 19.391 -8.43 1 94.44 236 ARG B N 1
ATOM 3767 C CA . ARG B 1 236 ? 13.688 20.578 -9.219 1 94.44 236 ARG B CA 1
ATOM 3768 C C . ARG B 1 236 ? 14.172 20.422 -10.656 1 94.44 236 ARG B C 1
ATOM 3770 O O . ARG B 1 236 ? 13.438 20.75 -11.602 1 94.44 236 ARG B O 1
ATOM 3777 N N . LYS B 1 237 ? 15.344 19.922 -10.93 1 93.5 237 LYS B N 1
ATOM 3778 C CA . LYS B 1 237 ? 15.938 19.766 -12.25 1 93.5 237 LYS B CA 1
ATOM 3779 C C . LYS B 1 237 ? 15.195 18.719 -13.07 1 93.5 237 LYS B C 1
ATOM 3781 O O . LYS B 1 237 ? 14.992 18.891 -14.273 1 93.5 237 LYS B O 1
ATOM 3786 N N . LEU B 1 238 ? 14.688 17.688 -12.414 1 91.5 238 LEU B N 1
ATOM 3787 C CA . LEU B 1 238 ? 14.102 16.547 -13.102 1 91.5 238 LEU B CA 1
ATOM 3788 C C . LEU B 1 238 ? 12.625 16.797 -13.406 1 91.5 238 LEU B C 1
ATOM 3790 O O . LEU B 1 238 ? 12.117 16.359 -14.438 1 91.5 238 LEU B O 1
ATOM 3794 N N . PHE B 1 239 ? 11.906 17.562 -12.523 1 86.94 239 PHE B N 1
ATOM 3795 C CA . PHE B 1 239 ? 10.453 17.594 -12.641 1 86.94 239 PHE B CA 1
ATOM 3796 C C . PHE B 1 239 ? 9.938 19.031 -12.641 1 86.94 239 PHE B C 1
ATOM 3798 O O . PHE B 1 239 ? 8.727 19.25 -12.695 1 86.94 239 PHE B O 1
ATOM 3805 N N . SER B 1 240 ? 10.805 19.953 -12.695 1 78.69 240 SER B N 1
ATOM 3806 C CA . SER B 1 240 ? 10.469 21.375 -12.656 1 78.69 240 SER B CA 1
ATOM 3807 C C . SER B 1 240 ? 9.594 21.703 -11.445 1 78.69 240 SER B C 1
ATOM 3809 O O . SER B 1 240 ? 8.594 22.406 -11.57 1 78.69 240 SER B O 1
ATOM 3811 N N . LEU B 1 241 ? 9.719 20.906 -10.406 1 73.31 241 LEU B N 1
ATOM 3812 C CA . LEU B 1 241 ? 9.008 21.094 -9.148 1 73.31 241 LEU B CA 1
ATOM 3813 C C . LEU B 1 241 ? 9.93 21.688 -8.094 1 73.31 241 LEU B C 1
ATOM 3815 O O . LEU B 1 241 ? 11.125 21.375 -8.047 1 73.31 241 LEU B O 1
#

Secondary structure (DSSP, 8-state):
----PPSS--HHHHHHHHT-SS-EEEEE--SS-TT-HHHHHHHHHHT-EEEEE--SSHHHHGGGSSSS-S-EEEEE-TTS-EEEEE-HHHHHHHHHHHHT-S-SSHHHHHHHHHHHHHHHHHHHHHIIIIITS-GGGHHHHHHHIIIIIHHHHHHHHHHHHHHTTSSS-SSTTS--HHHHHHHHHHHHHHHHHTTSSSSTTT-HHHHHHHHHHHT-HHHHHHHHSHHHHHHHHHHHHHH--/----PPSS--HHHHHHHHT-SS-EEEEE--SS-TT-HHHHHHHHHHT-EEEEE--SSHHHHGGGSSSS-S-EEEEE-TTS-EEEEE-HHHHHHHHHHHHT-S-SSHHHHHHHHHHHHHHHHHHHHHIIIIITS-GGGHHHHHHHIIIIIHHHHHHHHHHHHHHTTSSS-SSTTS--HHHHHHHHHHHHHHHHHTTSSSSTTT-HHHHHHHHHHHT-HHHHHHHHSHHHHHHHHHHHHHH--

pLDDT: mean 97.04, std 3.03, range [73.19, 98.94]

Foldseek 3Di:
DDDDADPDDDVVRVVVQLLDLQKEKEKEDALAPPLCQLVLLLCLQLPGHYDYDYDPDLVVCLVRADPSDDTKMWIAGPVGGTDIDGDRLVVLLSVLVNSVQADPDDVSNVVLSVLLVLLSVLVVCCCVQAVPDPPVCNVVSLVVSLVPVLQVSLVVVLVQLVVQPLQLDNDNNDHHSSLSNNLVSVVVSCVSNPPPRPDCVRRVSSVSSNVVQCPPPSSVCVCPDPSVVSNHVVCCVVRVD/DDDDADPDDDVVRVVVQLLDLQKEKEKEDALAPPLCQLVLLLCLVLPGHYDYDYDPDLVVCLVRADPSDDTKMWIAGPVGGIDIDGDRLVVLLSVLVNSVQADPDDVSNVVLSVLLVLLSVLVVCCCVQAVPDDPVCNVVSLVVSLVPVLQVSLVVVLVQLVVQPLQLDNDNNDHHSSLSNNLVSVVVSCVSNPPPRPDCVRRVSSVSSNVVQCPPPSSVCSCPDPSVVSNHVVCCVPRVD

Nearest PDB structures (foldseek):
  2c80-assembly1_B  TM=8.609E-01  e=2.190E-10  Schistosoma haematobium
  2caq-assembly1_A-2  TM=8.789E-01  e=4.361E-10  Schistosoma haematobium
  2wdu-assembly2_B  TM=8.431E-01  e=1.226E-09  Fasciola hepatica
  8bhz-assembly1_A-2  TM=8.803E-01  e=4.405E-09  Schistosoma haematobium
  2f8f-assembly1_A  TM=8.734E-01  e=1.663E-08  Schistosoma haematobium

Radius of gyration: 22.02 Å; Cα contacts (8 Å, |Δi|>4): 692; chains: 2; bounding box: 56×57×52 Å

Solvent-accessible surface area (backbone atoms only — not comparable to full-atom values): 25836 Å² total; per-residue (Å²): 134,80,87,70,60,56,75,93,64,51,59,68,56,48,27,56,60,68,67,50,87,72,44,34,39,40,36,38,37,68,78,35,46,85,89,41,52,36,55,54,49,51,46,60,60,58,72,61,53,69,44,79,42,61,73,90,52,53,90,67,51,28,78,78,41,82,74,54,64,73,40,32,40,38,40,32,40,86,88,66,49,27,46,70,48,45,46,58,71,51,48,47,53,53,50,26,57,73,64,62,22,48,45,96,46,72,40,37,37,51,49,34,48,26,52,28,50,55,44,50,48,54,55,50,50,47,42,60,58,24,70,69,36,60,74,90,49,26,65,62,37,42,49,51,42,54,70,48,53,50,43,53,52,44,51,35,53,27,52,52,18,47,75,42,64,40,73,29,21,71,52,73,90,45,78,30,47,30,37,45,37,39,33,47,48,46,56,55,50,36,69,75,52,40,62,77,61,55,31,69,85,77,25,44,29,51,41,31,24,38,50,49,52,62,65,34,64,53,47,44,51,44,62,69,30,70,66,43,47,48,20,49,53,41,33,28,73,74,64,76,88,132,80,87,71,60,55,75,94,64,53,60,69,56,47,28,57,60,69,67,51,88,72,44,34,37,39,36,36,39,69,76,36,44,86,90,40,51,36,54,52,49,53,47,60,60,59,71,60,54,69,47,79,42,62,73,90,52,53,91,67,51,28,78,78,40,82,73,53,62,74,39,35,41,38,40,31,40,88,89,66,51,27,45,71,48,45,46,60,70,49,49,46,53,53,51,25,56,74,64,63,24,48,46,95,47,71,41,38,37,51,50,34,48,25,52,27,51,56,43,50,48,52,54,50,48,47,42,60,60,25,70,69,36,60,74,90,49,27,67,63,38,42,50,51,42,54,71,47,52,50,43,52,52,44,51,36,52,25,53,53,17,47,74,44,65,39,72,28,22,69,53,74,89,46,77,30,47,29,38,46,38,40,32,46,49,46,55,55,50,37,70,76,50,42,64,78,61,55,31,70,86,79,25,44,28,49,41,29,23,38,50,50,50,62,64,33,64,51,47,44,50,46,63,68,29,70,66,45,47,48,21,51,53,41,34,26,74,74,65,78,90

Sequence (482 aa):
MLPTATQNLSTEAMSKLSQAKDNSYSMLYFGFHGVVPALRTMLAISGAKYTFIHPENWEVEKDQTPFGHMPVLYETTPTGETLELAELSVIEFYLASKFGFMGSNAWEDQLVRSYTTASQALFEKFVVSVIRSPKELQPQLMQAFVEKQIPEWAKFHERILKANGSNGHYIGNQLTFADIKTSSIMGVMMKISGDKYISKELTPALMAVYETMEANPKYAAWKASEAHEAYTEATRKLFSLMLPTATQNLSTEAMSKLSQAKDNSYSMLYFGFHGVVPALRTMLAISGAKYTFIHPENWEVEKDQTPFGHMPVLYETTPTGETLELAELSVIEFYLASKFGFMGSNAWEDQLVRSYTTASQALFEKFVVSVIRSPKELQPQLMQAFVEKQIPEWAKFHERILKANGSNGHYIGNQLTFADIKTSSIMGVMMKISGDKYISKELTPALMAVYETMEANPKYAAWKASEAHEAYTEATRKLFSL

Organism: Mortierella alpina (NCBI:txid64518)

InterPro domains:
  IPR004045 Glutathione S-transferase, N-terminal [PS50404] (23-103)
  IPR004046 Glutathione S-transferase, C-terminal [PF14497] (123-226)
  IPR010987 Glutathione S-transferase, C-terminal-like [PS50405] (105-234)
  IPR036249 Thioredoxin-like superfamily [SSF52833] (25-100)
  IPR036282 Glutathione S-transferase, C-terminal domain superfamily [SSF47616] (101-226)
  IPR050213 Glutathione S-transferase superfamily [PTHR11571] (24-226)